Protein AF-0000000070365924 (afdb_homodimer)

Sequence (604 aa):
MTEIQLQIAKSQENPELDVIIKDWAIKFIKDLEIKHNMKVLFAAETGSRGYGTHMKDSDFDIKGFFIYPAKTYMSVMGGPSAIREDHFRVEVNGKEYELDFEFYDIKKFLKKKVIGNLLDHMNFRFYSQKQYINMFDNDIFLEIRDNLKLPIEKFYAVTKGFYTAFTKDIKSKRQIVAKDILNSIVIGFQFLHCAYFYEYPLYNFHQEQQLFLSRIKQTDNDQYEYYSKVIQTAYEYYQMKISDRKFKVQDVNPIVIEFLQKIIKMNPLENDQKIIEIVKRKEITEERANQIFESLIEITKNMTEIQLQIAKSQENPELDVIIKDWAIKFIKDLEIKHNMKVLFAAETGSRGYGTHMKDSDFDIKGFFIYPAKTYMSVMGGPSAIREDHFRVEVNGKEYELDFEFYDIKKFLKKKVIGNLLDHMNFRFYSQKQYINMFDNDIFLEIRDNLKLPIEKFYAVTKGFYTAFTKDIKSKRQIVAKDILNSIVIGFQFLHCAYFYEYPLYNFHQEQQLFLSRIKQTDNDQYEYYSKVIQTAYEYYQMKISDRKFKVQDVNPIVIEFLQKIIKMNPLENDQKIIEIVKRKEITEERANQIFESLIEITKN

pLDDT: mean 88.14, std 9.83, range [53.66, 98.31]

Structure (mmCIF, N/CA/C/O backbone):
data_AF-0000000070365924-model_v1
#
loop_
_entity.id
_entity.type
_entity.pdbx_description
1 polymer Nucleotidyltransferase
#
loop_
_atom_site.group_PDB
_atom_site.id
_atom_site.type_symbol
_atom_site.label_atom_id
_atom_site.label_alt_id
_atom_site.label_comp_id
_atom_site.label_asym_id
_atom_site.label_entity_id
_atom_site.label_seq_id
_atom_site.pdbx_PDB_ins_code
_atom_site.Cartn_x
_atom_site.Cartn_y
_atom_site.Cartn_z
_atom_site.occupancy
_atom_site.B_iso_or_equiv
_atom_site.auth_seq_id
_atom_site.auth_comp_id
_atom_site.auth_asym_id
_atom_site.auth_atom_id
_atom_site.pdbx_PDB_model_num
ATOM 1 N N . MET A 1 1 ? -1.783 44.281 16.375 1 72.62 1 MET A N 1
ATOM 2 C CA . MET A 1 1 ? -3.098 43.656 16.469 1 72.62 1 MET A CA 1
A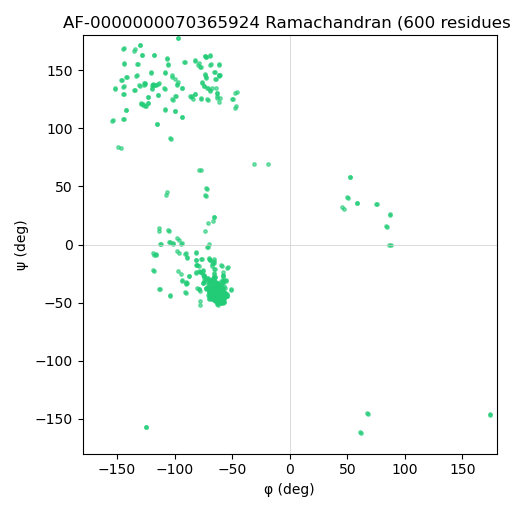TOM 3 C C . MET A 1 1 ? -4.16 44.656 16.875 1 72.62 1 MET A C 1
ATOM 5 O O . MET A 1 1 ? -3.924 45.5 17.75 1 72.62 1 MET A O 1
ATOM 9 N N . THR A 1 2 ? -5.207 44.562 16.125 1 80.81 2 THR A N 1
ATOM 10 C CA . THR A 1 2 ? -6.34 45.406 16.484 1 80.81 2 THR A CA 1
ATOM 11 C C . THR A 1 2 ? -6.961 44.906 17.797 1 80.81 2 THR A C 1
ATOM 13 O O . THR A 1 2 ? -6.652 43.812 18.281 1 80.81 2 THR A O 1
ATOM 16 N N . GLU A 1 3 ? -7.707 45.719 18.391 1 81.5 3 GLU A N 1
ATOM 17 C CA . GLU A 1 3 ? -8.383 45.375 19.641 1 81.5 3 GLU A CA 1
ATOM 18 C C . GLU A 1 3 ? -9.25 44.156 19.484 1 81.5 3 GLU A C 1
ATOM 20 O O . GLU A 1 3 ? -9.281 43.281 20.359 1 81.5 3 GLU A O 1
ATOM 25 N N . ILE A 1 4 ? -9.836 44 18.391 1 79.38 4 ILE A N 1
ATOM 26 C CA . ILE A 1 4 ? -10.719 42.875 18.141 1 79.38 4 ILE A CA 1
ATOM 27 C C . ILE A 1 4 ? -9.891 41.594 18.047 1 79.38 4 ILE A C 1
ATOM 29 O O . ILE A 1 4 ? -10.297 40.562 18.562 1 79.38 4 ILE A O 1
ATOM 33 N N . GLN A 1 5 ? -8.805 41.75 17.406 1 84.38 5 GLN A N 1
ATOM 34 C CA . GLN A 1 5 ? -7.918 40.594 17.281 1 84.38 5 GLN A CA 1
ATOM 35 C C . GLN A 1 5 ? -7.449 40.094 18.641 1 84.38 5 GLN A C 1
ATOM 37 O O . GLN A 1 5 ? -7.461 38.906 18.906 1 84.38 5 GLN A O 1
ATOM 42 N N . LEU A 1 6 ? -7.105 41 19.469 1 84.06 6 LEU A N 1
ATOM 43 C CA . LEU A 1 6 ? -6.629 40.688 20.797 1 84.06 6 LEU A CA 1
ATOM 44 C C . LEU A 1 6 ? -7.742 40.062 21.641 1 84.06 6 LEU A C 1
ATOM 46 O O . LEU A 1 6 ? -7.504 39.125 22.391 1 84.06 6 LEU A O 1
ATOM 50 N N . GLN A 1 7 ? -8.914 40.594 21.469 1 84.75 7 GLN A N 1
ATOM 51 C CA . GLN A 1 7 ? -10.062 40.094 22.219 1 84.75 7 GLN A CA 1
ATOM 52 C C . GLN A 1 7 ? -10.383 38.656 21.812 1 84.75 7 GLN A C 1
ATOM 54 O O . GLN A 1 7 ? -10.68 37.812 22.672 1 84.75 7 GLN A O 1
ATOM 59 N N . ILE A 1 8 ? -10.289 38.438 20.609 1 84.88 8 ILE A N 1
ATOM 60 C CA . ILE A 1 8 ? -10.578 37.094 20.109 1 84.88 8 ILE A CA 1
ATOM 61 C C . ILE A 1 8 ? -9.516 36.125 20.641 1 84.88 8 ILE A C 1
ATOM 63 O O . ILE A 1 8 ? -9.852 35.062 21.172 1 84.88 8 ILE A O 1
ATOM 67 N N . ALA A 1 9 ? -8.297 36.5 20.562 1 84.44 9 ALA A N 1
ATOM 68 C CA . ALA A 1 9 ? -7.207 35.625 21.047 1 84.44 9 ALA A CA 1
ATOM 69 C C . ALA A 1 9 ? -7.348 35.344 22.531 1 84.44 9 ALA A C 1
ATOM 71 O O . ALA A 1 9 ? -7.18 34.188 22.969 1 84.44 9 ALA A O 1
ATOM 72 N N . LYS A 1 10 ? -7.656 36.344 23.234 1 84.75 10 LYS A N 1
ATOM 73 C CA . LYS A 1 10 ? -7.812 36.219 24.672 1 84.75 10 LYS A CA 1
ATOM 74 C C . LYS A 1 10 ? -9.016 35.344 25.016 1 84.75 10 LYS A C 1
ATOM 76 O O . LYS A 1 10 ? -8.977 34.562 25.969 1 84.75 10 LYS A O 1
ATOM 81 N N . SER A 1 11 ? -10.008 35.469 24.266 1 82.81 11 SER A N 1
ATOM 82 C CA . SER A 1 11 ? -11.242 34.719 24.531 1 82.81 11 SER A CA 1
ATOM 83 C C . SER A 1 11 ? -11.031 33.219 24.328 1 82.81 11 SER A C 1
ATOM 85 O O . SER A 1 11 ? -11.812 32.406 24.812 1 82.81 11 SER A O 1
ATOM 87 N N . GLN A 1 12 ? -10.023 32.938 23.688 1 86.31 12 GLN A N 1
ATOM 88 C CA . GLN A 1 12 ? -9.766 31.547 23.359 1 86.31 12 GLN A CA 1
ATOM 89 C C . GLN A 1 12 ? -8.914 30.891 24.453 1 86.31 12 GLN A C 1
ATOM 91 O O . GLN A 1 12 ? -8.742 29.672 24.453 1 86.31 12 GLN A O 1
ATOM 96 N N . GLU A 1 13 ? -8.453 31.656 25.328 1 86.19 13 GLU A N 1
ATOM 97 C CA . GLU A 1 13 ? -7.59 31.141 26.391 1 86.19 13 GLU A CA 1
ATOM 98 C C . GLU A 1 13 ? -8.414 30.578 27.547 1 86.19 13 GLU A C 1
ATOM 100 O O . GLU A 1 13 ? -9.32 31.266 28.062 1 86.19 13 GLU A O 1
ATOM 105 N N . ASN A 1 14 ? -8.18 29.375 27.906 1 89.31 14 ASN A N 1
ATOM 106 C CA . ASN A 1 14 ? -8.758 28.703 29.062 1 89.31 14 ASN A CA 1
ATOM 107 C C . ASN A 1 14 ? -7.777 27.703 29.672 1 89.31 14 ASN A C 1
ATOM 109 O O . ASN A 1 14 ? -7.895 26.5 29.438 1 89.31 14 ASN A O 1
ATOM 113 N N . PRO A 1 15 ? -6.91 28.203 30.484 1 91.06 15 PRO A N 1
ATOM 114 C CA . PRO A 1 15 ? -5.828 27.359 31.016 1 91.06 15 PRO A CA 1
ATOM 115 C C . PRO A 1 15 ? -6.348 26.172 31.828 1 91.06 15 PRO A C 1
ATOM 117 O O . PRO A 1 15 ? -5.77 25.078 31.781 1 91.06 15 PRO A O 1
ATOM 120 N N . GLU A 1 16 ? -7.387 26.375 32.562 1 92.62 16 GLU A N 1
ATOM 121 C CA . GLU A 1 16 ? -7.945 25.281 33.344 1 92.62 16 GLU A CA 1
ATOM 122 C C . GLU A 1 16 ? -8.461 24.156 32.438 1 92.62 16 GLU A C 1
ATOM 124 O O . GLU A 1 16 ? -8.188 22.984 32.688 1 92.62 16 GLU A O 1
ATOM 129 N N . LEU A 1 17 ? -9.195 24.531 31.484 1 93.81 17 LEU A N 1
ATOM 130 C CA . LEU A 1 17 ? -9.703 23.531 30.547 1 93.81 17 LEU A CA 1
ATOM 131 C C . LEU A 1 17 ? -8.555 22.812 29.844 1 93.81 17 LEU A C 1
ATOM 133 O O . LEU A 1 17 ? -8.609 21.594 29.656 1 93.81 17 LEU A O 1
ATOM 137 N N . ASP A 1 18 ? -7.531 23.562 29.547 1 93.19 18 ASP A N 1
ATOM 138 C CA . ASP A 1 18 ? -6.387 23 28.828 1 93.19 18 ASP A CA 1
ATOM 139 C C . ASP A 1 18 ? -5.734 21.875 29.641 1 93.19 18 ASP A C 1
ATOM 141 O O . ASP A 1 18 ? -5.391 20.828 29.094 1 93.19 18 ASP A O 1
ATOM 145 N N . VAL A 1 19 ? -5.578 22.125 30.891 1 95.31 19 VAL A N 1
ATOM 146 C CA . VAL A 1 19 ? -4.938 21.156 31.766 1 95.31 19 VAL A CA 1
ATOM 147 C C . VAL A 1 19 ? -5.805 19.906 31.859 1 95.31 19 VAL A C 1
ATOM 149 O O . VAL A 1 19 ? -5.301 18.781 31.766 1 95.31 19 VAL A O 1
ATOM 152 N N . ILE A 1 20 ? -7.074 20.109 32 1 96.31 20 ILE A N 1
ATOM 153 C CA . ILE A 1 20 ? -8 18.984 32.156 1 96.31 20 ILE A CA 1
ATOM 154 C C . ILE A 1 20 ? -8.031 18.156 30.891 1 96.31 20 ILE A C 1
ATOM 156 O O . ILE A 1 20 ? -7.988 16.922 30.938 1 96.31 20 ILE A O 1
ATOM 160 N N . ILE A 1 21 ? -8.109 18.797 29.797 1 96.25 21 ILE A N 1
ATOM 161 C CA . ILE A 1 21 ? -8.172 18.125 28.5 1 96.25 21 ILE A CA 1
ATOM 162 C C . ILE A 1 21 ? -6.879 17.344 28.266 1 96.25 21 ILE A C 1
ATOM 164 O O . ILE A 1 21 ? -6.914 16.203 27.781 1 96.25 21 ILE A O 1
ATOM 168 N N . LYS A 1 22 ? -5.809 17.953 28.562 1 96.88 22 LYS A N 1
ATOM 169 C CA . LYS A 1 22 ? -4.531 17.266 28.406 1 96.88 22 LYS A CA 1
ATOM 170 C C . LYS A 1 22 ? -4.496 15.977 29.234 1 96.88 22 LYS A C 1
ATOM 172 O O . LYS A 1 22 ? -4.051 14.938 28.734 1 96.88 22 LYS A O 1
ATOM 177 N N . ASP A 1 23 ? -4.914 16.062 30.406 1 97.75 23 ASP A N 1
ATOM 178 C CA . ASP A 1 23 ? -4.93 14.891 31.281 1 97.75 23 ASP A CA 1
ATOM 179 C C . ASP A 1 23 ? -5.797 13.781 30.688 1 97.75 23 ASP A C 1
ATOM 181 O O . ASP A 1 23 ? -5.395 12.617 30.672 1 97.75 23 ASP A O 1
ATOM 185 N N . TRP A 1 24 ? -6.926 14.164 30.219 1 97.25 24 TRP A N 1
ATOM 186 C CA . TRP A 1 24 ? -7.824 13.195 29.594 1 97.25 24 TRP A CA 1
ATOM 187 C C . TRP A 1 24 ? -7.219 12.625 28.312 1 97.25 24 TRP A C 1
ATOM 189 O O . TRP A 1 24 ? -7.305 11.422 28.062 1 97.25 24 TRP A O 1
ATOM 199 N N . ALA A 1 25 ? -6.691 13.508 27.547 1 98 25 ALA A N 1
ATOM 200 C CA . ALA A 1 25 ? -6.07 13.07 26.312 1 98 25 ALA A CA 1
ATOM 201 C C . ALA A 1 25 ? -4.984 12.031 26.562 1 98 25 ALA A C 1
ATOM 203 O O . ALA A 1 25 ? -4.926 11 25.891 1 98 25 ALA A O 1
ATOM 204 N N . ILE A 1 26 ? -4.195 12.281 27.562 1 98.19 26 ILE A N 1
ATOM 205 C CA . ILE A 1 26 ? -3.102 11.383 27.906 1 98.19 26 ILE A CA 1
ATOM 206 C C . ILE A 1 26 ? -3.664 10.031 28.344 1 98.19 26 ILE A C 1
ATOM 208 O O . ILE A 1 26 ? -3.146 8.977 27.969 1 98.19 26 ILE A O 1
ATOM 212 N N . LYS A 1 27 ? -4.703 10.062 29.094 1 97.81 27 LYS A N 1
ATOM 213 C CA . LYS A 1 27 ? -5.355 8.828 29.516 1 97.81 27 LYS A CA 1
ATOM 214 C C . LYS A 1 27 ? -5.879 8.047 28.328 1 97.81 27 LYS A C 1
ATOM 216 O O . LYS A 1 27 ? -5.664 6.836 28.219 1 97.81 27 LYS A O 1
ATOM 221 N N . PHE A 1 28 ? -6.547 8.75 27.469 1 98.06 28 PHE A N 1
ATOM 222 C CA . PHE A 1 28 ? -7.09 8.094 26.281 1 98.06 28 PHE A CA 1
ATOM 223 C C . PHE A 1 28 ? -5.973 7.547 25.406 1 98.06 28 PHE A C 1
ATOM 225 O O . PHE A 1 28 ? -6.105 6.469 24.828 1 98.06 28 PHE A O 1
ATOM 232 N N . ILE A 1 29 ? -4.91 8.234 25.297 1 98.31 29 ILE A N 1
ATOM 233 C CA . ILE A 1 29 ? -3.77 7.801 24.5 1 98.31 29 ILE A CA 1
ATOM 234 C C . ILE A 1 29 ? -3.189 6.516 25.094 1 98.31 29 ILE A C 1
ATOM 236 O O . ILE A 1 29 ? -2.842 5.59 24.344 1 98.31 29 ILE A O 1
ATOM 240 N N . LYS A 1 30 ? -3.066 6.461 26.375 1 97.88 30 LYS A N 1
ATOM 241 C CA . LYS A 1 30 ? -2.58 5.246 27.016 1 97.88 30 LYS A CA 1
ATOM 242 C C . LYS A 1 30 ? -3.477 4.055 26.688 1 97.88 30 LYS A C 1
ATOM 244 O O . LYS A 1 30 ? -2.986 2.949 26.453 1 97.88 30 LYS A O 1
ATOM 249 N N . ASP A 1 31 ? -4.777 4.312 26.688 1 97.75 31 ASP A N 1
ATOM 250 C CA . ASP A 1 31 ? -5.715 3.264 26.297 1 97.75 31 ASP A CA 1
ATOM 251 C C . ASP A 1 31 ? -5.477 2.818 24.859 1 97.75 31 ASP A C 1
ATOM 253 O O . ASP A 1 31 ? -5.527 1.624 24.562 1 97.75 31 ASP A O 1
ATOM 257 N N . LEU A 1 32 ? -5.262 3.777 24.031 1 97.88 32 LEU A N 1
ATOM 258 C CA . LEU A 1 32 ? -5 3.471 22.625 1 97.88 32 LEU A CA 1
ATOM 259 C C . LEU A 1 32 ? -3.709 2.676 22.484 1 97.88 32 LEU A C 1
ATOM 261 O O . LEU A 1 32 ? -3.625 1.771 21.641 1 97.88 32 LEU A O 1
ATOM 265 N N . GLU A 1 33 ? -2.701 3.043 23.234 1 97.69 33 GLU A N 1
ATOM 266 C CA . GLU A 1 33 ? -1.432 2.322 23.203 1 97.69 33 GLU A CA 1
ATOM 267 C C . GLU A 1 33 ? -1.624 0.848 23.547 1 97.69 33 GLU A C 1
ATOM 269 O O . GLU A 1 33 ? -1.046 -0.026 22.891 1 97.69 33 GLU A O 1
ATOM 274 N N . ILE A 1 34 ? -2.436 0.594 24.547 1 97.31 34 ILE A N 1
ATOM 275 C CA . ILE A 1 34 ? -2.715 -0.776 24.969 1 97.31 34 ILE A CA 1
ATOM 276 C C . ILE A 1 34 ? -3.525 -1.488 23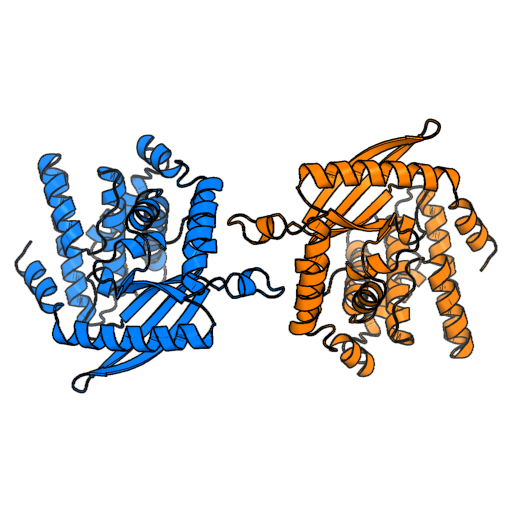.891 1 97.31 34 ILE A C 1
ATOM 278 O O . ILE A 1 34 ? -3.186 -2.602 23.469 1 97.31 34 ILE A O 1
ATOM 282 N N . LYS A 1 35 ? -4.539 -0.824 23.422 1 97.19 35 LYS A N 1
ATOM 283 C CA . LYS A 1 35 ? -5.457 -1.4 22.438 1 97.19 35 LYS A CA 1
ATOM 284 C C . LYS A 1 35 ? -4.715 -1.807 21.172 1 97.19 35 LYS A C 1
ATOM 286 O O . LYS A 1 35 ? -5 -2.854 20.578 1 97.19 35 LYS A O 1
ATOM 291 N N . HIS A 1 36 ? -3.721 -1.058 20.766 1 96.62 36 HIS A N 1
ATOM 292 C CA . HIS A 1 36 ? -3.078 -1.264 19.469 1 96.62 36 HIS A CA 1
ATOM 293 C C . HIS A 1 36 ? -1.647 -1.766 19.641 1 96.62 36 HIS A C 1
ATOM 295 O O . HIS A 1 36 ? -0.927 -1.941 18.656 1 96.62 36 HIS A O 1
ATOM 301 N N . ASN A 1 37 ? -1.212 -1.949 20.828 1 96.06 37 ASN A N 1
ATOM 302 C CA . ASN A 1 37 ? 0.149 -2.377 21.141 1 96.06 37 ASN A CA 1
ATOM 303 C C . ASN A 1 37 ? 1.185 -1.497 20.453 1 96.06 37 ASN A C 1
ATOM 305 O O . ASN A 1 37 ? 2.027 -1.994 19.703 1 96.06 37 ASN A O 1
ATOM 309 N N . MET A 1 38 ? 1.109 -0.257 20.734 1 97.62 38 MET A N 1
ATOM 310 C CA . MET A 1 38 ? 2.008 0.745 20.172 1 97.62 38 MET A CA 1
ATOM 311 C C . MET A 1 38 ? 2.32 1.833 21.188 1 97.62 38 MET A C 1
ATOM 313 O O . MET A 1 38 ? 1.78 1.824 22.297 1 97.62 38 MET A O 1
ATOM 317 N N . LYS A 1 39 ? 3.264 2.635 20.875 1 98.19 39 LYS A N 1
ATOM 318 C CA . LYS A 1 39 ? 3.658 3.744 21.734 1 98.19 39 LYS A CA 1
ATOM 319 C C . LYS A 1 39 ? 3.572 5.074 21 1 98.19 39 LYS A C 1
ATOM 321 O O . LYS A 1 39 ? 4.105 5.215 19.891 1 98.19 39 LYS A O 1
ATOM 326 N N . VAL A 1 40 ? 2.869 5.984 21.594 1 98.06 40 VAL A N 1
ATOM 327 C CA . VAL A 1 40 ? 2.783 7.316 21 1 98.06 40 VAL A CA 1
ATOM 328 C C . VAL A 1 40 ? 4.066 8.094 21.281 1 98.06 40 VAL A C 1
ATOM 330 O O . VAL A 1 40 ? 4.484 8.211 22.438 1 98.06 40 VAL A O 1
ATOM 333 N N . LEU A 1 41 ? 4.715 8.609 20.266 1 97.5 41 LEU A N 1
ATOM 334 C CA . LEU A 1 41 ? 5.973 9.344 20.375 1 97.5 41 LEU A CA 1
ATOM 335 C C . LEU A 1 41 ? 5.723 10.844 20.484 1 97.5 41 LEU A C 1
ATOM 337 O O . LEU A 1 41 ? 6.52 11.562 21.078 1 97.5 41 LEU A O 1
ATOM 341 N N . PHE A 1 42 ? 4.684 11.266 19.875 1 97 42 PHE A N 1
ATOM 342 C CA . PHE A 1 42 ? 4.367 12.688 19.797 1 97 42 PHE A CA 1
ATOM 343 C C . PHE A 1 42 ? 2.861 12.898 19.672 1 97 42 PHE A C 1
ATOM 345 O O . PHE A 1 42 ? 2.188 12.18 18.938 1 97 42 PHE A O 1
ATOM 352 N N . ALA A 1 43 ? 2.334 13.75 20.391 1 97.81 43 ALA A N 1
ATOM 353 C CA . ALA A 1 43 ? 0.927 14.141 20.328 1 97.81 43 ALA A CA 1
ATOM 354 C C . ALA A 1 43 ? 0.756 15.633 20.594 1 97.81 43 ALA A C 1
ATOM 356 O O . ALA A 1 43 ? 1.317 16.156 21.562 1 97.81 43 ALA A O 1
ATOM 357 N N . ALA A 1 44 ? 0.057 16.297 19.766 1 96.19 44 ALA A N 1
ATOM 358 C CA . ALA A 1 44 ? -0.171 17.734 19.922 1 96.19 44 ALA A CA 1
ATOM 359 C C . ALA A 1 44 ? -1.58 18.125 19.484 1 96.19 44 ALA A C 1
ATOM 361 O O . ALA A 1 44 ? -2.217 17.391 18.719 1 96.19 44 ALA A O 1
ATOM 362 N N . GLU A 1 45 ? -2.023 19.219 20.047 1 94.81 45 GLU A N 1
ATOM 363 C CA . GLU A 1 45 ? -3.281 19.797 19.594 1 94.81 45 GLU A CA 1
ATOM 364 C C . GLU A 1 45 ? -3.129 20.422 18.203 1 94.81 45 GLU A C 1
ATOM 366 O O . GLU A 1 45 ? -2.182 21.172 17.953 1 94.81 45 GLU A O 1
ATOM 371 N N . THR A 1 46 ? -3.959 19.984 17.297 1 93.5 46 THR A N 1
ATOM 372 C CA . THR A 1 46 ? -3.949 20.516 15.945 1 93.5 46 THR A CA 1
ATOM 373 C C . T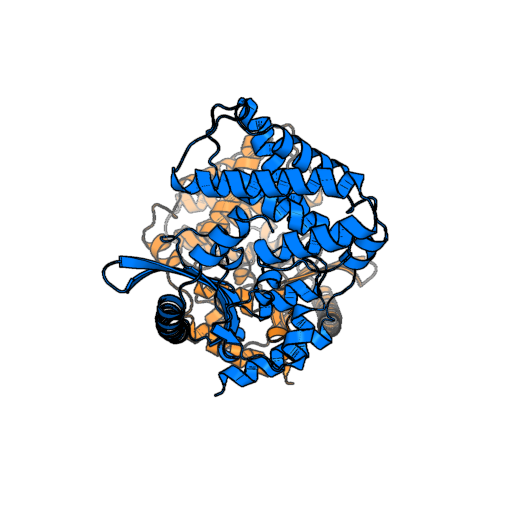HR A 1 46 ? -5.328 21.031 15.555 1 93.5 46 THR A C 1
ATOM 375 O O . THR A 1 46 ? -6.086 21.5 16.406 1 93.5 46 THR A O 1
ATOM 378 N N . GLY A 1 47 ? -5.633 21.125 14.289 1 91.12 47 GLY A N 1
ATOM 379 C CA . GLY A 1 47 ? -6.941 21.594 13.867 1 91.12 47 GLY A CA 1
ATOM 380 C C . GLY A 1 47 ? -7.172 23.062 14.18 1 91.12 47 GLY A C 1
ATOM 381 O O . GLY A 1 47 ? -6.234 23.859 14.188 1 91.12 47 GLY A O 1
ATOM 382 N N . SER A 1 48 ? -8.461 23.312 14.492 1 92.56 48 SER A N 1
ATOM 383 C CA . SER A 1 48 ? -8.844 24.703 14.711 1 92.56 48 SER A CA 1
ATOM 384 C C . SER A 1 48 ? -8.18 25.281 15.961 1 92.56 48 SER A C 1
ATOM 386 O O . SER A 1 48 ? -7.805 26.453 15.984 1 92.56 48 SER A O 1
ATOM 388 N N . ARG A 1 49 ? -8.062 24.5 16.906 1 92.38 49 ARG A N 1
ATOM 389 C CA . ARG A 1 49 ? -7.441 24.969 18.141 1 92.38 49 ARG A CA 1
ATOM 390 C C . ARG A 1 49 ? -5.953 25.219 17.953 1 92.38 49 ARG A C 1
ATOM 392 O O . ARG A 1 49 ? -5.402 26.188 18.5 1 92.38 49 ARG A O 1
ATOM 399 N N . GLY A 1 50 ? -5.332 24.391 17.203 1 91.81 50 GLY A N 1
ATOM 400 C CA . GLY A 1 50 ? -3.945 24.656 16.859 1 91.81 50 GLY A CA 1
ATOM 401 C C . GLY A 1 50 ? -3.764 25.922 16.047 1 91.81 50 GLY A C 1
ATOM 402 O O . GLY A 1 50 ? -2.838 26.703 16.281 1 91.81 50 GLY A O 1
ATOM 403 N N . TYR A 1 51 ? -4.648 26.125 15.164 1 91.69 51 TYR A N 1
ATOM 404 C CA . TYR A 1 51 ? -4.586 27.281 14.289 1 91.69 51 TYR A CA 1
ATOM 405 C C . TYR A 1 51 ? -5.035 28.547 15.016 1 91.69 51 TYR A C 1
ATOM 407 O O . TYR A 1 51 ? -4.77 29.656 14.562 1 91.69 51 TYR A O 1
ATOM 415 N N . GLY A 1 52 ? -5.812 28.359 16.031 1 91.25 52 GLY A N 1
ATOM 416 C CA . GLY A 1 52 ? -6.355 29.5 16.75 1 91.25 52 GLY A CA 1
ATOM 417 C C . GLY A 1 52 ? -7.652 30.016 16.156 1 91.25 52 GLY A C 1
ATOM 418 O O . GLY A 1 52 ? -7.957 31.203 16.25 1 91.25 52 GLY A O 1
ATOM 419 N N . THR A 1 53 ? -8.375 29.172 15.492 1 92.75 53 THR A N 1
ATOM 420 C CA . THR A 1 53 ? -9.633 29.578 14.883 1 92.75 53 THR A CA 1
ATOM 421 C C . THR A 1 53 ? -10.812 28.891 15.547 1 92.75 53 THR A C 1
ATOM 423 O O . THR A 1 53 ? -11.922 28.875 15.008 1 92.75 53 THR A O 1
ATOM 426 N N . HIS A 1 54 ? -10.5 28.281 16.672 1 92.06 54 HIS A N 1
ATOM 427 C CA . HIS A 1 54 ? -11.531 27.5 17.344 1 92.06 54 HIS A CA 1
ATOM 428 C C . HIS A 1 54 ? -12.516 28.391 18.078 1 92.06 54 HIS A C 1
ATOM 430 O O . HIS A 1 54 ? -12.172 29.516 18.469 1 92.06 54 HIS A O 1
ATOM 436 N N . MET A 1 55 ? -13.688 27.828 18.188 1 88.38 55 MET A N 1
ATOM 437 C CA . MET A 1 55 ? -14.695 28.406 19.078 1 88.38 55 MET A CA 1
ATOM 438 C C . MET A 1 55 ? -14.703 27.688 20.422 1 88.38 55 MET A C 1
ATOM 440 O O . MET A 1 55 ? -13.922 26.75 20.641 1 88.38 55 MET A O 1
ATOM 444 N N . LYS A 1 56 ? -15.555 28.172 21.312 1 83.25 56 LYS A N 1
ATOM 445 C CA . LYS A 1 56 ? -15.586 27.641 22.672 1 83.25 56 LYS A CA 1
ATOM 446 C C . LYS A 1 56 ? -15.93 26.156 22.656 1 83.25 56 LYS A C 1
ATOM 448 O O . LYS A 1 56 ? -15.391 25.375 23.453 1 83.25 56 LYS A O 1
ATOM 453 N N . ASP A 1 57 ? -16.766 25.688 21.688 1 84.81 57 ASP A N 1
ATOM 454 C CA . ASP A 1 57 ? -17.266 24.312 21.719 1 84.81 57 ASP A CA 1
ATOM 455 C C . ASP A 1 57 ? -16.562 23.453 20.672 1 84.81 57 ASP A C 1
ATOM 457 O O . ASP A 1 57 ? -16.969 22.328 20.406 1 84.81 57 ASP A O 1
ATOM 461 N N . SER A 1 58 ? -15.523 24.047 20.172 1 91.06 58 SER A N 1
ATOM 462 C CA . SER A 1 58 ? -14.812 23.281 19.141 1 91.06 58 SER A CA 1
ATOM 463 C C . SER A 1 58 ? -14.195 22.016 19.719 1 91.06 58 SER A C 1
ATOM 465 O O . SER A 1 58 ? -13.805 21.984 20.891 1 91.06 58 SER A O 1
ATOM 467 N N . ASP A 1 59 ? -14.125 21.031 18.891 1 94.06 59 ASP A N 1
ATOM 468 C CA . ASP A 1 59 ? -13.516 19.766 19.297 1 94.06 59 ASP A CA 1
ATOM 469 C C . ASP A 1 59 ? -12 19.891 19.391 1 94.06 59 ASP A C 1
ATOM 471 O O . ASP A 1 59 ? -11.43 20.906 19 1 94.06 59 ASP A O 1
ATOM 475 N N . PHE A 1 60 ? -11.406 18.922 20.094 1 96.31 60 PHE A N 1
ATOM 476 C CA . PHE A 1 60 ? -9.953 18.844 20.219 1 96.31 60 PHE A CA 1
ATOM 477 C C . PHE A 1 60 ? -9.383 17.812 19.25 1 96.31 60 PHE A C 1
ATOM 479 O O . PHE A 1 60 ? -9.664 16.609 19.391 1 96.31 60 PHE A O 1
ATOM 486 N N . ASP A 1 61 ? -8.625 18.266 18.328 1 96.31 61 ASP A N 1
ATOM 487 C CA . ASP A 1 61 ? -7.902 17.375 17.406 1 96.31 61 ASP A CA 1
ATOM 488 C C . ASP A 1 61 ? -6.492 17.094 17.922 1 96.31 61 ASP A C 1
ATOM 490 O O . ASP A 1 61 ? -5.633 17.984 17.922 1 96.31 61 ASP A O 1
ATOM 494 N N . ILE A 1 62 ? -6.309 15.945 18.328 1 97.12 62 ILE A N 1
ATOM 495 C CA . ILE A 1 62 ? -4.996 15.547 18.828 1 97.12 62 ILE A CA 1
ATOM 496 C C . ILE A 1 62 ? -4.328 14.609 17.828 1 97.12 62 ILE A C 1
ATOM 498 O O . ILE A 1 62 ? -4.805 13.492 17.594 1 97.12 62 ILE A O 1
ATOM 502 N N . LYS A 1 63 ? -3.217 15.023 17.25 1 96.38 63 LYS A N 1
ATOM 503 C CA . LYS A 1 63 ? -2.562 14.273 16.188 1 96.38 63 LYS A CA 1
ATOM 504 C C . LYS A 1 63 ? -1.066 14.133 16.453 1 96.38 63 LYS A C 1
ATOM 506 O O . LYS A 1 63 ? -0.488 14.914 17.219 1 96.38 63 LYS A O 1
ATOM 511 N N . GLY A 1 64 ? -0.51 13.094 15.867 1 96.44 64 GLY A N 1
ATOM 512 C CA . GLY A 1 64 ? 0.913 12.875 16.078 1 96.44 64 GLY A CA 1
ATOM 513 C C . GLY A 1 64 ? 1.418 11.578 15.477 1 96.44 64 GLY A C 1
ATOM 514 O O . GLY A 1 64 ? 1.009 11.203 14.383 1 96.44 64 GLY A O 1
ATOM 515 N N . PHE A 1 65 ? 2.416 11.023 16.203 1 96.62 65 PHE A N 1
ATOM 516 C CA . PHE A 1 65 ? 3.107 9.867 15.664 1 96.62 65 PHE A CA 1
ATOM 517 C C . PHE A 1 65 ? 3.24 8.773 16.719 1 96.62 65 PHE A C 1
ATOM 519 O O . PHE A 1 65 ? 3.371 9.062 17.906 1 96.62 65 PHE A O 1
ATOM 526 N N . PHE A 1 66 ? 3.174 7.602 16.266 1 98 66 PHE A N 1
ATOM 527 C CA . PHE A 1 66 ? 3.383 6.445 17.125 1 98 66 PHE A CA 1
ATOM 528 C C . PHE A 1 66 ? 4.387 5.484 16.5 1 98 66 PHE A C 1
ATOM 530 O O . PHE A 1 66 ? 4.82 5.68 15.367 1 98 66 PHE A O 1
ATOM 537 N N . ILE A 1 67 ? 4.789 4.473 17.266 1 98.25 67 ILE A N 1
ATOM 538 C CA . ILE A 1 67 ? 5.699 3.426 16.812 1 98.25 67 ILE A CA 1
ATOM 539 C C . ILE A 1 67 ? 5.27 2.082 17.391 1 98.25 67 ILE A C 1
ATOM 541 O O . ILE A 1 67 ? 4.762 2.018 18.516 1 98.25 67 ILE A O 1
ATOM 545 N N . TYR A 1 68 ? 5.445 1.035 16.609 1 97.94 68 TYR A N 1
ATOM 546 C CA . TYR A 1 68 ? 5.215 -0.324 17.094 1 97.94 68 TYR A CA 1
ATOM 547 C C . TYR A 1 68 ? 6.492 -0.927 17.656 1 97.94 68 TYR A C 1
ATOM 549 O O . TYR A 1 68 ? 7.594 -0.463 17.359 1 97.94 68 TYR A O 1
ATOM 557 N N . PRO A 1 69 ? 6.309 -1.928 18.531 1 97 69 PRO A N 1
ATOM 558 C CA . PRO A 1 69 ? 7.488 -2.748 18.812 1 97 69 PRO A CA 1
ATOM 559 C C . PRO A 1 69 ? 8.023 -3.459 17.578 1 97 69 PRO A C 1
ATOM 561 O O . PRO A 1 69 ? 7.273 -3.695 16.625 1 97 69 PRO A O 1
ATOM 564 N N . ALA A 1 70 ? 9.344 -3.777 17.609 1 95.56 70 ALA A N 1
ATOM 565 C CA . ALA A 1 70 ? 10.008 -4.426 16.484 1 95.56 70 ALA A CA 1
ATOM 566 C C . ALA A 1 70 ? 9.242 -5.664 16.031 1 95.56 70 ALA A C 1
ATOM 568 O O . ALA A 1 70 ? 9.117 -5.922 14.828 1 95.56 70 ALA A O 1
ATOM 569 N N . LYS A 1 71 ? 8.703 -6.402 16.969 1 94.75 71 LYS A N 1
ATOM 570 C CA . LYS A 1 71 ? 8 -7.645 16.688 1 94.75 71 LYS A CA 1
ATOM 571 C C . LYS A 1 71 ? 6.809 -7.402 15.758 1 94.75 71 LYS A C 1
ATOM 573 O O . LYS A 1 71 ? 6.512 -8.219 14.891 1 94.75 71 LYS A O 1
ATOM 578 N N . THR A 1 72 ? 6.105 -6.305 15.969 1 95.94 72 THR A N 1
ATOM 579 C CA . THR A 1 72 ? 4.953 -5.988 15.133 1 95.94 72 THR A CA 1
ATOM 580 C C . THR A 1 72 ? 5.387 -5.699 13.695 1 95.94 72 THR A C 1
ATOM 582 O O . THR A 1 72 ? 4.773 -6.188 12.75 1 95.94 72 THR A O 1
ATOM 585 N N . TYR A 1 73 ? 6.5 -4.961 13.547 1 95.38 73 TYR A N 1
ATOM 586 C CA . TYR A 1 73 ? 7.012 -4.66 12.219 1 95.38 73 TYR A CA 1
ATOM 587 C C . TYR A 1 73 ? 7.461 -5.934 11.508 1 95.38 73 TYR A C 1
ATOM 589 O O . TYR A 1 73 ? 7.383 -6.027 10.281 1 95.38 73 TYR A O 1
ATOM 597 N N . MET A 1 74 ? 7.859 -6.883 12.297 1 94.94 74 MET A N 1
ATOM 598 C CA . MET A 1 74 ? 8.398 -8.125 11.75 1 94.94 74 MET A CA 1
ATOM 599 C C . MET A 1 74 ? 7.301 -9.18 11.625 1 94.94 74 MET A C 1
ATOM 601 O O . MET A 1 74 ? 7.566 -10.312 11.227 1 94.94 74 MET A O 1
ATOM 605 N N . SER A 1 75 ? 6.121 -8.852 11.969 1 96.38 75 SER A N 1
ATOM 606 C CA . SER A 1 75 ? 5.02 -9.797 11.82 1 96.38 75 SER A CA 1
ATOM 607 C C . SER A 1 75 ? 4.473 -9.797 10.398 1 96.38 75 SER A C 1
ATOM 609 O O . SER A 1 75 ? 4.605 -8.805 9.68 1 96.38 75 SER A O 1
ATOM 611 N N . VAL A 1 76 ? 3.832 -10.82 10.031 1 96.19 76 VAL A N 1
ATOM 612 C CA . VAL A 1 76 ? 3.324 -11.023 8.672 1 96.19 76 VAL A CA 1
ATOM 613 C C . VAL A 1 76 ? 2.229 -10.008 8.375 1 96.19 76 VAL A C 1
ATOM 615 O O . VAL A 1 76 ? 2.203 -9.414 7.297 1 96.19 76 VAL A O 1
ATOM 618 N N . MET A 1 77 ? 1.404 -9.75 9.32 1 94.56 77 MET A N 1
ATOM 619 C CA . MET A 1 77 ? 0.276 -8.852 9.094 1 94.56 77 MET A CA 1
ATOM 620 C C . MET A 1 77 ? 0.673 -7.402 9.359 1 94.56 77 MET A C 1
ATOM 622 O O . MET A 1 77 ? 0.097 -6.48 8.781 1 94.56 77 MET A O 1
ATOM 626 N N . GLY A 1 78 ? 1.632 -7.219 10.203 1 94.12 78 GLY A N 1
ATOM 627 C CA . GLY A 1 78 ? 1.982 -5.871 10.617 1 94.12 78 GLY A CA 1
ATOM 628 C C . GLY A 1 78 ? 0.848 -5.148 11.312 1 94.12 78 GLY A C 1
ATOM 629 O O . GLY A 1 78 ? 0.032 -5.773 12 1 94.12 78 GLY A O 1
ATOM 630 N N . GLY A 1 79 ? 0.899 -3.865 11.398 1 93.69 79 GLY A N 1
ATOM 631 C CA . GLY A 1 79 ? -0.131 -2.99 11.938 1 93.69 79 GLY A CA 1
ATOM 632 C C . GLY A 1 79 ? -0.496 -1.854 11 1 93.69 79 GLY A C 1
ATOM 633 O O . GLY A 1 79 ? 0.209 -1.6 10.023 1 93.69 79 GLY A O 1
ATOM 634 N N . PRO A 1 80 ? -1.617 -1.296 11.297 1 96 80 PRO A N 1
ATOM 635 C CA . PRO A 1 80 ? -1.979 -0.159 10.445 1 96 80 PRO A CA 1
ATOM 636 C C . PRO A 1 80 ? -0.965 0.981 10.523 1 96 80 PRO A C 1
ATOM 638 O O . PRO A 1 80 ? -0.358 1.2 11.578 1 96 80 PRO A O 1
ATOM 641 N N . SER A 1 81 ? -0.789 1.629 9.445 1 96.69 81 SER A N 1
ATOM 642 C CA . SER A 1 81 ? 0.171 2.727 9.391 1 96.69 81 SER A CA 1
ATOM 643 C C . SER A 1 81 ? -0.428 4.012 9.945 1 96.69 81 SER A C 1
ATOM 645 O O . SER A 1 81 ? 0.266 5.023 10.078 1 96.69 81 SER A O 1
ATOM 647 N N . ALA A 1 82 ? -1.697 4.004 10.25 1 96.75 82 ALA A N 1
ATOM 648 C CA . ALA A 1 82 ? -2.406 5.129 10.852 1 96.75 82 ALA A CA 1
ATOM 649 C C . ALA A 1 82 ? -3.506 4.648 11.789 1 96.75 82 ALA A C 1
ATOM 651 O O . ALA A 1 82 ? -4.141 3.621 11.539 1 96.75 82 ALA A O 1
ATOM 652 N N . ILE A 1 83 ? -3.678 5.266 12.82 1 97.56 83 ILE A N 1
ATOM 653 C CA . ILE A 1 83 ? -4.734 4.984 13.781 1 97.56 83 ILE A CA 1
ATOM 654 C C . ILE A 1 83 ? -5.582 6.238 14 1 97.56 83 ILE A C 1
ATOM 656 O O . ILE A 1 83 ? -5.059 7.297 14.359 1 97.56 83 ILE A O 1
ATOM 660 N N . ARG A 1 84 ? -6.867 6.145 13.75 1 97.12 84 ARG A N 1
ATOM 661 C CA . ARG A 1 84 ? -7.824 7.227 13.938 1 97.12 84 ARG A CA 1
ATOM 662 C C . ARG A 1 84 ? -8.977 6.789 14.828 1 97.12 84 ARG A C 1
ATOM 664 O O . ARG A 1 84 ? -9.648 5.797 14.547 1 97.12 84 ARG A O 1
ATOM 671 N N . GLU A 1 85 ? -9.094 7.387 15.789 1 95.56 85 GLU A N 1
ATOM 672 C CA . GLU A 1 85 ? -10.188 7.152 16.719 1 95.56 85 GLU A CA 1
ATOM 673 C C . GLU A 1 85 ? -10.898 8.461 17.078 1 95.56 85 GLU A C 1
ATOM 675 O O . GLU A 1 85 ? -10.305 9.336 17.719 1 95.56 85 GLU A O 1
ATOM 680 N N . ASP A 1 86 ? -12.203 8.516 16.812 1 94.56 86 ASP A N 1
ATOM 681 C CA . ASP A 1 86 ? -12.938 9.766 16.953 1 94.56 86 ASP A CA 1
ATOM 682 C C . ASP A 1 86 ? -14.031 9.641 18.016 1 94.56 86 ASP A C 1
ATOM 684 O O . ASP A 1 86 ? -14.234 8.562 18.578 1 94.56 86 ASP A O 1
ATOM 688 N N . HIS A 1 87 ? -14.523 10.742 18.469 1 91.88 87 HIS A N 1
ATOM 689 C CA . HIS A 1 87 ? -15.742 10.898 19.25 1 91.88 87 HIS A CA 1
ATOM 690 C C . HIS A 1 87 ? -15.531 10.438 20.703 1 91.88 87 HIS A C 1
ATOM 692 O O . HIS A 1 87 ? -16.406 9.781 21.281 1 91.88 87 HIS A O 1
ATOM 698 N N . PHE A 1 88 ? -14.344 10.68 21.188 1 95.25 88 PHE A N 1
ATOM 699 C CA . PHE A 1 88 ? -14.18 10.578 22.641 1 95.25 88 PHE A CA 1
ATOM 700 C C . PHE A 1 88 ? -14.812 11.773 23.328 1 95.25 88 PHE A C 1
ATOM 702 O O . PHE A 1 88 ? -14.641 12.922 22.891 1 95.25 88 PHE A O 1
ATOM 709 N N . ARG A 1 89 ? -15.539 11.531 24.406 1 95.75 89 ARG A N 1
ATOM 710 C CA . ARG A 1 89 ? -16.266 12.617 25.062 1 95.75 89 ARG A CA 1
ATOM 711 C C . ARG A 1 89 ? -15.805 12.789 26.5 1 95.75 89 ARG A C 1
ATOM 713 O O . ARG A 1 89 ? -15.562 11.812 27.203 1 95.75 89 ARG A O 1
ATOM 720 N N . VAL A 1 90 ? -15.602 14.055 26.828 1 95.5 90 VAL A N 1
ATOM 721 C CA . VAL A 1 90 ? -15.258 14.422 28.188 1 95.5 90 VAL A CA 1
ATOM 722 C C . VAL A 1 90 ? -16.156 15.562 28.672 1 95.5 90 VAL A C 1
ATOM 724 O O . VAL A 1 90 ? -16.453 16.484 27.906 1 95.5 90 VAL A O 1
ATOM 727 N N . GLU A 1 91 ? -16.609 15.445 29.875 1 94.62 91 GLU A N 1
ATOM 728 C CA . GLU A 1 91 ? -17.406 16.516 30.469 1 94.62 91 GLU A CA 1
ATOM 729 C C . GLU A 1 91 ? -16.562 17.344 31.438 1 94.62 91 GLU A C 1
ATOM 731 O O . GLU A 1 91 ? -15.93 16.797 32.344 1 94.62 91 GLU A O 1
ATOM 736 N N . VAL A 1 92 ? -16.516 18.672 31.219 1 92.19 92 VAL A N 1
ATOM 737 C CA . VAL A 1 92 ? -15.82 19.609 32.094 1 92.19 92 VAL A CA 1
ATOM 738 C C . VAL A 1 92 ? -16.766 20.734 32.5 1 92.19 92 VAL A C 1
ATOM 740 O O . VAL A 1 92 ? -17.203 21.516 31.641 1 92.19 92 VAL A O 1
ATOM 743 N N . ASN A 1 93 ? -16.953 20.859 33.75 1 90.75 93 ASN A N 1
ATOM 744 C CA . ASN A 1 93 ? -17.797 21.922 34.281 1 90.75 93 ASN A CA 1
ATOM 745 C C . ASN A 1 93 ? -19.141 21.969 33.594 1 90.75 93 ASN A C 1
ATOM 747 O O . ASN A 1 93 ? -19.609 23.047 33.188 1 90.75 93 ASN A O 1
ATOM 751 N N . GLY A 1 94 ? -19.734 20.859 33.312 1 91.38 94 GLY A N 1
ATOM 752 C CA . GLY A 1 94 ? -21.078 20.75 32.75 1 91.38 94 GLY A CA 1
ATOM 753 C C . GLY A 1 94 ? -21.109 20.844 31.234 1 91.38 94 GLY A C 1
ATOM 754 O O . GLY A 1 94 ? -22.188 20.781 30.641 1 91.38 94 GLY A O 1
ATOM 755 N N . LYS A 1 95 ? -20.047 21 30.641 1 92.38 95 LYS A N 1
ATOM 756 C CA . LYS A 1 95 ? -19.984 21.062 29.188 1 92.38 95 LYS A CA 1
ATOM 757 C C . LYS A 1 95 ? -19.234 19.859 28.625 1 92.38 95 LYS A C 1
ATOM 759 O O . LYS A 1 95 ? -18.203 19.438 29.172 1 92.38 95 LYS A O 1
ATOM 764 N N . GLU A 1 96 ? -19.797 19.375 27.562 1 94.75 96 GLU A N 1
ATOM 765 C CA . GLU A 1 96 ? -19.172 18.219 26.922 1 94.75 96 GLU A CA 1
ATOM 766 C C . GLU A 1 96 ? -18.219 18.656 25.812 1 94.75 96 GLU A C 1
ATOM 768 O O . GLU A 1 96 ? -18.531 19.547 25.031 1 94.75 96 GLU A O 1
ATOM 773 N N . TYR A 1 97 ? -17.062 18.078 25.781 1 95.19 97 TYR A N 1
ATOM 774 C CA . TYR A 1 97 ? -16.062 18.297 24.734 1 95.19 97 TYR A CA 1
ATOM 775 C C . TYR A 1 97 ? -15.727 17 24.016 1 95.19 97 TYR A C 1
ATOM 777 O O . TYR A 1 97 ? -15.789 15.922 24.594 1 95.19 97 TYR A O 1
ATOM 785 N N . GLU A 1 98 ? -15.398 17.125 22.766 1 97.06 98 GLU A N 1
ATOM 786 C CA . GLU A 1 98 ? -15.031 15.961 21.969 1 97.06 98 GLU A CA 1
ATOM 787 C C . GLU A 1 98 ? -13.539 15.961 21.641 1 97.06 98 GLU A C 1
ATOM 789 O O . GLU A 1 98 ? -12.969 17.016 21.328 1 97.06 98 GLU A O 1
ATOM 794 N N . LEU A 1 99 ? -12.945 14.852 21.797 1 97.69 99 LEU A N 1
ATOM 795 C CA . LEU A 1 99 ? -11.547 14.656 21.438 1 97.69 99 LEU A CA 1
ATOM 796 C C . LEU A 1 99 ? -11.414 13.656 20.297 1 97.69 99 LEU A C 1
ATOM 798 O O . LEU A 1 99 ? -12.016 12.578 20.328 1 97.69 99 LEU A O 1
ATOM 802 N N . ASP A 1 100 ? -10.703 13.992 19.266 1 97.75 100 ASP A N 1
ATOM 803 C CA . ASP A 1 100 ? -10.391 13.133 18.141 1 97.75 100 ASP A CA 1
ATOM 804 C C . ASP A 1 100 ? -8.891 12.883 18.031 1 97.75 100 ASP A C 1
ATOM 806 O O . ASP A 1 100 ? -8.094 13.812 18.203 1 97.75 100 ASP A O 1
ATOM 810 N N . PHE A 1 101 ? -8.562 11.664 17.766 1 97.94 101 PHE A N 1
ATOM 811 C CA . PHE A 1 101 ? -7.156 11.281 17.719 1 97.94 101 PHE A CA 1
ATOM 812 C C . PHE A 1 101 ? -6.777 10.773 16.328 1 97.94 101 PHE A C 1
ATOM 814 O O . PHE A 1 101 ? -7.547 10.047 15.695 1 97.94 101 PHE A O 1
ATOM 821 N N . GLU A 1 102 ? -5.641 11.18 15.859 1 96.75 102 GLU A N 1
ATOM 822 C CA . GLU A 1 102 ? -5.055 10.68 14.617 1 96.75 102 GLU A CA 1
ATOM 823 C C . GLU A 1 102 ? -3.539 10.539 14.742 1 96.75 102 GLU A C 1
ATOM 825 O O . GLU A 1 102 ? -2.822 11.531 14.836 1 96.75 102 GLU A O 1
ATOM 830 N N . PHE A 1 103 ? -3.021 9.367 14.664 1 97 103 PHE A N 1
ATOM 831 C CA . PHE A 1 103 ? -1.594 9.109 14.797 1 97 103 PHE A CA 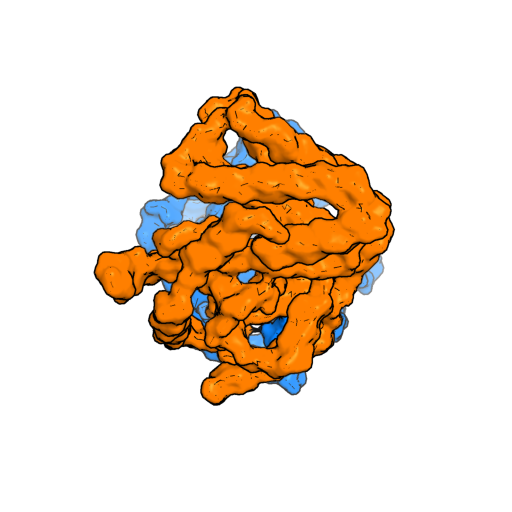1
ATOM 832 C C . PHE A 1 103 ? -1.068 8.328 13.602 1 97 103 PHE A C 1
ATOM 834 O O . PHE A 1 103 ? -1.733 7.414 13.109 1 97 103 PHE A O 1
ATOM 841 N N . TYR A 1 104 ? 0.086 8.695 13.125 1 96.12 104 TYR A N 1
ATOM 842 C CA . TYR A 1 104 ? 0.738 7.977 12.039 1 96.12 104 TYR A CA 1
ATOM 843 C C . TYR A 1 104 ? 1.954 7.211 12.547 1 96.12 104 TYR A C 1
ATOM 845 O O . TYR A 1 104 ? 2.676 7.688 13.422 1 96.12 104 TYR A O 1
ATOM 853 N N . ASP A 1 105 ? 2.172 6.141 11.914 1 97.19 105 ASP A N 1
ATOM 854 C CA . ASP A 1 105 ? 3.387 5.375 12.18 1 97.19 105 ASP A CA 1
ATOM 855 C C . ASP A 1 105 ? 4.633 6.176 11.812 1 97.19 105 ASP A C 1
ATOM 857 O O . ASP A 1 105 ? 4.723 6.719 10.703 1 97.19 105 ASP A O 1
ATOM 861 N N . ILE A 1 106 ? 5.516 6.207 12.695 1 96.19 106 ILE A N 1
ATOM 862 C CA . ILE A 1 106 ? 6.73 6.992 12.5 1 96.19 106 ILE A CA 1
ATOM 863 C C . ILE A 1 106 ? 7.508 6.449 11.305 1 96.19 106 ILE A C 1
ATOM 865 O O . ILE A 1 106 ? 8.18 7.203 10.602 1 96.19 106 ILE A O 1
ATOM 869 N N . LYS A 1 107 ? 7.465 5.191 11.086 1 96.19 107 LYS A N 1
ATOM 870 C CA . LYS A 1 107 ? 8.141 4.605 9.93 1 96.19 107 LYS A CA 1
ATOM 871 C C . LYS A 1 107 ? 7.598 5.18 8.625 1 96.19 107 LYS A C 1
ATOM 873 O O . LYS A 1 107 ? 8.367 5.512 7.723 1 96.19 107 LYS A O 1
ATOM 878 N N . LYS A 1 108 ? 6.297 5.234 8.562 1 93.81 108 LYS A N 1
ATOM 879 C CA . LYS A 1 108 ? 5.672 5.836 7.391 1 93.81 108 LYS A CA 1
ATOM 880 C C . LYS A 1 108 ? 6.105 7.285 7.215 1 93.81 108 LYS A C 1
ATOM 882 O O . LYS A 1 108 ? 6.387 7.727 6.098 1 93.81 108 LYS A O 1
ATOM 887 N N . PHE A 1 109 ? 6.105 7.965 8.297 1 91.75 109 PHE A N 1
ATOM 888 C CA . PHE A 1 109 ? 6.5 9.367 8.273 1 91.75 109 PHE A CA 1
ATOM 889 C C . PHE A 1 109 ? 7.93 9.523 7.766 1 91.75 109 PHE A C 1
ATOM 891 O O . PHE A 1 109 ? 8.195 10.336 6.879 1 91.75 109 PHE A O 1
ATOM 898 N N . LEU A 1 110 ? 8.844 8.758 8.281 1 92.69 110 LEU A N 1
ATOM 899 C CA . LEU A 1 110 ? 10.25 8.82 7.887 1 92.69 110 LEU A CA 1
ATOM 900 C C . LEU A 1 110 ? 10.422 8.422 6.426 1 92.69 110 LEU A C 1
ATOM 902 O O . LEU A 1 110 ? 11.25 9 5.715 1 92.69 110 LEU A O 1
ATOM 906 N N . LYS A 1 111 ? 9.68 7.465 6.012 1 92.25 111 LYS A N 1
ATOM 907 C CA . LYS A 1 111 ? 9.734 7.062 4.609 1 92.25 111 LYS A CA 1
ATOM 908 C C . LYS A 1 111 ? 9.352 8.219 3.691 1 92.25 111 LYS A C 1
ATOM 910 O O . LYS A 1 111 ? 10.008 8.461 2.68 1 92.25 111 LYS A O 1
ATOM 915 N N . LYS A 1 112 ? 8.336 8.875 4.086 1 87.69 112 LYS A N 1
ATOM 916 C CA . LYS A 1 112 ? 7.891 10.023 3.307 1 87.69 112 LYS A CA 1
ATOM 917 C C . LYS A 1 112 ? 8.953 11.125 3.293 1 87.69 112 LYS A C 1
ATOM 919 O O . LYS A 1 112 ? 9.117 11.82 2.291 1 87.69 112 LYS A O 1
ATOM 924 N N . LYS A 1 113 ? 9.625 11.258 4.355 1 86.44 113 LYS A N 1
ATOM 925 C CA . LYS A 1 113 ? 10.688 12.25 4.426 1 86.44 113 LYS A CA 1
ATOM 926 C C . LYS A 1 113 ? 11.844 11.891 3.49 1 86.44 113 LYS A C 1
ATOM 928 O O . LYS A 1 113 ? 12.438 12.773 2.865 1 86.44 113 LYS A O 1
ATOM 933 N N . VAL A 1 114 ? 12.117 10.656 3.434 1 87.69 114 VAL A N 1
ATOM 934 C CA . VAL A 1 114 ? 13.203 10.203 2.574 1 87.69 114 VAL A CA 1
ATOM 935 C C . VAL A 1 114 ? 12.836 10.445 1.111 1 87.69 114 VAL A C 1
ATOM 937 O O . VAL A 1 114 ? 13.664 10.93 0.332 1 87.69 114 VAL A O 1
ATOM 940 N N . ILE A 1 115 ? 11.609 10.117 0.796 1 84 115 ILE A N 1
ATOM 941 C CA . ILE A 1 115 ? 11.164 10.219 -0.59 1 84 115 ILE A CA 1
ATOM 942 C C . ILE A 1 115 ? 10.93 11.68 -0.954 1 84 115 ILE A C 1
ATOM 944 O O . ILE A 1 115 ? 11.047 12.062 -2.119 1 84 115 ILE A O 1
ATOM 948 N N . GLY A 1 116 ? 10.703 12.484 0.023 1 74.94 116 GLY A N 1
ATOM 949 C CA . GLY A 1 116 ? 10.477 13.898 -0.208 1 74.94 116 GLY A CA 1
ATOM 950 C C . GLY A 1 116 ? 9.031 14.219 -0.548 1 74.94 116 GLY A C 1
ATOM 951 O O . GLY A 1 116 ? 8.75 15.219 -1.215 1 74.94 116 GLY A O 1
ATOM 952 N N . ASN A 1 117 ? 8.164 13.281 -0.297 1 65.81 117 ASN A N 1
ATOM 953 C CA . ASN A 1 117 ? 6.77 13.492 -0.656 1 65.81 117 ASN A CA 1
ATOM 954 C C . ASN A 1 117 ? 5.906 13.75 0.577 1 65.81 117 ASN A C 1
ATOM 956 O O . ASN A 1 117 ? 4.887 13.086 0.77 1 65.81 117 ASN A O 1
ATOM 960 N N . LEU A 1 118 ? 6.395 14.555 1.409 1 62.53 118 LEU A N 1
ATOM 961 C CA . LEU A 1 118 ? 5.551 14.844 2.561 1 62.53 118 LEU A CA 1
ATOM 962 C C . LEU A 1 118 ? 4.457 15.844 2.193 1 62.53 118 LEU A C 1
ATOM 964 O O . LEU A 1 118 ? 4.68 17.062 2.244 1 62.53 118 LEU A O 1
ATOM 968 N N . LEU A 1 119 ? 3.641 15.445 1.343 1 55.56 119 LEU A N 1
ATOM 969 C CA . LEU A 1 119 ? 2.566 16.328 0.896 1 55.56 119 LEU A CA 1
ATOM 970 C C . LEU A 1 119 ? 1.518 16.5 1.989 1 55.56 119 LEU A C 1
ATOM 972 O O . LEU A 1 119 ? 0.586 17.297 1.84 1 55.56 119 LEU A O 1
ATOM 976 N N . ASP A 1 120 ? 1.816 15.773 3.033 1 57.75 120 ASP A N 1
ATOM 977 C CA . ASP A 1 120 ? 0.749 15.875 4.023 1 57.75 120 ASP A CA 1
ATOM 978 C C . ASP A 1 120 ? 1.171 16.75 5.199 1 57.75 120 ASP A C 1
ATOM 980 O O . ASP A 1 120 ? 2.314 17.203 5.262 1 57.75 120 ASP A O 1
ATOM 984 N N . HIS A 1 121 ? 0.155 17.328 5.863 1 67.12 121 HIS A N 1
ATOM 985 C CA . HIS A 1 121 ? 0.282 18.25 6.992 1 67.12 121 HIS A CA 1
ATOM 986 C C . HIS A 1 121 ? 0.875 17.547 8.211 1 67.12 121 HIS A C 1
ATOM 988 O O . HIS A 1 121 ? 0.797 18.062 9.328 1 67.12 121 HIS A O 1
ATOM 994 N N . MET A 1 122 ? 1.604 16.453 7.844 1 73.06 122 MET A N 1
ATOM 995 C CA . MET A 1 122 ? 2.049 15.68 9 1 73.06 122 MET A CA 1
ATOM 996 C C . MET A 1 122 ? 3.148 16.406 9.758 1 73.06 122 MET A C 1
ATOM 998 O O . MET A 1 122 ? 3.131 16.469 10.992 1 73.06 122 MET A O 1
ATOM 1002 N N . ASN A 1 123 ? 3.98 17.031 8.984 1 75.19 123 ASN A N 1
ATOM 1003 C CA . ASN A 1 123 ? 5.125 17.688 9.609 1 75.19 123 ASN A CA 1
ATOM 1004 C C . ASN A 1 123 ? 4.699 18.938 10.391 1 75.19 123 ASN A C 1
ATOM 1006 O O . ASN A 1 123 ? 5.324 19.281 11.391 1 75.19 123 ASN A O 1
ATOM 1010 N N . PHE A 1 124 ? 3.672 19.484 9.938 1 79.5 124 PHE A N 1
ATOM 1011 C CA . PHE A 1 124 ? 3.24 20.75 10.547 1 79.5 124 PHE A CA 1
ATOM 1012 C C . PHE A 1 124 ? 2.725 20.5 11.961 1 79.5 124 PHE A C 1
ATOM 1014 O O . PHE A 1 124 ? 2.676 21.438 12.773 1 79.5 124 PHE A O 1
ATOM 1021 N N . ARG A 1 125 ? 2.494 19.234 12.281 1 82.62 125 ARG A N 1
ATOM 1022 C CA . ARG A 1 125 ? 2.027 18.875 13.609 1 82.62 125 ARG A CA 1
ATOM 1023 C C . ARG A 1 125 ? 3.09 19.172 14.664 1 82.62 125 ARG A C 1
ATOM 1025 O O . ARG A 1 125 ? 2.764 19.5 15.805 1 82.62 125 ARG A O 1
ATOM 1032 N N . PHE A 1 126 ? 4.324 19.125 14.219 1 86.56 126 PHE A N 1
ATOM 1033 C CA . PHE A 1 126 ? 5.43 19.359 15.141 1 86.56 126 PHE A CA 1
ATOM 1034 C C . PHE A 1 126 ? 5.477 20.812 15.578 1 86.56 126 PHE A C 1
ATOM 1036 O O . PHE A 1 126 ? 6.129 21.141 16.578 1 86.56 126 PHE A O 1
ATOM 1043 N N . TYR A 1 127 ? 4.73 21.641 14.906 1 83.38 127 TYR A N 1
ATOM 1044 C CA . TYR A 1 127 ? 4.836 23.078 15.156 1 83.38 127 TYR A CA 1
ATOM 1045 C C . TYR A 1 127 ? 3.684 23.562 16.031 1 83.38 127 TYR A C 1
ATOM 1047 O O . TYR A 1 127 ? 3.604 24.75 16.359 1 83.38 127 TYR A O 1
ATOM 1055 N N . SER A 1 128 ? 2.916 22.656 16.375 1 88.31 128 SER A N 1
ATOM 1056 C CA . SER A 1 128 ? 1.867 23.047 17.312 1 88.31 128 SER A CA 1
ATOM 1057 C C . SER A 1 128 ? 2.455 23.469 18.656 1 88.31 128 SER A C 1
ATOM 1059 O O . SER A 1 128 ? 3.41 22.859 19.141 1 88.31 128 SER A O 1
ATOM 1061 N N . GLN A 1 129 ? 1.829 24.469 19.219 1 87.88 129 GLN A N 1
ATOM 1062 C CA . GLN A 1 129 ? 2.346 25.016 20.469 1 87.88 129 GLN A CA 1
ATOM 1063 C C . GLN A 1 129 ? 1.898 24.172 21.656 1 87.88 129 GLN A C 1
ATOM 1065 O O . GLN A 1 129 ? 2.547 24.172 22.703 1 87.88 129 GLN A O 1
ATOM 1070 N N . LYS A 1 130 ? 0.861 23.484 21.516 1 92.5 130 LYS A N 1
ATOM 1071 C CA . LYS A 1 130 ? 0.353 22.656 22.609 1 92.5 130 LYS A CA 1
ATOM 1072 C C . LYS A 1 130 ? 0.671 21.172 22.375 1 92.5 130 LYS A C 1
ATOM 1074 O O . LYS A 1 130 ? -0.134 20.453 21.781 1 92.5 130 LYS A O 1
ATOM 1079 N N . GLN A 1 131 ? 1.782 20.797 22.891 1 94.12 131 GLN A N 1
ATOM 1080 C CA . GLN A 1 131 ? 2.229 19.406 22.797 1 94.12 131 GLN A CA 1
ATOM 1081 C C . GLN A 1 131 ? 1.93 18.641 24.078 1 94.12 131 GLN A C 1
ATOM 1083 O O . GLN A 1 131 ? 2.232 19.109 25.172 1 94.12 131 GLN A O 1
ATOM 1088 N N . TYR A 1 132 ? 1.299 17.562 23.891 1 97 132 TYR A N 1
ATOM 1089 C CA . TYR A 1 132 ? 0.939 16.734 25.047 1 97 132 TYR A CA 1
ATOM 1090 C C . TYR A 1 132 ? 2.025 15.711 25.328 1 97 132 TYR A C 1
ATOM 1092 O O . TYR A 1 132 ? 2.307 15.406 26.5 1 97 132 TYR A O 1
ATOM 1100 N N . ILE A 1 133 ? 2.559 15.141 24.328 1 97 133 ILE A N 1
ATOM 1101 C CA . ILE A 1 133 ? 3.58 14.102 24.422 1 97 133 ILE A CA 1
ATOM 1102 C C . ILE A 1 133 ? 4.695 14.383 23.406 1 97 133 ILE A C 1
ATOM 1104 O O . ILE A 1 133 ? 4.426 14.734 22.266 1 97 133 ILE A O 1
ATOM 1108 N N . ASN A 1 134 ? 5.93 14.312 23.828 1 96.19 134 ASN A N 1
ATOM 1109 C CA . ASN A 1 134 ? 7.121 14.32 22.984 1 96.19 134 ASN A CA 1
ATOM 1110 C C . ASN A 1 134 ? 8.211 13.414 23.547 1 96.19 134 ASN A C 1
ATOM 1112 O O . ASN A 1 134 ? 8.867 13.758 24.531 1 96.19 134 ASN A O 1
ATOM 1116 N N . MET A 1 135 ? 8.406 12.312 22.875 1 95.44 135 MET A N 1
ATOM 1117 C CA . MET A 1 135 ? 9.359 11.32 23.375 1 95.44 135 MET A CA 1
ATOM 1118 C C . MET A 1 135 ? 10.648 11.352 22.562 1 95.44 135 MET A C 1
ATOM 1120 O O . MET A 1 135 ? 11.57 10.578 22.828 1 95.44 135 MET A O 1
ATOM 1124 N N . PHE A 1 136 ? 10.742 12.234 21.609 1 94.38 136 PHE A N 1
ATOM 1125 C CA . PHE A 1 136 ? 11.945 12.336 20.797 1 94.38 136 PHE A CA 1
ATOM 1126 C C . PHE A 1 136 ? 13.086 12.961 21.594 1 94.38 136 P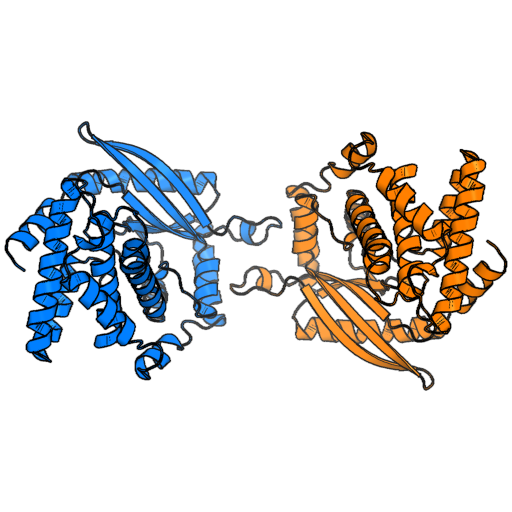HE A C 1
ATOM 1128 O O . PHE A 1 136 ? 12.867 13.867 22.406 1 94.38 136 PHE A O 1
ATOM 1135 N N . ASP A 1 137 ? 14.242 12.414 21.266 1 92.94 137 ASP A N 1
ATOM 1136 C CA . ASP A 1 137 ? 15.422 13.18 21.656 1 92.94 137 ASP A CA 1
ATOM 1137 C C . ASP A 1 137 ? 15.422 14.555 20.969 1 92.94 137 ASP A C 1
ATOM 1139 O O . ASP A 1 137 ? 15.031 14.68 19.812 1 92.94 137 ASP A O 1
ATOM 1143 N N . ASN A 1 138 ? 15.945 15.5 21.703 1 91.88 138 ASN A N 1
ATOM 1144 C CA . ASN A 1 138 ? 15.875 16.875 21.219 1 91.88 138 ASN A CA 1
ATOM 1145 C C . ASN A 1 138 ? 16.516 17.016 19.844 1 91.88 138 ASN A C 1
ATOM 1147 O O . ASN A 1 138 ? 15.992 17.703 18.969 1 91.88 138 ASN A O 1
ATOM 1151 N N . ASP A 1 139 ? 17.641 16.391 19.688 1 91.12 139 ASP A N 1
ATOM 1152 C CA . ASP A 1 139 ? 18.344 16.5 18.406 1 91.12 139 ASP A CA 1
ATOM 1153 C C . ASP A 1 139 ? 17.531 15.859 17.281 1 91.12 139 ASP A C 1
ATOM 1155 O O . ASP A 1 139 ? 17.422 16.438 16.188 1 91.12 139 ASP A O 1
ATOM 1159 N N . ILE A 1 140 ? 16.984 14.742 17.594 1 91.38 140 ILE A N 1
ATOM 1160 C CA . ILE A 1 140 ? 16.172 14.047 16.609 1 91.38 140 ILE A CA 1
ATOM 1161 C C . ILE A 1 140 ? 14.906 14.852 16.328 1 91.38 140 ILE A C 1
ATOM 1163 O O . ILE A 1 140 ? 14.492 14.984 15.164 1 91.38 140 ILE A O 1
ATOM 1167 N N . PHE A 1 141 ? 14.328 15.367 17.375 1 91.12 141 PHE A N 1
ATOM 1168 C CA . PHE A 1 141 ? 13.117 16.172 17.234 1 91.12 141 PHE A CA 1
ATOM 1169 C C . PHE A 1 141 ? 13.359 17.344 16.297 1 91.12 141 PHE A C 1
ATOM 1171 O O . PHE A 1 141 ? 12.602 17.547 15.344 1 91.12 141 PHE A O 1
ATOM 1178 N N . LEU A 1 142 ? 14.383 18.047 16.516 1 87.44 142 LEU A N 1
ATOM 1179 C CA . LEU A 1 142 ? 14.703 19.219 15.719 1 87.44 142 LEU A CA 1
ATOM 1180 C C . LEU A 1 142 ? 15.031 18.828 14.281 1 87.44 142 LEU A C 1
ATOM 1182 O O . LEU A 1 142 ? 14.641 19.516 13.336 1 87.44 142 LEU A O 1
ATOM 1186 N N . GLU A 1 143 ? 15.695 17.766 14.172 1 86.31 143 GLU A N 1
ATOM 1187 C CA . GLU A 1 143 ? 16.094 17.297 12.844 1 86.31 143 GLU A CA 1
ATOM 1188 C C . GLU A 1 143 ? 14.867 16.922 12.008 1 86.31 143 GLU A C 1
ATOM 1190 O O . GLU A 1 143 ? 14.758 17.328 10.844 1 86.31 143 GLU A O 1
ATOM 1195 N N . ILE A 1 144 ? 13.977 16.188 12.617 1 83.88 144 ILE A N 1
ATOM 1196 C CA . ILE A 1 144 ? 12.828 15.727 11.844 1 83.88 144 ILE A CA 1
ATOM 1197 C C . ILE A 1 144 ? 11.859 16.875 11.617 1 83.88 144 ILE A C 1
ATOM 1199 O O . ILE A 1 144 ? 11.188 16.953 10.578 1 83.88 144 ILE A O 1
ATOM 1203 N N . ARG A 1 145 ? 11.82 17.734 12.523 1 80.88 145 ARG A N 1
ATOM 1204 C CA . ARG A 1 145 ? 10.953 18.891 12.398 1 80.88 145 ARG A CA 1
ATOM 1205 C C . ARG A 1 145 ? 11.469 19.844 11.328 1 80.88 145 ARG A C 1
ATOM 1207 O O . ARG A 1 145 ? 10.703 20.328 10.492 1 80.88 145 ARG A O 1
ATOM 1214 N N . ASP A 1 146 ? 12.781 20.172 11.32 1 74.44 146 ASP A N 1
ATOM 1215 C CA . ASP A 1 146 ? 13.359 21.25 10.531 1 74.44 146 ASP A CA 1
ATOM 1216 C C . ASP A 1 146 ? 13.789 20.766 9.156 1 74.44 146 ASP A C 1
ATOM 1218 O O . ASP A 1 146 ? 13.953 21.562 8.227 1 74.44 146 ASP A O 1
ATOM 1222 N N . ASN A 1 147 ? 14.242 19.547 9.008 1 59.25 147 ASN A N 1
ATOM 1223 C CA . ASN A 1 147 ? 14.75 19.031 7.746 1 59.25 147 ASN A CA 1
ATOM 1224 C C . ASN A 1 147 ? 13.625 18.781 6.746 1 59.25 147 ASN A C 1
ATOM 1226 O O . ASN A 1 147 ? 13.594 17.734 6.086 1 59.25 147 ASN A O 1
ATOM 1230 N N . LEU A 1 148 ? 12.82 19.875 6.695 1 61.31 148 LEU A N 1
ATOM 1231 C CA . LEU A 1 148 ? 11.672 19.516 5.871 1 61.31 148 LEU A CA 1
ATOM 1232 C C . LEU A 1 148 ? 11.469 20.531 4.75 1 61.31 148 LEU A C 1
ATOM 1234 O O . LEU A 1 148 ? 11.805 21.719 4.906 1 61.31 148 LEU A O 1
ATOM 1238 N N . LYS A 1 149 ? 11.148 19.953 3.562 1 72 149 LYS A N 1
ATOM 1239 C CA . LYS A 1 149 ? 10.547 20.672 2.443 1 72 149 LYS A CA 1
ATOM 1240 C C . LYS A 1 149 ? 9.375 21.531 2.906 1 72 149 LYS A C 1
ATOM 1242 O O . LYS A 1 149 ? 8.547 21.078 3.707 1 72 149 LYS A O 1
ATOM 1247 N N . LEU A 1 150 ? 9.57 22.812 2.697 1 76.75 150 LEU A N 1
ATOM 1248 C CA . LEU A 1 150 ? 8.414 23.641 2.99 1 76.75 150 LEU A CA 1
ATOM 1249 C C . LEU A 1 150 ? 7.137 23.047 2.404 1 76.75 150 LEU A C 1
ATOM 1251 O O . LEU A 1 150 ? 7.148 22.531 1.284 1 76.75 150 LEU A O 1
ATOM 1255 N N . PRO A 1 151 ? 6.16 22.984 3.211 1 79.19 151 PRO A N 1
ATOM 1256 C CA . PRO A 1 151 ? 4.902 22.453 2.672 1 79.19 151 PRO A CA 1
ATOM 1257 C C . PRO A 1 151 ? 4.195 23.453 1.751 1 79.19 151 PRO A C 1
ATOM 1259 O O . PRO A 1 151 ? 2.975 23.594 1.821 1 79.19 151 PRO A O 1
ATOM 1262 N N . ILE A 1 152 ? 4.891 24.078 0.946 1 81.38 152 ILE A N 1
ATOM 1263 C CA . ILE A 1 152 ? 4.352 25.172 0.131 1 81.38 152 ILE A CA 1
ATOM 1264 C C . ILE A 1 152 ? 3.443 24.594 -0.954 1 81.38 152 ILE A C 1
ATOM 1266 O O . ILE A 1 152 ? 2.418 25.188 -1.294 1 81.38 152 ILE A O 1
ATOM 1270 N N . GLU A 1 153 ? 3.857 23.453 -1.463 1 81.12 153 GLU A N 1
ATOM 1271 C CA . GLU A 1 153 ? 3.027 22.812 -2.48 1 81.12 153 GLU A CA 1
ATOM 1272 C C . GLU A 1 153 ? 1.655 22.453 -1.922 1 81.12 153 GLU A C 1
ATOM 1274 O O . GLU A 1 153 ? 0.639 22.625 -2.598 1 81.12 153 GLU A O 1
ATOM 1279 N N . LYS A 1 154 ? 1.749 21.984 -0.717 1 81.44 154 LYS A N 1
ATOM 1280 C CA . LYS A 1 154 ? 0.49 21.594 -0.085 1 81.44 154 LYS A CA 1
ATOM 1281 C C . LYS A 1 154 ? -0.387 22.828 0.172 1 81.44 154 LYS A C 1
ATOM 1283 O O . LYS A 1 154 ? -1.583 22.812 -0.128 1 81.44 154 LYS A O 1
ATOM 1288 N N . PHE A 1 155 ? 0.171 23.812 0.688 1 87.19 155 PHE A N 1
ATOM 1289 C CA . PHE A 1 155 ? -0.59 25.031 0.956 1 87.19 155 PHE A CA 1
ATOM 1290 C C . PHE A 1 155 ? -1.159 25.609 -0.335 1 87.19 155 PHE A C 1
ATOM 1292 O O . PHE A 1 155 ? -2.303 26.062 -0.364 1 87.19 155 PHE A O 1
ATOM 1299 N N . TYR A 1 156 ? -0.4 25.562 -1.367 1 88.12 156 TYR A N 1
ATOM 1300 C CA . TYR A 1 156 ? -0.854 26.047 -2.66 1 88.12 156 TYR A CA 1
ATOM 1301 C C . TYR A 1 156 ? -2.041 25.25 -3.17 1 88.12 156 TYR A C 1
ATOM 1303 O O . TYR A 1 156 ? -3.047 25.812 -3.602 1 88.12 156 TYR A O 1
ATOM 1311 N N . ALA A 1 157 ? -1.843 23.969 -3.092 1 85.88 157 ALA A N 1
ATOM 1312 C CA . ALA A 1 157 ? -2.898 23.094 -3.582 1 85.88 157 ALA A CA 1
ATOM 1313 C C . ALA A 1 157 ? -4.199 23.312 -2.82 1 85.88 157 ALA A C 1
ATOM 1315 O O . ALA A 1 157 ? -5.277 23.359 -3.42 1 85.88 157 ALA A O 1
ATOM 1316 N N . VAL A 1 158 ? -4.121 23.438 -1.552 1 86.81 158 VAL A N 1
ATOM 1317 C CA . VAL A 1 158 ? -5.309 23.641 -0.729 1 86.81 158 VAL A CA 1
ATOM 1318 C C . VAL A 1 158 ? -5.93 25 -1.049 1 86.81 158 VAL A C 1
ATOM 1320 O O . VAL A 1 158 ? -7.148 25.109 -1.171 1 86.81 158 VAL A O 1
ATOM 1323 N N . THR A 1 159 ? -5.102 25.953 -1.168 1 90.12 159 THR A N 1
ATOM 1324 C CA . THR A 1 159 ? -5.586 27.281 -1.522 1 90.12 159 THR A CA 1
ATOM 1325 C C . THR A 1 159 ? -6.297 27.266 -2.873 1 90.12 159 THR A C 1
ATOM 1327 O O . THR A 1 159 ? -7.363 27.859 -3.029 1 90.12 159 THR A O 1
ATOM 1330 N N . LYS A 1 160 ? -5.68 26.625 -3.758 1 89.88 160 LYS A N 1
ATOM 1331 C CA . LYS A 1 160 ? -6.301 26.469 -5.07 1 89.88 160 LYS A CA 1
ATOM 1332 C C . LYS A 1 160 ? -7.652 25.766 -4.961 1 89.88 160 LYS A C 1
ATOM 1334 O O . LYS A 1 160 ? -8.602 26.125 -5.656 1 89.88 160 LYS A O 1
ATOM 1339 N N . GLY A 1 161 ? -7.676 24.797 -4.098 1 89.25 161 GLY A N 1
ATOM 1340 C CA . GLY A 1 161 ? -8.938 24.109 -3.848 1 89.25 161 GLY A CA 1
ATOM 1341 C C . GLY A 1 161 ? -10.023 25.047 -3.338 1 89.25 161 GLY A C 1
ATOM 1342 O O . GLY A 1 161 ? -11.156 25 -3.811 1 89.25 161 GLY A O 1
ATOM 1343 N N . PHE A 1 162 ? -9.656 25.891 -2.461 1 87.31 162 PHE A N 1
ATOM 1344 C CA . PHE A 1 162 ? -10.609 26.859 -1.935 1 87.31 162 PHE A CA 1
ATOM 1345 C C . PHE A 1 162 ? -11.039 27.844 -3.021 1 87.31 162 PHE A C 1
ATOM 1347 O O . PHE A 1 162 ? -12.227 28.141 -3.15 1 87.31 162 PHE A O 1
ATOM 1354 N N . TYR A 1 163 ? -10.109 28.281 -3.754 1 87.88 163 TYR A N 1
ATOM 1355 C CA . TYR A 1 163 ? -10.414 29.219 -4.832 1 87.88 163 TYR A CA 1
ATOM 1356 C C . TYR A 1 163 ? -11.406 28.609 -5.816 1 87.88 163 TYR A C 1
ATOM 1358 O O . TYR A 1 163 ? -12.391 29.25 -6.188 1 87.88 163 TYR A O 1
ATOM 1366 N N . THR A 1 164 ? -11.117 27.422 -6.191 1 87.12 164 THR A N 1
ATOM 1367 C CA . THR A 1 164 ? -11.992 26.734 -7.125 1 87.12 164 THR A CA 1
ATOM 1368 C C . THR A 1 164 ? -13.383 26.547 -6.527 1 87.12 164 THR A C 1
ATOM 1370 O O . THR A 1 164 ? -14.391 26.766 -7.207 1 87.12 164 THR A O 1
ATOM 1373 N N . ALA A 1 165 ? -13.383 26.219 -5.289 1 82.69 165 ALA A N 1
ATOM 1374 C CA . ALA A 1 165 ? -14.664 26.016 -4.609 1 82.69 165 ALA A CA 1
ATOM 1375 C C . ALA A 1 165 ? -15.445 27.328 -4.523 1 82.69 165 ALA A C 1
ATOM 1377 O O . ALA A 1 165 ? -16.672 27.344 -4.668 1 82.69 165 ALA A O 1
ATOM 1378 N N . PHE A 1 166 ? -14.711 28.406 -4.332 1 83.38 166 PHE A N 1
ATOM 1379 C CA . PHE A 1 166 ? -15.359 29.703 -4.133 1 83.38 166 PHE A CA 1
ATOM 1380 C C . PHE A 1 166 ? -15.766 30.312 -5.465 1 83.38 166 PHE A C 1
ATOM 1382 O O . PHE A 1 166 ? -16.562 31.25 -5.504 1 83.38 166 PHE A O 1
ATOM 1389 N N . THR A 1 167 ? -15.164 29.766 -6.457 1 78.69 167 THR A N 1
ATOM 1390 C CA . THR A 1 167 ? -15.484 30.344 -7.762 1 78.69 167 THR A CA 1
ATOM 1391 C C . THR A 1 167 ? -16.438 29.422 -8.531 1 78.69 167 THR A C 1
ATOM 1393 O O . THR A 1 167 ? -17.25 29.891 -9.328 1 78.69 167 THR A O 1
ATOM 1396 N N . LYS A 1 168 ? -16.109 28.047 -8.484 1 70.62 168 LYS A N 1
ATOM 1397 C CA . LYS A 1 168 ? -17.016 27.125 -9.156 1 70.62 168 LYS A CA 1
ATOM 1398 C C . LYS A 1 168 ? -18.375 27.109 -8.477 1 70.62 168 LYS A C 1
ATOM 1400 O O . LYS A 1 168 ? -19.406 27 -9.148 1 70.62 168 LYS A O 1
ATOM 1405 N N . ASP A 1 169 ? -18.312 27.062 -7.172 1 58.53 169 ASP A N 1
ATOM 1406 C CA . ASP A 1 169 ? -19.578 27.094 -6.453 1 58.53 169 ASP A CA 1
ATOM 1407 C C . ASP A 1 169 ? -20.375 28.344 -6.805 1 58.53 169 ASP A C 1
ATOM 1409 O O . ASP A 1 169 ? -21.578 28.391 -6.586 1 58.53 169 ASP A O 1
ATOM 1413 N N . ILE A 1 170 ? -19.797 29.422 -7.262 1 54.44 170 ILE A N 1
ATOM 1414 C CA . ILE A 1 170 ? -20.531 30.562 -7.793 1 54.44 170 ILE A CA 1
ATOM 1415 C C . ILE A 1 170 ? -21.484 30.109 -8.891 1 54.44 170 ILE A C 1
ATOM 1417 O O . ILE A 1 170 ? -22.562 30.688 -9.07 1 54.44 170 ILE A O 1
ATOM 1421 N N . LYS A 1 171 ? -21.062 28.812 -9.398 1 53.66 171 LYS A N 1
ATOM 1422 C CA . LYS A 1 171 ? -22 28.297 -10.391 1 53.66 171 LYS A CA 1
ATOM 1423 C C . LYS A 1 171 ? -22.984 27.312 -9.766 1 53.66 171 LYS A C 1
ATOM 1425 O O . LYS A 1 171 ? -24.062 27.062 -10.305 1 53.66 171 LYS A O 1
ATOM 1430 N N . SER A 1 172 ? -22.469 26.797 -8.641 1 57.62 172 SER A N 1
ATOM 1431 C CA . SER A 1 172 ? -23.344 25.844 -7.953 1 57.62 172 SER A CA 1
ATOM 1432 C C . SER A 1 172 ? -24.016 26.5 -6.742 1 57.62 172 SER A C 1
ATOM 1434 O O . SER A 1 172 ? -23.531 27.516 -6.242 1 57.62 172 SER A O 1
ATOM 1436 N N . LYS A 1 173 ? -25.094 26.219 -6.41 1 57.03 173 LYS A N 1
ATOM 1437 C CA . LYS A 1 173 ? -25.906 26.719 -5.305 1 57.03 173 LYS A CA 1
ATOM 1438 C C . LYS A 1 173 ? -25.375 26.234 -3.963 1 57.03 173 LYS A C 1
ATOM 1440 O O . LYS A 1 173 ? -26.094 26.234 -2.963 1 57.03 173 LYS A O 1
ATOM 1445 N N . ARG A 1 174 ? -24.109 25.812 -4.023 1 58.72 174 ARG A N 1
ATOM 1446 C CA . ARG A 1 174 ? -23.656 25.266 -2.752 1 58.72 174 ARG A CA 1
ATOM 1447 C C . ARG A 1 174 ? -23.344 26.391 -1.759 1 58.72 174 ARG A C 1
ATOM 1449 O O . ARG A 1 174 ? -22.906 27.469 -2.15 1 58.72 174 ARG A O 1
ATOM 1456 N N . GLN A 1 175 ? -23.703 26.203 -0.59 1 71.25 175 GLN A N 1
ATOM 1457 C CA . GLN A 1 175 ? -23.531 27.156 0.487 1 71.25 175 GLN A CA 1
ATOM 1458 C C . GLN A 1 175 ? -22.141 27.031 1.115 1 71.25 175 GLN A C 1
ATOM 1460 O O . GLN A 1 175 ? -21.641 25.938 1.287 1 71.25 175 GLN A O 1
ATOM 1465 N N . ILE A 1 176 ? -21.484 28.281 1.174 1 82.12 176 ILE A N 1
ATOM 1466 C CA . ILE A 1 176 ? -20.188 28.422 1.837 1 82.12 176 ILE A CA 1
ATOM 1467 C C . ILE A 1 176 ? -20.391 28.938 3.262 1 82.12 176 ILE A C 1
ATOM 1469 O O . ILE A 1 176 ? -21.266 29.766 3.51 1 82.12 176 ILE A O 1
ATOM 1473 N N . VAL A 1 177 ? -19.641 28.406 4.184 1 85.06 177 VAL A N 1
ATOM 1474 C CA . VAL A 1 177 ? -19.75 28.859 5.562 1 85.06 177 VAL A CA 1
ATOM 1475 C C . VAL A 1 177 ? -18.547 29.703 5.938 1 85.06 177 VAL A C 1
ATOM 1477 O O . VAL A 1 177 ? -17.5 29.625 5.285 1 85.06 177 VAL A O 1
ATOM 1480 N N . ALA A 1 178 ? -18.734 30.469 6.977 1 88.88 178 ALA A N 1
ATOM 1481 C CA . ALA A 1 178 ? -17.688 31.391 7.43 1 88.88 178 ALA A CA 1
ATOM 1482 C C . ALA A 1 178 ? -16.406 30.641 7.75 1 88.88 178 ALA A C 1
ATOM 1484 O O . ALA A 1 178 ? -15.305 31.141 7.508 1 88.88 178 ALA A O 1
ATOM 1485 N N . LYS A 1 179 ? -16.594 29.438 8.203 1 88.94 179 LYS A N 1
ATOM 1486 C CA . LYS A 1 179 ? -15.438 28.609 8.562 1 88.94 179 LYS A CA 1
ATOM 1487 C C . LYS A 1 179 ? -14.547 28.359 7.348 1 88.94 179 LYS A C 1
ATOM 1489 O O . LYS A 1 179 ? -13.32 28.453 7.438 1 88.94 179 LYS A O 1
ATOM 1494 N N . ASP A 1 180 ? -15.156 28.078 6.297 1 89 180 ASP A N 1
ATOM 1495 C CA . ASP A 1 180 ? -14.406 27.766 5.082 1 89 180 ASP A CA 1
ATOM 1496 C C . ASP A 1 180 ? -13.648 29 4.586 1 89 180 ASP A C 1
ATOM 1498 O O . ASP A 1 180 ? -12.508 28.891 4.145 1 89 180 ASP A O 1
ATOM 1502 N N . ILE A 1 181 ? -14.297 30.062 4.672 1 90.94 181 ILE A N 1
ATOM 1503 C CA . ILE A 1 181 ? -13.688 31.312 4.215 1 90.94 181 ILE A CA 1
ATOM 1504 C C . ILE A 1 181 ? -12.5 31.656 5.105 1 90.94 181 ILE A C 1
ATOM 1506 O O . ILE A 1 181 ? -11.414 31.969 4.605 1 90.94 181 ILE A O 1
ATOM 1510 N N . LEU A 1 182 ? -12.758 31.562 6.359 1 92.69 182 LEU A N 1
ATOM 1511 C CA . LEU A 1 182 ? -11.688 31.812 7.309 1 92.69 182 LEU A CA 1
ATOM 1512 C C . LEU A 1 182 ? -10.5 30.891 7.051 1 92.69 182 LEU A C 1
ATOM 1514 O O . LEU A 1 182 ? -9.359 31.344 6.973 1 92.69 182 LEU A O 1
ATOM 1518 N N . ASN A 1 183 ? -10.773 29.625 6.871 1 92.56 183 ASN A N 1
ATOM 1519 C CA . ASN A 1 183 ? -9.727 28.641 6.637 1 92.56 183 ASN A CA 1
ATOM 1520 C C . ASN A 1 183 ? -8.938 28.953 5.363 1 92.56 183 ASN A C 1
ATOM 1522 O O . ASN A 1 183 ? -7.723 28.75 5.316 1 92.56 183 ASN A O 1
ATOM 1526 N N . SER A 1 184 ? -9.609 29.391 4.367 1 94.31 184 SER A N 1
ATOM 1527 C CA . SER A 1 184 ? -8.938 29.703 3.115 1 94.31 184 SER A CA 1
ATOM 1528 C C . SER A 1 184 ? -7.93 30.828 3.303 1 94.31 184 SER A C 1
ATOM 1530 O O . SER A 1 184 ? -6.836 30.797 2.734 1 94.31 184 SER A O 1
ATOM 1532 N N . ILE A 1 185 ? -8.297 31.812 4.148 1 95.56 185 ILE A N 1
ATOM 1533 C CA . ILE A 1 185 ? -7.395 32.938 4.418 1 95.56 185 ILE A CA 1
ATOM 1534 C C . ILE A 1 185 ? -6.203 32.438 5.242 1 95.56 185 ILE A C 1
ATOM 1536 O O . ILE A 1 185 ? -5.055 32.781 4.938 1 95.56 185 ILE A O 1
ATOM 1540 N N . VAL A 1 186 ? -6.496 31.656 6.215 1 94.69 186 VAL A N 1
ATOM 1541 C CA . VAL A 1 186 ? -5.461 31.156 7.109 1 94.69 186 VAL A CA 1
ATOM 1542 C C . VAL A 1 186 ? -4.426 30.359 6.305 1 94.69 186 VAL A C 1
ATOM 1544 O O . VAL A 1 186 ? -3.225 30.625 6.402 1 94.69 186 VAL A O 1
ATOM 1547 N N . ILE A 1 187 ? -4.836 29.484 5.508 1 92.62 187 ILE A N 1
ATOM 1548 C CA . ILE A 1 187 ? -3.938 28.656 4.711 1 92.62 187 ILE A CA 1
ATOM 1549 C C . ILE A 1 187 ? -3.215 29.516 3.68 1 92.62 187 ILE A C 1
ATOM 1551 O O . ILE A 1 187 ? -2.037 29.297 3.389 1 92.62 187 ILE A O 1
ATOM 1555 N N . GLY A 1 188 ? -3.945 30.438 3.143 1 93.81 188 GLY A N 1
ATOM 1556 C CA . GLY A 1 188 ? -3.311 31.375 2.23 1 93.81 188 GLY A CA 1
ATOM 1557 C C . GLY A 1 188 ? -2.123 32.094 2.846 1 93.81 188 GLY A C 1
ATOM 1558 O O . GLY A 1 188 ? -1.089 32.25 2.193 1 93.81 188 GLY A O 1
ATOM 1559 N N . PHE A 1 189 ? -2.303 32.531 4.07 1 94.62 189 PHE A N 1
ATOM 1560 C CA . PHE A 1 189 ? -1.22 33.25 4.738 1 94.62 189 PHE A CA 1
ATOM 1561 C C . PHE A 1 189 ? -0.067 32.281 5.055 1 94.62 189 PHE A C 1
ATOM 1563 O O . PHE A 1 189 ? 1.097 32.688 5.051 1 94.62 189 PHE A O 1
ATOM 1570 N N . GLN A 1 190 ? -0.38 31.047 5.332 1 90.81 190 GLN A N 1
ATOM 1571 C CA . GLN A 1 190 ? 0.684 30.062 5.5 1 90.81 190 GLN A CA 1
ATOM 1572 C C . GLN A 1 190 ? 1.491 29.906 4.215 1 90.81 190 GLN A C 1
ATOM 1574 O O . GLN A 1 190 ? 2.723 29.844 4.25 1 90.81 190 GLN A O 1
ATOM 1579 N N . PHE A 1 191 ? 0.798 29.844 3.174 1 90.88 191 PHE A N 1
ATOM 1580 C CA . PHE A 1 191 ? 1.457 29.797 1.874 1 90.88 191 PHE A CA 1
ATOM 1581 C C . PHE A 1 191 ? 2.344 31.016 1.667 1 90.88 191 PHE A C 1
ATOM 1583 O O . PHE A 1 191 ? 3.51 30.891 1.289 1 90.88 191 PHE A O 1
ATOM 1590 N N . LEU A 1 192 ? 1.798 32.188 1.888 1 92.56 192 LEU A N 1
ATOM 1591 C CA . LEU A 1 192 ? 2.518 33.438 1.651 1 92.56 192 LEU A CA 1
ATOM 1592 C C . LEU A 1 192 ? 3.781 33.5 2.504 1 92.56 192 LEU A C 1
ATOM 1594 O O . LEU A 1 192 ? 4.812 34 2.055 1 92.56 192 LEU A O 1
ATOM 1598 N N . HIS A 1 193 ? 3.596 33.031 3.691 1 91.69 193 HIS A N 1
ATOM 1599 C CA . HIS A 1 193 ? 4.766 33.031 4.562 1 91.69 193 HIS A CA 1
ATOM 1600 C C . HIS A 1 193 ? 5.906 32.219 3.945 1 91.69 193 HIS A C 1
ATOM 1602 O O . HIS A 1 193 ? 7.047 32.688 3.902 1 91.69 193 HIS A O 1
ATOM 1608 N N . CYS A 1 194 ? 5.609 31.094 3.5 1 88.06 194 CYS A N 1
ATOM 1609 C CA . CYS A 1 194 ? 6.617 30.266 2.84 1 88.06 194 CYS A CA 1
ATOM 1610 C C . CYS A 1 194 ? 7.164 30.969 1.6 1 88.06 194 CYS A C 1
ATOM 1612 O O . CYS A 1 194 ? 8.375 30.969 1.37 1 88.06 194 CYS A O 1
ATOM 1614 N N . ALA A 1 195 ? 6.309 31.516 0.854 1 87.88 195 ALA A N 1
ATOM 1615 C CA . ALA A 1 195 ? 6.668 32.094 -0.438 1 87.88 195 ALA A CA 1
ATOM 1616 C C . ALA A 1 195 ? 7.543 33.344 -0.261 1 87.88 195 ALA A C 1
ATOM 1618 O O . ALA A 1 195 ? 8.461 33.562 -1.049 1 87.88 195 ALA A O 1
ATOM 1619 N N . TYR A 1 196 ? 7.27 34.094 0.747 1 88.38 196 TYR A N 1
ATOM 1620 C CA . TYR A 1 196 ? 7.973 35.375 0.914 1 88.38 196 TYR A CA 1
ATOM 1621 C C . TYR A 1 196 ? 9.234 35.188 1.743 1 88.38 196 TYR A C 1
ATOM 1623 O O . TYR A 1 196 ? 10.242 35.844 1.503 1 88.38 196 TYR A O 1
ATOM 1631 N N . PHE A 1 197 ? 9.125 34.25 2.66 1 88.44 197 PHE A N 1
ATOM 1632 C CA . PHE A 1 197 ? 10.211 34.25 3.637 1 88.44 197 PHE A CA 1
ATOM 1633 C C . PHE A 1 197 ? 11.023 32.938 3.545 1 88.44 197 PHE A C 1
ATOM 1635 O O . PHE A 1 197 ? 12.039 32.812 4.219 1 88.44 197 PHE A O 1
ATOM 1642 N N . TYR A 1 198 ? 10.586 31.984 2.795 1 86.12 198 TYR A N 1
ATOM 1643 C CA . TYR A 1 198 ? 11.281 30.719 2.58 1 86.12 198 TYR A CA 1
ATOM 1644 C C . TYR A 1 198 ? 11.508 29.984 3.898 1 86.12 198 TYR A C 1
ATOM 1646 O O . TYR A 1 198 ? 12.578 29.422 4.121 1 86.12 198 TYR A O 1
ATOM 1654 N N . GLU A 1 199 ? 10.484 30.141 4.809 1 83.88 199 GLU A N 1
ATOM 1655 C CA . GLU A 1 199 ? 10.5 29.5 6.117 1 83.88 199 GLU A CA 1
ATOM 1656 C C . GLU A 1 199 ? 9.148 28.859 6.438 1 83.88 199 GLU A C 1
ATOM 1658 O O . GLU A 1 199 ? 8.141 29.188 5.805 1 83.88 199 GLU A O 1
ATOM 1663 N N . TYR A 1 200 ? 9.188 28.062 7.484 1 83.81 200 TYR A N 1
ATOM 1664 C CA . TYR A 1 200 ? 7.938 27.5 7.977 1 83.81 200 TYR A CA 1
ATOM 1665 C C . TYR A 1 200 ? 7.098 28.578 8.664 1 83.81 200 TYR A C 1
ATOM 1667 O O . TYR A 1 200 ? 7.625 29.391 9.422 1 83.81 200 TYR A O 1
ATOM 1675 N N . PRO A 1 201 ? 5.887 28.531 8.312 1 88.25 201 PRO A N 1
ATOM 1676 C CA . PRO A 1 201 ? 5.012 29.453 9.039 1 88.25 201 PRO A CA 1
ATOM 1677 C C . PRO A 1 201 ? 4.754 29.016 10.477 1 88.25 201 PRO A C 1
ATOM 1679 O O . PRO A 1 201 ? 5.023 27.875 10.836 1 88.25 201 PRO A O 1
ATOM 1682 N N . LEU A 1 202 ? 4.316 29.984 11.242 1 89.12 202 LEU A N 1
ATOM 1683 C CA . LEU A 1 202 ? 3.834 29.609 12.562 1 89.12 202 LEU A CA 1
ATOM 1684 C C . LEU A 1 202 ? 2.48 28.922 12.477 1 89.12 202 LEU A C 1
ATOM 1686 O O . LEU A 1 202 ? 1.66 29.25 11.617 1 89.12 202 LEU A O 1
ATOM 1690 N N . TYR A 1 203 ? 2.301 28 13.383 1 88.94 203 TYR A N 1
ATOM 1691 C CA . TYR A 1 203 ? 1.074 27.203 13.344 1 88.94 203 TYR A CA 1
ATOM 1692 C C . TYR A 1 203 ? -0.135 28.062 13.711 1 88.94 203 TYR A C 1
ATOM 1694 O O . TYR A 1 203 ? -1.179 27.984 13.055 1 88.94 203 TYR A O 1
ATOM 1702 N N . ASN A 1 204 ? -0.014 28.891 14.656 1 91.94 204 ASN A N 1
ATOM 1703 C CA . ASN A 1 204 ? -1.098 29.734 15.172 1 91.94 204 ASN A CA 1
ATOM 1704 C C . ASN A 1 204 ? -1.295 30.984 14.328 1 91.94 204 ASN A C 1
ATOM 1706 O O . ASN A 1 204 ? -0.365 31.766 14.148 1 91.94 204 ASN A O 1
ATOM 1710 N N . PHE A 1 205 ? -2.465 31.219 13.945 1 93.25 205 PHE A N 1
ATOM 1711 C CA . PHE A 1 205 ? -2.762 32.281 13 1 93.25 205 PHE A CA 1
ATOM 1712 C C . PHE A 1 205 ? -2.572 33.656 13.648 1 93.25 205 PHE A C 1
ATOM 1714 O O . PHE A 1 205 ? -2.133 34.594 12.992 1 93.25 205 PHE A O 1
ATOM 1721 N N . HIS A 1 206 ? -2.904 33.781 14.93 1 92 206 HIS A N 1
ATOM 1722 C CA . HIS A 1 206 ? -2.734 35.062 15.609 1 92 206 HIS A CA 1
ATOM 1723 C C . HIS A 1 206 ? -1.274 35.5 15.594 1 92 206 HIS A C 1
ATOM 1725 O O . HIS A 1 206 ? -0.976 36.656 15.305 1 92 206 HIS A O 1
ATOM 1731 N N . GLN A 1 207 ? -0.482 34.562 15.805 1 92.06 207 GLN A N 1
ATOM 1732 C CA . GLN A 1 207 ? 0.945 34.875 15.828 1 92.06 207 GLN A CA 1
ATOM 1733 C C . GLN A 1 207 ? 1.504 34.969 14.414 1 92.06 207 GLN A C 1
ATOM 1735 O O . GLN A 1 207 ? 2.338 35.844 14.133 1 92.06 207 GLN A O 1
ATOM 1740 N N . GLU A 1 208 ? 1.065 34.156 13.562 1 92.75 208 GLU A N 1
ATOM 1741 C CA . GLU A 1 208 ? 1.557 34.125 12.188 1 92.75 208 GLU A CA 1
ATOM 1742 C C . GLU A 1 208 ? 1.282 35.438 11.461 1 92.75 208 GLU A C 1
ATOM 1744 O O . GLU A 1 208 ? 2.172 35.969 10.805 1 92.75 208 GLU A O 1
ATOM 1749 N N . GLN A 1 209 ? 0.038 35.906 11.516 1 93.69 209 GLN A N 1
ATOM 1750 C CA . GLN A 1 209 ? -0.315 37.125 10.773 1 93.69 209 GLN A CA 1
ATOM 1751 C C . GLN A 1 209 ? 0.427 38.344 11.32 1 93.69 209 GLN A C 1
ATOM 1753 O O . GLN A 1 209 ? 0.78 39.25 10.562 1 93.69 209 GLN A O 1
ATOM 1758 N N . GLN A 1 210 ? 0.687 38.344 12.625 1 92.94 210 GLN A N 1
ATOM 1759 C CA . GLN A 1 210 ? 1.478 39.406 13.203 1 92.94 210 GLN A CA 1
ATOM 1760 C C . GLN A 1 210 ? 2.91 39.375 12.672 1 92.94 210 GLN A C 1
ATOM 1762 O O . GLN A 1 210 ? 3.453 40.438 12.297 1 92.94 210 GLN A O 1
ATOM 1767 N N . LEU A 1 211 ? 3.42 38.25 12.727 1 93.62 211 LEU A N 1
ATOM 1768 C CA . LEU A 1 211 ? 4.777 38.094 12.219 1 93.62 211 LEU A CA 1
ATOM 1769 C C . LEU A 1 211 ? 4.855 38.469 10.742 1 93.62 211 LEU A C 1
ATOM 1771 O O . LEU A 1 211 ? 5.746 39.219 10.344 1 93.62 211 LEU A O 1
ATOM 1775 N N . PHE A 1 212 ? 3.971 38.031 9.977 1 94.69 212 PHE A N 1
ATOM 1776 C CA . PHE A 1 212 ? 3.93 38.281 8.547 1 94.69 212 PHE A CA 1
ATOM 1777 C C . PHE A 1 212 ? 3.838 39.781 8.273 1 94.69 212 PHE A C 1
ATOM 1779 O O . PHE A 1 212 ? 4.625 40.344 7.496 1 94.69 212 PHE A O 1
ATOM 1786 N N . LEU A 1 213 ? 2.92 40.438 8.922 1 94.5 213 LEU A N 1
ATOM 1787 C CA . LEU A 1 213 ? 2.709 41.875 8.703 1 94.5 213 LEU A CA 1
ATOM 1788 C C . LEU A 1 213 ? 3.934 42.688 9.133 1 94.5 213 LEU A C 1
ATOM 1790 O O . LEU A 1 213 ? 4.305 43.656 8.477 1 94.5 213 LEU A O 1
ATOM 1794 N N . SER A 1 214 ? 4.508 42.281 10.227 1 93.44 214 SER A N 1
ATOM 1795 C CA . SER A 1 214 ? 5.695 43 10.695 1 93.44 214 SER A CA 1
ATOM 1796 C C . SER A 1 214 ? 6.824 42.938 9.672 1 93.44 214 SER A C 1
ATOM 1798 O O . SER A 1 214 ? 7.551 43.906 9.477 1 93.44 214 SER A O 1
ATOM 1800 N N . ARG A 1 215 ? 6.957 41.875 9.023 1 92.75 215 ARG A N 1
ATOM 1801 C CA . ARG A 1 215 ? 8.031 41.656 8.055 1 92.75 215 ARG A CA 1
ATOM 1802 C C . ARG A 1 215 ? 7.711 42.375 6.734 1 92.75 215 ARG A C 1
ATOM 1804 O O . ARG A 1 215 ? 8.594 42.938 6.102 1 92.75 215 ARG A O 1
ATOM 1811 N N . ILE A 1 216 ? 6.461 42.312 6.363 1 92.75 216 ILE A N 1
ATOM 1812 C CA . ILE A 1 216 ? 6.051 42.938 5.102 1 92.75 216 ILE A CA 1
ATOM 1813 C C . ILE A 1 216 ? 6.141 44.438 5.211 1 92.75 216 ILE A C 1
ATOM 1815 O O . ILE A 1 216 ? 6.477 45.125 4.242 1 92.75 216 ILE A O 1
ATOM 1819 N N . LYS A 1 217 ? 5.777 44.969 6.379 1 91.25 217 LYS A N 1
ATOM 1820 C CA . LYS A 1 217 ? 5.82 46.406 6.602 1 91.25 217 LYS A CA 1
ATOM 1821 C C . LYS A 1 217 ? 7.211 46.969 6.312 1 91.25 217 LYS A C 1
ATOM 1823 O O . LYS A 1 217 ? 7.344 48.062 5.789 1 91.25 217 LYS A O 1
ATOM 1828 N N . GLN A 1 218 ? 8.203 46.188 6.543 1 88.19 218 GLN A N 1
ATOM 1829 C CA . GLN A 1 218 ? 9.594 46.625 6.359 1 88.19 218 GLN A CA 1
ATOM 1830 C C . GLN A 1 218 ? 9.984 46.594 4.887 1 88.19 218 GLN A C 1
ATOM 1832 O O . GLN A 1 218 ? 10.906 47.281 4.469 1 88.19 218 GLN A O 1
ATOM 1837 N N . THR A 1 219 ? 9.289 45.906 4.078 1 83.5 219 THR A N 1
ATOM 1838 C CA . THR A 1 219 ? 9.758 45.688 2.713 1 83.5 219 THR A CA 1
ATOM 1839 C C . THR A 1 219 ? 8.859 46.406 1.709 1 83.5 219 THR A C 1
ATOM 1841 O O . THR A 1 219 ? 9.336 46.906 0.686 1 83.5 219 THR A O 1
ATOM 1844 N N . ASP A 1 220 ? 7.555 46.406 1.952 1 84.62 220 ASP A N 1
ATOM 1845 C CA . ASP A 1 220 ? 6.605 46.938 0.982 1 84.62 220 ASP A CA 1
ATOM 1846 C C . ASP A 1 220 ? 5.34 47.438 1.674 1 84.62 220 ASP A C 1
ATOM 1848 O O . ASP A 1 220 ? 4.426 46.688 1.954 1 84.62 220 ASP A O 1
ATOM 1852 N N . ASN A 1 221 ? 5.199 48.719 1.739 1 85 221 ASN A N 1
ATOM 1853 C CA . ASN A 1 221 ? 4.098 49.312 2.469 1 85 221 ASN A CA 1
ATOM 1854 C C . ASN A 1 221 ? 2.758 49.062 1.784 1 85 221 ASN A C 1
ATOM 1856 O O . ASN A 1 221 ? 1.73 48.938 2.451 1 85 221 ASN A O 1
ATOM 1860 N N . ASP A 1 222 ? 2.744 49.094 0.472 1 86.5 222 ASP A N 1
ATOM 1861 C CA . ASP A 1 222 ? 1.505 48.844 -0.257 1 86.5 222 ASP A CA 1
ATOM 1862 C C . ASP A 1 222 ? 0.98 47.438 0.023 1 86.5 222 ASP A C 1
ATOM 1864 O O . ASP A 1 222 ? -0.216 47.25 0.253 1 86.5 222 ASP A O 1
ATOM 1868 N N . GLN A 1 223 ? 1.796 46.562 0.08 1 91.12 223 GLN A N 1
ATOM 1869 C CA . GLN A 1 223 ? 1.404 45.188 0.378 1 91.12 223 GLN A CA 1
ATOM 1870 C C . GLN A 1 223 ? 0.951 45.062 1.828 1 91.12 223 GLN A C 1
ATOM 1872 O O . GLN A 1 223 ? 0.02 44.312 2.123 1 91.12 223 GLN A O 1
ATOM 1877 N N . TYR A 1 224 ? 1.608 45.875 2.627 1 93.56 224 TYR A N 1
ATOM 1878 C CA . TYR A 1 224 ? 1.226 45.875 4.035 1 93.56 224 TYR A CA 1
ATOM 1879 C C . TYR A 1 224 ? -0.239 46.25 4.203 1 93.56 224 TYR A C 1
ATOM 1881 O O . TYR A 1 224 ? -0.985 45.562 4.918 1 93.56 224 TYR A O 1
ATOM 1889 N N . GLU A 1 225 ? -0.652 47.312 3.588 1 93.56 225 GLU A N 1
ATOM 1890 C CA . GLU A 1 225 ? -2.029 47.75 3.707 1 93.56 225 GLU A CA 1
ATOM 1891 C C . GLU A 1 225 ? -3.012 46.719 3.16 1 93.56 225 GLU A C 1
ATOM 1893 O O . GLU A 1 225 ? -4.051 46.469 3.77 1 93.56 225 GLU A O 1
ATOM 1898 N N . TYR A 1 226 ? -2.666 46.188 2.092 1 95.06 226 TYR A N 1
ATOM 1899 C CA . TYR A 1 226 ? -3.525 45.219 1.463 1 95.06 226 TYR A CA 1
ATOM 1900 C C . TYR A 1 226 ? -3.699 44 2.363 1 95.06 226 TYR A C 1
ATOM 1902 O O . TYR A 1 226 ? -4.828 43.594 2.65 1 95.06 226 TYR A O 1
ATOM 1910 N N . TYR A 1 227 ? -2.637 43.438 2.83 1 96.12 227 TYR A N 1
ATOM 1911 C CA . TYR A 1 227 ? -2.703 42.219 3.639 1 96.12 227 TYR A CA 1
ATOM 1912 C C . TYR A 1 227 ? -3.34 42.5 4.992 1 96.12 227 TYR A C 1
ATOM 1914 O O . TYR A 1 227 ? -4.004 41.656 5.566 1 96.12 227 TYR A O 1
ATOM 1922 N N . SER A 1 228 ? -3.143 43.719 5.465 1 95.12 228 SER A N 1
ATOM 1923 C CA . SER A 1 228 ? -3.818 44.094 6.695 1 95.12 228 SER A CA 1
ATOM 1924 C C . SER A 1 228 ? -5.336 44.031 6.543 1 95.12 228 SER A C 1
ATOM 1926 O O . SER A 1 228 ? -6.039 43.594 7.453 1 95.12 228 SER A O 1
ATOM 1928 N N . LYS A 1 229 ? -5.762 44.406 5.391 1 95.69 229 LYS A N 1
ATOM 1929 C CA . LYS A 1 229 ? -7.195 44.375 5.117 1 95.69 229 LYS A CA 1
ATOM 1930 C C . LYS A 1 229 ? -7.68 42.906 5.02 1 95.69 229 LYS A C 1
ATOM 1932 O O . LYS A 1 229 ? -8.773 42.594 5.484 1 95.69 229 LYS A O 1
ATOM 1937 N N . VAL A 1 230 ? -6.938 42.094 4.434 1 96.81 230 VAL A N 1
ATOM 1938 C CA . VAL A 1 230 ? -7.285 40.688 4.312 1 96.81 230 VAL A CA 1
ATOM 1939 C C . VAL A 1 230 ? -7.375 40.062 5.699 1 96.81 230 VAL A C 1
ATOM 1941 O O . VAL A 1 230 ? -8.312 39.312 5.992 1 96.81 230 VAL A O 1
ATOM 1944 N N . ILE A 1 231 ? -6.418 40.344 6.52 1 96.12 231 ILE A N 1
ATOM 1945 C CA . ILE A 1 231 ? -6.363 39.812 7.875 1 96.12 231 ILE A CA 1
ATOM 1946 C C . ILE A 1 231 ? -7.559 40.312 8.68 1 96.12 231 ILE A C 1
ATOM 1948 O O . ILE A 1 231 ? -8.172 39.562 9.438 1 96.12 231 ILE A O 1
ATOM 1952 N N . GLN A 1 232 ? -7.852 41.594 8.516 1 94.69 232 GLN A N 1
ATOM 1953 C CA . GLN A 1 232 ? -9.047 42.125 9.164 1 94.69 232 GLN A CA 1
ATOM 1954 C C . GLN A 1 232 ? -10.289 41.344 8.742 1 94.69 232 GLN A C 1
ATOM 1956 O O . GLN A 1 232 ? -11.148 41.031 9.57 1 94.69 232 GLN A O 1
ATOM 1961 N N . THR A 1 233 ? -10.375 41.094 7.504 1 94.88 233 THR A N 1
ATOM 1962 C CA . THR A 1 233 ? -11.492 40.312 6.973 1 94.88 233 THR A CA 1
ATOM 1963 C C . THR A 1 233 ? -11.539 38.938 7.594 1 94.88 233 THR A C 1
ATOM 1965 O O . THR A 1 233 ? -12.617 38.375 7.859 1 94.88 233 THR A O 1
ATOM 1968 N N . ALA A 1 234 ? -10.414 38.281 7.785 1 94.56 234 ALA A N 1
ATOM 1969 C CA . ALA A 1 234 ? -10.344 37 8.438 1 94.56 234 ALA A CA 1
ATOM 1970 C C . ALA A 1 234 ? -11.008 37.031 9.812 1 94.56 234 ALA A C 1
ATOM 1972 O O . ALA A 1 234 ? -11.781 36.156 10.164 1 94.56 234 ALA A O 1
ATOM 1973 N N . TYR A 1 235 ? -10.75 38.031 10.547 1 92.38 235 TYR A N 1
ATOM 1974 C CA . TYR A 1 235 ? -11.281 38.125 11.898 1 92.38 235 TYR A CA 1
ATOM 1975 C C . TYR A 1 235 ? -12.773 38.469 11.867 1 92.38 235 TYR A C 1
ATOM 1977 O O . TYR A 1 235 ? -13.516 38.094 12.781 1 92.38 235 TYR A O 1
ATOM 1985 N N . GLU A 1 236 ? -13.188 39.125 10.852 1 90.56 236 GLU A N 1
ATOM 1986 C CA . GLU A 1 236 ? -14.625 39.312 10.672 1 90.56 236 GLU A CA 1
ATOM 1987 C C . GLU A 1 236 ? -15.328 38 10.438 1 90.56 236 GLU A C 1
ATOM 1989 O O . GLU A 1 236 ? -16.391 37.75 11.023 1 90.56 236 GLU A O 1
ATOM 1994 N N . TYR A 1 237 ? -14.742 37.25 9.633 1 90.94 237 TYR A N 1
ATOM 1995 C CA . TYR A 1 237 ? -15.336 35.938 9.375 1 90.94 237 TYR A CA 1
ATOM 1996 C C . TYR A 1 237 ? -15.266 35.062 10.609 1 90.94 237 TYR A C 1
ATOM 1998 O O . TYR A 1 237 ? -16.141 34.219 10.828 1 90.94 237 TYR A O 1
ATOM 2006 N N . TYR A 1 238 ? -14.258 35.188 11.414 1 91.06 238 TYR A N 1
ATOM 2007 C CA . TYR A 1 238 ? -14.195 34.469 12.688 1 91.06 238 TYR A CA 1
ATOM 2008 C C . TYR A 1 238 ? -15.414 34.781 13.547 1 91.06 238 TYR A C 1
ATOM 2010 O O . TYR A 1 238 ? -16.031 33.906 14.117 1 91.06 238 TYR A O 1
ATOM 2018 N N . GLN A 1 239 ? -15.711 36.031 13.578 1 87.31 239 GLN A N 1
ATOM 2019 C CA . GLN A 1 239 ? -16.875 36.469 14.359 1 87.31 239 GLN A CA 1
ATOM 2020 C C . GLN A 1 239 ? -18.156 35.906 13.781 1 87.31 239 GLN A C 1
ATOM 2022 O O . GLN A 1 239 ? -19.094 35.594 14.531 1 87.31 239 GLN A O 1
ATOM 2027 N N . MET A 1 240 ? -18.172 35.719 12.523 1 87.62 240 MET A N 1
ATOM 2028 C CA . MET A 1 240 ? -19.375 35.219 11.859 1 87.62 240 MET A CA 1
ATOM 2029 C C . MET A 1 240 ? -19.516 33.719 12.047 1 87.62 240 MET A C 1
ATOM 2031 O O . MET A 1 240 ? -20.609 33.188 11.883 1 87.62 240 MET A O 1
ATOM 2035 N N . LYS A 1 241 ? -18.453 33.156 12.289 1 84.75 241 LYS A N 1
ATOM 2036 C CA . LYS A 1 241 ? -18.469 31.703 12.508 1 84.75 241 LYS A CA 1
ATOM 2037 C C . LYS A 1 241 ? -19.391 31.344 13.672 1 84.75 241 LYS A C 1
ATOM 2039 O O . LYS A 1 241 ? -20 30.266 13.672 1 84.75 241 LYS A O 1
ATOM 2044 N N . ILE A 1 242 ? -19.469 32.219 14.594 1 71.75 242 ILE A N 1
ATOM 2045 C CA . ILE A 1 242 ? -20.281 31.984 15.789 1 71.75 242 ILE A CA 1
ATOM 2046 C C . ILE A 1 242 ? -21.75 31.906 15.414 1 71.75 242 ILE A C 1
ATOM 2048 O O . ILE A 1 242 ? -22.516 31.141 16 1 71.75 242 ILE A O 1
ATOM 2052 N N . SER A 1 243 ? -22.031 32.531 14.359 1 69.69 243 SER A N 1
ATOM 2053 C CA . SER A 1 243 ? -23.453 32.625 13.984 1 69.69 243 SER A CA 1
ATOM 2054 C C . SER A 1 243 ? -23.828 31.547 12.984 1 69.69 243 SER A C 1
ATOM 2056 O O . SER A 1 243 ? -25 31.406 12.625 1 69.69 243 SER A O 1
ATOM 2058 N N . ASP A 1 244 ? -22.938 30.641 12.625 1 67.44 244 ASP A N 1
ATOM 2059 C CA . ASP A 1 244 ? -23.141 29.594 11.617 1 67.44 244 ASP A CA 1
ATOM 2060 C C . ASP A 1 244 ? -23.75 30.172 10.352 1 67.44 244 ASP A C 1
ATOM 2062 O O . ASP A 1 244 ? -24.578 29.531 9.711 1 67.44 244 ASP A O 1
ATOM 2066 N N . ARG A 1 245 ? -23.438 31.297 10.141 1 68.75 245 ARG A N 1
ATOM 2067 C CA . ARG A 1 245 ? -23.984 31.953 8.953 1 68.75 245 ARG A CA 1
ATOM 2068 C C . ARG A 1 245 ? -23.5 31.281 7.68 1 68.75 245 ARG A C 1
ATOM 2070 O O . ARG A 1 245 ? -22.328 30.922 7.578 1 68.75 245 ARG A O 1
ATOM 2077 N N . LYS A 1 246 ? -24.406 31.047 6.738 1 74.31 246 LYS A N 1
ATOM 2078 C CA . LYS A 1 246 ? -24.109 30.5 5.41 1 74.31 246 LYS A CA 1
ATOM 2079 C C . LYS A 1 246 ? -24.016 31.609 4.375 1 74.31 246 LYS A C 1
ATOM 2081 O O . LYS A 1 246 ? -24.75 32.594 4.441 1 74.31 246 LYS A O 1
ATOM 2086 N N . PHE A 1 247 ? -23.031 31.469 3.514 1 76.44 247 PHE A N 1
ATOM 2087 C CA . PHE A 1 247 ? -22.781 32.5 2.504 1 76.44 247 PHE A CA 1
ATOM 2088 C C . PHE A 1 247 ? -22.922 31.906 1.102 1 76.44 247 PHE A C 1
ATOM 2090 O O . PHE A 1 247 ? -22.531 30.766 0.857 1 76.44 247 PHE A O 1
ATOM 2097 N N . LYS A 1 248 ? -23.594 32.75 0.287 1 72.75 248 LYS A N 1
ATOM 2098 C CA . LYS A 1 248 ? -23.469 32.5 -1.146 1 72.75 248 LYS A CA 1
ATOM 2099 C C . LYS A 1 248 ? -22.156 33.031 -1.688 1 72.75 248 LYS A C 1
ATOM 2101 O O . LYS A 1 248 ? -21.562 33.969 -1.107 1 72.75 248 LYS A O 1
ATOM 2106 N N . VAL A 1 249 ? -21.688 32.594 -2.654 1 72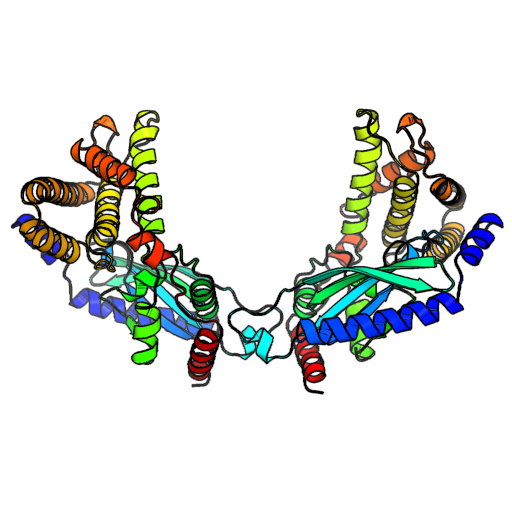.56 249 VAL A N 1
ATOM 2107 C CA . VAL A 1 249 ? -20.422 32.969 -3.258 1 72.56 249 VAL A CA 1
ATOM 2108 C C . VAL A 1 249 ? -20.391 34.5 -3.494 1 72.56 249 VAL A C 1
ATOM 2110 O O . VAL A 1 249 ? -19.391 35.156 -3.23 1 72.56 249 VAL A O 1
ATOM 2113 N N . GLN A 1 250 ? -21.516 34.938 -3.988 1 73.75 250 GLN A N 1
ATOM 2114 C CA . GLN A 1 250 ? -21.594 36.344 -4.316 1 73.75 250 GLN A CA 1
ATOM 2115 C C . GLN A 1 250 ? -21.5 37.219 -3.059 1 73.75 250 GLN A C 1
ATOM 2117 O O . GLN A 1 250 ? -21.203 38.406 -3.137 1 73.75 250 GLN A O 1
ATOM 2122 N N . ASP A 1 251 ? -21.703 36.562 -1.967 1 80.38 251 ASP A N 1
ATOM 2123 C CA . ASP A 1 251 ? -21.734 37.312 -0.717 1 80.38 251 ASP A CA 1
ATOM 2124 C C . ASP A 1 251 ? -20.391 37.281 -0.012 1 80.38 251 ASP A C 1
ATOM 2126 O O . ASP A 1 251 ? -20.188 37.938 1.012 1 80.38 251 ASP A O 1
ATOM 2130 N N . VAL A 1 252 ? -19.594 36.531 -0.531 1 85 252 VAL A N 1
ATOM 2131 C CA . VAL A 1 252 ? -18.25 36.469 0.026 1 85 252 VAL A CA 1
ATOM 2132 C C . VAL A 1 252 ? -17.516 37.781 -0.251 1 85 252 VAL A C 1
ATOM 2134 O O . VAL A 1 252 ? -17.594 38.312 -1.354 1 85 252 VAL A O 1
ATOM 2137 N N . ASN A 1 253 ? -16.875 38.312 0.802 1 89.19 253 ASN A N 1
ATOM 2138 C CA . ASN A 1 253 ? -16.094 39.531 0.622 1 89.19 253 ASN A CA 1
ATOM 2139 C C . ASN A 1 253 ? -15.148 39.406 -0.571 1 89.19 253 ASN A C 1
ATOM 2141 O O . ASN A 1 253 ? -14.336 38.5 -0.636 1 89.19 253 ASN A O 1
ATOM 2145 N N . PRO A 1 254 ? -15.172 40.281 -1.511 1 91.88 254 PRO A N 1
ATOM 2146 C CA . PRO A 1 254 ? -14.359 40.219 -2.729 1 91.88 254 PRO A CA 1
ATOM 2147 C C . PRO A 1 254 ? -12.867 40.156 -2.439 1 91.88 254 PRO A C 1
ATOM 2149 O O . PRO A 1 254 ? -12.102 39.594 -3.211 1 91.88 254 PRO A O 1
ATOM 2152 N N . ILE A 1 255 ? -12.531 40.688 -1.356 1 95.31 255 ILE A N 1
ATOM 2153 C CA . ILE A 1 255 ? -11.102 40.75 -1.0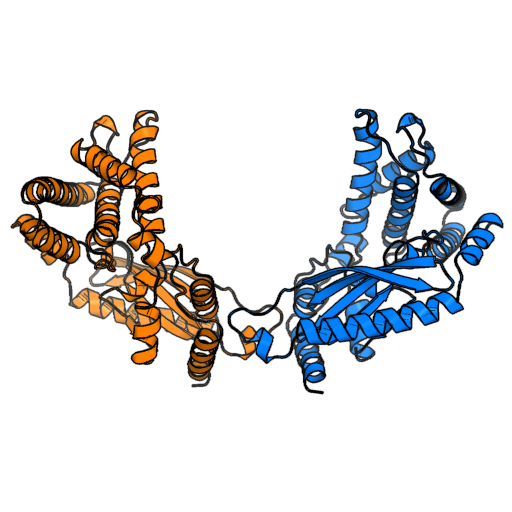45 1 95.31 255 ILE A CA 1
ATOM 2154 C C . ILE A 1 255 ? -10.562 39.344 -0.847 1 95.31 255 ILE A C 1
ATOM 2156 O O . ILE A 1 255 ? -9.375 39.094 -1.086 1 95.31 255 ILE A O 1
ATOM 2160 N N . VAL A 1 256 ? -11.453 38.438 -0.4 1 94.5 256 VAL A N 1
ATOM 2161 C CA . VAL A 1 256 ? -11.039 37.062 -0.179 1 94.5 256 VAL A CA 1
ATOM 2162 C C . VAL A 1 256 ? -10.75 36.406 -1.519 1 94.5 256 VAL A C 1
ATOM 2164 O O . VAL A 1 256 ? -9.711 35.75 -1.682 1 94.5 256 VAL A O 1
ATOM 2167 N N . ILE A 1 257 ? -11.578 36.594 -2.432 1 91.5 257 ILE A N 1
ATOM 2168 C CA . ILE A 1 257 ? -11.414 36 -3.754 1 91.5 257 ILE A CA 1
ATOM 2169 C C . ILE A 1 257 ? -10.164 36.562 -4.426 1 91.5 257 ILE A C 1
ATOM 2171 O O . ILE A 1 257 ? -9.383 35.812 -5.023 1 91.5 257 ILE A O 1
ATOM 2175 N N . GLU A 1 258 ? -10.031 37.844 -4.258 1 94.56 258 GLU A N 1
ATOM 2176 C CA . GLU A 1 258 ? -8.852 38.5 -4.816 1 94.56 258 GLU A CA 1
ATOM 2177 C C . GLU A 1 258 ? -7.57 37.938 -4.191 1 94.56 258 GLU A C 1
ATOM 2179 O O . GLU A 1 258 ? -6.574 37.719 -4.883 1 94.56 258 GLU A O 1
ATOM 2184 N N . PHE A 1 259 ? -7.637 37.812 -2.908 1 95.94 259 PHE A N 1
ATOM 2185 C CA . PHE A 1 259 ? -6.504 37.281 -2.158 1 95.94 259 PHE A CA 1
ATOM 2186 C C . PHE A 1 259 ? -6.117 35.875 -2.656 1 95.94 259 PHE A C 1
ATOM 2188 O O . PHE A 1 259 ? -4.949 35.625 -2.949 1 95.94 259 PHE A O 1
ATOM 2195 N N . LEU A 1 260 ? -7.074 35 -2.807 1 94.69 260 LEU A N 1
ATOM 2196 C CA . LEU A 1 260 ? -6.82 33.656 -3.277 1 94.69 260 LEU A CA 1
ATOM 2197 C C . LEU A 1 260 ? -6.312 33.656 -4.715 1 94.69 260 LEU A C 1
ATOM 2199 O O . LEU A 1 260 ? -5.402 32.906 -5.062 1 94.69 260 LEU A O 1
ATOM 2203 N N . GLN A 1 261 ? -6.867 34.5 -5.492 1 93.31 261 GLN A N 1
ATOM 2204 C CA . GLN A 1 261 ? -6.426 34.625 -6.879 1 93.31 261 GLN A CA 1
ATOM 2205 C C . GLN A 1 261 ? -4.973 35.094 -6.953 1 93.31 261 GLN A C 1
ATOM 2207 O O . GLN A 1 261 ? -4.211 34.625 -7.801 1 93.31 261 GLN A O 1
ATOM 2212 N N . LYS A 1 262 ? -4.672 36.031 -6.129 1 92.56 262 LYS A N 1
ATOM 2213 C CA . LYS A 1 262 ? -3.299 36.531 -6.062 1 92.56 262 LYS A CA 1
ATOM 2214 C C . LYS A 1 262 ? -2.326 35.406 -5.762 1 92.56 262 LYS A C 1
ATOM 2216 O O . LYS A 1 262 ? -1.268 35.281 -6.387 1 92.56 262 LYS A O 1
ATOM 2221 N N . ILE A 1 263 ? -2.664 34.562 -4.859 1 92.12 263 ILE A N 1
ATOM 2222 C CA . ILE A 1 263 ? -1.818 33.438 -4.465 1 92.12 263 ILE A CA 1
ATOM 2223 C C . ILE A 1 263 ? -1.686 32.438 -5.625 1 92.12 263 ILE A C 1
ATOM 2225 O O . ILE A 1 263 ? -0.583 32 -5.938 1 92.12 263 ILE A O 1
ATOM 2229 N N . ILE A 1 264 ? -2.727 32.156 -6.262 1 90.62 264 ILE A N 1
ATOM 2230 C CA . ILE A 1 264 ? -2.732 31.203 -7.359 1 90.62 264 ILE A CA 1
ATOM 2231 C C . ILE A 1 264 ? -1.847 31.703 -8.492 1 90.62 264 ILE A C 1
ATOM 2233 O O . ILE A 1 264 ? -1.153 30.922 -9.148 1 90.62 264 ILE A O 1
ATOM 2237 N N . LYS A 1 265 ? -1.851 32.938 -8.625 1 89 265 LYS A N 1
ATOM 2238 C CA . LYS A 1 265 ? -1.062 33.531 -9.703 1 89 265 LYS A CA 1
ATOM 2239 C C . LYS A 1 265 ? 0.428 33.5 -9.375 1 89 265 LYS A C 1
ATOM 2241 O O . LYS A 1 265 ? 1.269 33.562 -10.273 1 89 265 LYS A O 1
ATOM 2246 N N . MET A 1 266 ? 0.836 33.531 -8.094 1 84.69 266 MET A N 1
ATOM 2247 C CA . MET A 1 266 ? 2.229 33.5 -7.656 1 84.69 266 MET A CA 1
ATOM 2248 C C . MET A 1 266 ? 2.852 32.125 -7.91 1 84.69 266 MET A C 1
ATOM 2250 O O . MET A 1 266 ? 4.074 32 -7.988 1 84.69 266 MET A O 1
ATOM 2254 N N . ASN A 1 267 ? 2.275 31.188 -8.414 1 78.19 267 ASN A N 1
ATOM 2255 C CA . ASN A 1 267 ? 2.725 29.812 -8.516 1 78.19 267 ASN A CA 1
ATOM 2256 C C . ASN A 1 267 ? 4.234 29.703 -8.328 1 78.19 267 ASN A C 1
ATOM 2258 O O . ASN A 1 267 ? 4.973 29.516 -9.305 1 78.19 267 ASN A O 1
ATOM 2262 N N . PRO A 1 268 ? 4.664 29.969 -7.055 1 73 268 PRO A N 1
ATOM 2263 C CA . PRO A 1 268 ? 6.105 29.906 -6.816 1 73 268 PRO A CA 1
ATOM 2264 C C . PRO A 1 268 ? 6.688 28.531 -7.125 1 73 268 PRO A C 1
ATOM 2266 O O . PRO A 1 268 ? 7.898 28.391 -7.34 1 73 268 PRO A O 1
ATOM 2269 N N . LEU A 1 269 ? 5.93 27.562 -7.207 1 72.69 269 LEU A N 1
ATOM 2270 C CA . LEU A 1 269 ? 6.383 26.203 -7.461 1 72.69 269 LEU A CA 1
ATOM 2271 C C . LEU A 1 269 ? 6.98 26.078 -8.859 1 72.69 269 LEU A C 1
ATOM 2273 O O . LEU A 1 269 ? 7.699 25.125 -9.156 1 72.69 269 LEU A O 1
ATOM 2277 N N . GLU A 1 270 ? 6.672 27.109 -9.547 1 72.31 270 GLU A N 1
ATOM 2278 C CA . GLU A 1 270 ? 7.164 27.109 -10.922 1 72.31 270 GLU A CA 1
ATOM 2279 C C . GLU A 1 270 ? 8.117 28.266 -11.172 1 72.31 270 GLU A C 1
ATOM 2281 O O . GLU A 1 270 ? 8.969 28.203 -12.062 1 72.31 270 GLU A O 1
ATOM 2286 N N . ASN A 1 271 ? 7.969 29.266 -10.336 1 71.12 271 ASN A N 1
ATOM 2287 C CA . ASN A 1 271 ? 8.594 30.516 -10.773 1 71.12 271 ASN A CA 1
ATOM 2288 C C . ASN A 1 271 ? 9.688 30.969 -9.797 1 71.12 271 ASN A C 1
ATOM 2290 O O . ASN A 1 271 ? 10.383 31.953 -10.055 1 71.12 271 ASN A O 1
ATOM 2294 N N . ASP A 1 272 ? 9.781 30.344 -8.727 1 78.19 272 ASP A N 1
ATOM 2295 C CA . ASP A 1 272 ? 10.773 30.734 -7.727 1 78.19 272 ASP A CA 1
ATOM 2296 C C . ASP A 1 272 ? 11.82 29.641 -7.531 1 78.19 272 ASP A C 1
ATOM 2298 O O . ASP A 1 272 ? 11.547 28.609 -6.906 1 78.19 272 ASP A O 1
ATOM 2302 N N . GLN A 1 273 ? 12.867 29.906 -8.062 1 80.31 273 GLN A N 1
ATOM 2303 C CA . GLN A 1 273 ? 13.945 28.922 -8.07 1 80.31 273 GLN A CA 1
ATOM 2304 C C . GLN A 1 273 ? 14.328 28.516 -6.656 1 80.31 273 GLN A C 1
ATOM 2306 O O . GLN A 1 273 ? 14.656 27.344 -6.41 1 80.31 273 GLN A O 1
ATOM 2311 N N . LYS A 1 274 ? 14.32 29.469 -5.812 1 82.25 274 LYS A N 1
ATOM 2312 C CA . LYS A 1 274 ? 14.68 29.172 -4.43 1 82.25 274 LYS A CA 1
ATOM 2313 C C . LYS A 1 274 ? 13.672 28.219 -3.799 1 82.25 274 LYS A C 1
ATOM 2315 O O . LYS A 1 274 ? 14.055 27.25 -3.123 1 82.25 274 LYS A O 1
ATOM 2320 N N . ILE A 1 275 ? 12.445 28.562 -4.07 1 79.94 275 ILE A N 1
ATOM 2321 C CA . ILE A 1 275 ? 11.391 27.703 -3.551 1 79.94 275 ILE A CA 1
ATOM 2322 C C . ILE A 1 275 ? 11.531 26.297 -4.164 1 79.94 275 ILE A C 1
ATOM 2324 O O . ILE A 1 275 ? 11.422 25.297 -3.461 1 79.94 275 ILE A O 1
ATOM 2328 N N . ILE A 1 276 ? 11.859 26.281 -5.387 1 75.75 276 ILE A N 1
ATOM 2329 C CA . ILE A 1 276 ? 12.016 25.016 -6.098 1 75.75 276 ILE A CA 1
ATOM 2330 C C . ILE A 1 276 ? 13.172 24.219 -5.488 1 75.75 276 ILE A C 1
ATOM 2332 O O . ILE A 1 276 ? 13.047 23.016 -5.25 1 75.75 276 ILE A O 1
ATOM 2336 N N . GLU A 1 277 ? 14.133 24.906 -5.152 1 77.56 277 GLU A N 1
ATOM 2337 C CA . GLU A 1 277 ? 15.305 24.25 -4.566 1 77.56 277 GLU A CA 1
ATOM 2338 C C . GLU A 1 277 ? 14.992 23.719 -3.166 1 77.56 277 GLU A C 1
ATOM 2340 O O . GLU A 1 277 ? 15.422 22.625 -2.805 1 77.56 277 GLU A O 1
ATOM 2345 N N . ILE A 1 278 ? 14.289 24.516 -2.436 1 76.56 278 ILE A N 1
ATOM 2346 C CA . ILE A 1 278 ? 13.961 24.156 -1.062 1 76.56 278 ILE A CA 1
ATOM 2347 C C . ILE A 1 278 ? 13.039 22.938 -1.061 1 76.56 278 ILE A C 1
ATOM 2349 O O . ILE A 1 278 ? 13.234 22.016 -0.27 1 76.56 278 ILE A O 1
ATOM 2353 N N . VAL A 1 279 ? 12.188 22.984 -2.016 1 72.81 279 VAL A N 1
ATOM 2354 C CA . VAL A 1 279 ? 11.203 21.922 -2.072 1 72.81 279 VAL A CA 1
ATOM 2355 C C . VAL A 1 279 ? 11.852 20.641 -2.588 1 72.81 279 VAL A C 1
ATOM 2357 O O . VAL A 1 279 ? 11.438 19.531 -2.223 1 72.81 279 VAL A O 1
ATOM 2360 N N . LYS A 1 280 ? 12.883 20.75 -3.348 1 70.56 280 LYS A N 1
ATOM 2361 C CA . LYS A 1 280 ? 13.531 19.594 -3.957 1 70.56 280 LYS A CA 1
ATOM 2362 C C . LYS A 1 280 ? 14.609 19.031 -3.041 1 70.56 280 LYS A C 1
ATOM 2364 O O . LYS A 1 280 ? 15.148 17.953 -3.299 1 70.56 280 LYS A O 1
ATOM 2369 N N . ARG A 1 281 ? 14.883 19.766 -2.051 1 69.12 281 ARG A N 1
ATOM 2370 C CA . ARG A 1 281 ? 15.938 19.312 -1.148 1 69.12 281 ARG A CA 1
ATOM 2371 C C . ARG A 1 281 ? 15.555 18 -0.473 1 69.12 281 ARG A C 1
ATOM 2373 O O . ARG A 1 281 ? 14.391 17.797 -0.128 1 69.12 281 ARG A O 1
ATOM 2380 N N . LYS A 1 282 ? 16.547 17.047 -0.674 1 64.31 282 LYS A N 1
ATOM 2381 C CA . LYS A 1 282 ? 16.344 15.828 0.095 1 64.31 282 LYS A CA 1
ATOM 2382 C C . LYS A 1 282 ? 16.391 16.109 1.595 1 64.31 282 LYS A C 1
ATOM 2384 O O . LYS A 1 282 ? 17.266 16.828 2.07 1 64.31 282 LYS A O 1
ATOM 2389 N N . GLU A 1 283 ? 15.328 15.641 2.236 1 76 283 GLU A N 1
ATOM 2390 C CA . GLU A 1 283 ? 15.195 16 3.645 1 76 283 GLU A CA 1
ATOM 2391 C C . GLU A 1 283 ? 16.109 15.148 4.52 1 76 283 GLU A C 1
ATOM 2393 O O . GLU A 1 283 ? 16.906 15.688 5.293 1 76 283 GLU A O 1
ATOM 2398 N N . ILE A 1 284 ? 15.977 13.859 4.324 1 85.25 284 ILE A N 1
ATOM 2399 C CA . ILE A 1 284 ? 16.781 12.961 5.145 1 85.25 284 ILE A CA 1
ATOM 2400 C C . ILE A 1 284 ? 17.219 11.758 4.316 1 85.25 284 ILE A C 1
ATOM 2402 O O . ILE A 1 284 ? 16.484 11.312 3.426 1 85.25 284 ILE A O 1
ATOM 2406 N N . THR A 1 285 ? 18.438 11.391 4.461 1 90.06 285 THR A N 1
ATOM 2407 C CA . THR A 1 285 ? 18.906 10.203 3.746 1 90.06 285 THR A CA 1
ATOM 2408 C C . THR A 1 285 ? 18.266 8.945 4.309 1 90.06 285 THR A C 1
ATOM 2410 O O . THR A 1 285 ? 17.797 8.93 5.449 1 90.06 285 THR A O 1
ATOM 2413 N N . GLU A 1 286 ? 18.203 8 3.492 1 92.5 286 GLU A N 1
ATOM 2414 C CA . GLU A 1 286 ? 17.688 6.715 3.953 1 92.5 286 GLU A CA 1
ATOM 2415 C C . GLU A 1 286 ? 18.484 6.195 5.148 1 92.5 286 GLU A C 1
ATOM 2417 O O . GLU A 1 286 ? 17.906 5.668 6.102 1 92.5 286 GLU A O 1
ATOM 2422 N N . GLU A 1 287 ? 19.766 6.344 5.074 1 95.25 287 GLU A N 1
ATOM 2423 C CA . GLU A 1 287 ? 20.625 5.891 6.152 1 95.25 287 GLU A CA 1
ATOM 2424 C C . GLU A 1 287 ? 20.297 6.594 7.469 1 95.25 287 GLU A C 1
ATOM 2426 O O . GLU A 1 287 ? 20.172 5.945 8.508 1 95.25 287 GLU A O 1
ATOM 2431 N N . ARG A 1 288 ? 20.188 7.879 7.418 1 94.31 288 ARG A N 1
ATOM 2432 C CA . ARG A 1 288 ? 19.859 8.641 8.617 1 94.31 288 ARG A CA 1
ATOM 2433 C C . ARG A 1 288 ? 18.469 8.281 9.141 1 94.31 288 ARG A C 1
ATOM 2435 O O . ARG A 1 288 ? 18.281 8.156 10.352 1 94.31 288 ARG A O 1
ATOM 2442 N N . ALA A 1 289 ? 17.516 8.164 8.242 1 94.62 289 ALA A N 1
ATOM 2443 C CA . ALA A 1 289 ? 16.172 7.762 8.633 1 94.62 289 ALA A CA 1
ATOM 2444 C C . ALA A 1 289 ? 16.188 6.426 9.375 1 94.62 289 ALA A C 1
ATOM 2446 O O . ALA A 1 289 ? 15.492 6.254 10.375 1 94.62 289 ALA A O 1
ATOM 2447 N N . ASN A 1 290 ? 16.969 5.516 8.891 1 97 290 ASN A N 1
ATOM 2448 C CA . ASN A 1 290 ? 17.109 4.215 9.547 1 97 290 ASN A CA 1
ATOM 2449 C C . ASN A 1 290 ? 17.688 4.352 10.945 1 97 290 ASN A C 1
ATOM 2451 O O . ASN A 1 290 ? 17.25 3.674 11.875 1 97 290 ASN A O 1
ATOM 2455 N N . GLN A 1 291 ? 18.656 5.172 11.07 1 96.38 291 GLN A N 1
ATOM 2456 C CA . GLN A 1 291 ? 19.266 5.398 12.383 1 96.38 291 GLN A CA 1
ATOM 2457 C C . GLN A 1 291 ? 18.234 5.941 13.375 1 96.38 291 GLN A C 1
ATOM 2459 O O . GLN A 1 291 ? 18.172 5.492 14.516 1 96.38 291 GLN A O 1
ATOM 2464 N N . ILE A 1 292 ? 17.5 6.891 12.914 1 95.56 292 ILE A N 1
ATOM 2465 C CA . ILE A 1 292 ? 16.484 7.488 13.758 1 95.56 292 ILE A CA 1
ATOM 2466 C C . ILE A 1 292 ? 15.445 6.434 14.148 1 95.56 292 ILE A C 1
ATOM 2468 O O . ILE A 1 292 ? 15.094 6.297 15.32 1 95.56 292 ILE A O 1
ATOM 2472 N N . PHE A 1 293 ? 15.008 5.668 13.188 1 97.19 293 PHE A N 1
ATOM 2473 C CA . PHE A 1 293 ? 14 4.641 13.414 1 97.19 293 PHE A CA 1
ATOM 2474 C C . PHE A 1 293 ? 14.484 3.617 14.43 1 97.19 293 PHE A C 1
ATOM 2476 O O . PHE A 1 293 ? 13.766 3.266 15.367 1 97.19 293 PHE A O 1
ATOM 2483 N N . GLU A 1 294 ? 15.688 3.18 14.234 1 95.69 294 GLU A N 1
ATOM 2484 C CA . GLU A 1 294 ? 16.281 2.201 15.141 1 95.69 294 GLU A CA 1
ATOM 2485 C C . GLU A 1 294 ? 16.359 2.746 16.562 1 95.69 294 GLU A C 1
ATOM 2487 O O . GLU A 1 294 ? 16.094 2.025 17.531 1 95.69 294 GLU A O 1
ATOM 2492 N N . SER A 1 295 ? 16.719 3.953 16.688 1 95.19 295 SER A N 1
ATOM 2493 C CA . SER A 1 295 ? 16.812 4.566 18.016 1 95.19 295 SER A CA 1
ATOM 2494 C C . SER A 1 295 ? 15.438 4.66 18.672 1 95.19 295 SER A C 1
ATOM 2496 O O . SER A 1 295 ? 15.32 4.488 19.891 1 95.19 295 SER A O 1
ATOM 2498 N N . LEU A 1 296 ? 14.438 4.898 17.922 1 95.94 296 LEU A N 1
ATOM 2499 C CA . LEU A 1 296 ? 13.094 5.078 18.453 1 95.94 296 LEU A CA 1
ATOM 2500 C C . LEU A 1 296 ? 12.484 3.736 18.859 1 95.94 296 LEU A C 1
ATOM 2502 O O . LEU A 1 296 ? 11.695 3.666 19.797 1 95.94 296 LEU A O 1
ATOM 2506 N N . ILE A 1 297 ? 12.852 2.676 18.109 1 95.06 297 ILE A N 1
ATOM 2507 C CA . ILE A 1 297 ? 12.344 1.345 18.406 1 95.06 297 ILE A CA 1
ATOM 2508 C C . ILE A 1 297 ? 12.711 0.968 19.844 1 95.06 297 ILE A C 1
ATOM 2510 O O . ILE A 1 297 ? 11.945 0.28 20.531 1 95.06 297 ILE A O 1
ATOM 2514 N N . GLU A 1 298 ? 13.797 1.449 20.312 1 91.94 298 GLU A N 1
ATOM 2515 C CA . GLU A 1 298 ? 14.273 1.143 21.656 1 91.94 298 GLU A CA 1
ATOM 2516 C C . GLU A 1 298 ? 13.32 1.686 22.719 1 91.94 298 GLU A C 1
ATOM 2518 O O . GLU A 1 298 ? 13.266 1.166 23.844 1 91.94 298 GLU A O 1
ATOM 2523 N N . ILE A 1 299 ? 12.562 2.631 22.328 1 89.38 299 ILE A N 1
ATOM 2524 C CA . ILE A 1 299 ? 11.617 3.246 23.25 1 89.38 299 ILE A CA 1
ATOM 2525 C C . ILE A 1 299 ? 10.516 2.25 23.594 1 89.38 299 ILE A C 1
ATOM 2527 O O . ILE A 1 299 ? 9.938 2.311 24.688 1 89.38 299 ILE A O 1
ATOM 2531 N N . THR A 1 300 ? 10.195 1.368 22.688 1 89.56 300 THR A N 1
ATOM 2532 C CA . THR A 1 300 ? 9.094 0.427 22.875 1 89.56 300 THR A CA 1
ATOM 2533 C C . THR A 1 300 ? 9.508 -0.707 23.812 1 89.56 300 THR A C 1
ATOM 2535 O O . THR A 1 300 ? 8.664 -1.473 24.281 1 89.56 300 THR A O 1
ATOM 2538 N N . LYS A 1 301 ? 10.812 -0.85 24.125 1 83.75 301 LYS A N 1
ATOM 2539 C CA . LYS A 1 301 ? 11.305 -1.908 25 1 83.75 301 LYS A CA 1
ATOM 2540 C C . LYS A 1 301 ? 11.109 -1.542 26.469 1 83.75 301 LYS A C 1
ATOM 2542 O O . LYS A 1 301 ? 11.156 -2.41 27.344 1 83.75 301 LYS A O 1
ATOM 2547 N N . ASN A 1 302 ? 10.82 -0.35 26.75 1 67.06 302 ASN A N 1
ATOM 2548 C CA . ASN A 1 302 ? 10.641 0.128 28.109 1 67.06 302 ASN A CA 1
ATOM 2549 C C . ASN A 1 302 ? 9.164 0.354 28.438 1 67.06 302 ASN A C 1
ATOM 2551 O O . ASN A 1 302 ? 8.398 0.803 27.578 1 67.06 302 ASN A O 1
ATOM 2555 N N . MET B 1 1 ? -4.059 -41.656 -23.453 1 72.44 1 MET B N 1
ATOM 2556 C CA . MET B 1 1 ? -3.502 -40.625 -24.344 1 72.44 1 MET B CA 1
ATOM 2557 C C . MET B 1 1 ? -3.428 -41.125 -25.781 1 72.44 1 MET B C 1
ATOM 2559 O O . MET B 1 1 ? -3.059 -42.281 -26.016 1 72.44 1 MET B O 1
ATOM 2563 N N . THR B 1 2 ? -3.887 -40.25 -26.594 1 80.5 2 THR B N 1
ATOM 2564 C CA . THR B 1 2 ? -3.758 -40.594 -28.016 1 80.5 2 THR B CA 1
ATOM 2565 C C . THR B 1 2 ? -2.295 -40.562 -28.453 1 80.5 2 THR B C 1
ATOM 2567 O O . THR B 1 2 ? -1.438 -40.062 -27.719 1 80.5 2 THR B O 1
ATOM 2570 N N . GLU B 1 3 ? -2.021 -41.125 -29.5 1 81.19 3 GLU B N 1
ATOM 2571 C CA . GLU B 1 3 ? -0.666 -41.156 -30.047 1 81.19 3 GLU B CA 1
ATOM 2572 C C . GLU B 1 3 ? -0.128 -39.719 -30.234 1 81.19 3 GLU B C 1
ATOM 2574 O O . GLU B 1 3 ? 1.038 -39.469 -29.938 1 81.19 3 GLU B O 1
ATOM 2579 N N . ILE B 1 4 ? -0.938 -38.875 -30.609 1 79.12 4 ILE B N 1
ATOM 2580 C CA . ILE B 1 4 ? -0.534 -37.5 -30.875 1 79.12 4 ILE B CA 1
ATOM 2581 C C . ILE B 1 4 ? -0.189 -36.812 -29.562 1 79.12 4 ILE B C 1
ATOM 2583 O O . ILE B 1 4 ? 0.789 -36.062 -29.484 1 79.12 4 ILE B O 1
ATOM 2587 N N . GLN B 1 5 ? -0.968 -37.094 -28.609 1 84.06 5 GLN B N 1
ATOM 2588 C CA . GLN B 1 5 ? -0.72 -36.531 -27.297 1 84.06 5 GLN B CA 1
ATOM 2589 C C . GLN B 1 5 ? 0.637 -36.969 -26.75 1 84.06 5 GLN B C 1
ATOM 2591 O O . GLN B 1 5 ? 1.398 -36.156 -26.234 1 84.06 5 GLN B O 1
ATOM 2596 N N . LEU B 1 6 ? 0.914 -38.219 -26.922 1 84.38 6 LEU B N 1
ATOM 2597 C CA . LEU B 1 6 ? 2.174 -38.781 -26.453 1 84.38 6 LEU B CA 1
ATOM 2598 C C . LEU B 1 6 ? 3.354 -38.188 -27.219 1 84.38 6 LEU B C 1
ATOM 2600 O O . LEU B 1 6 ? 4.402 -37.906 -26.641 1 84.38 6 LEU B O 1
ATOM 2604 N N . GLN B 1 7 ? 3.143 -38.031 -28.484 1 84.38 7 GLN B N 1
ATOM 2605 C CA . GLN B 1 7 ? 4.195 -37.469 -29.328 1 84.38 7 GLN B CA 1
ATOM 2606 C C . GLN B 1 7 ? 4.516 -36.031 -28.938 1 84.38 7 GLN B C 1
ATOM 2608 O O . GLN B 1 7 ? 5.684 -35.625 -28.891 1 84.38 7 GLN B O 1
ATOM 2613 N N . ILE B 1 8 ? 3.525 -35.344 -28.672 1 84.69 8 ILE B N 1
ATOM 2614 C CA . ILE B 1 8 ? 3.715 -33.938 -28.281 1 84.69 8 ILE B CA 1
ATOM 2615 C C . ILE B 1 8 ? 4.441 -33.875 -26.938 1 84.69 8 ILE B C 1
ATOM 2617 O O . ILE B 1 8 ? 5.43 -33.156 -26.797 1 84.69 8 ILE B O 1
ATOM 2621 N N . ALA B 1 9 ? 4.051 -34.656 -26 1 84.31 9 ALA B N 1
ATOM 2622 C CA . ALA B 1 9 ? 4.68 -34.688 -24.688 1 84.31 9 ALA B CA 1
ATOM 2623 C C . ALA B 1 9 ? 6.152 -35.094 -24.797 1 84.31 9 ALA B C 1
ATOM 2625 O O . ALA B 1 9 ? 7.012 -34.469 -24.156 1 84.31 9 ALA B O 1
ATOM 2626 N N . LYS B 1 10 ? 6.41 -36.062 -25.578 1 85.62 10 LYS B N 1
ATOM 2627 C CA . LYS B 1 10 ? 7.773 -36.531 -25.766 1 85.62 10 LYS B CA 1
ATOM 2628 C C . LYS B 1 10 ? 8.633 -35.5 -26.469 1 85.62 10 LYS B C 1
ATOM 2630 O O . LYS B 1 10 ? 9.82 -35.344 -26.156 1 85.62 10 LYS B O 1
ATOM 2635 N N . SER B 1 11 ? 8.031 -34.812 -27.344 1 82.94 11 SER B N 1
ATOM 2636 C CA . SER B 1 11 ? 8.766 -33.812 -28.125 1 82.94 11 SER B CA 1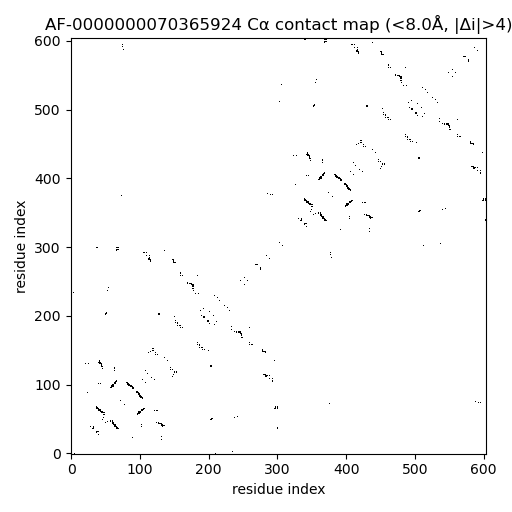
ATOM 2637 C C . SER B 1 11 ? 9.211 -32.656 -27.25 1 82.94 11 SER B C 1
ATOM 2639 O O . SER B 1 11 ? 10.125 -31.906 -27.609 1 82.94 11 SER B O 1
ATOM 2641 N N . GLN B 1 12 ? 8.609 -32.562 -26.172 1 86.25 12 GLN B N 1
ATOM 2642 C CA . GLN B 1 12 ? 8.898 -31.453 -25.297 1 86.25 12 GLN B CA 1
ATOM 2643 C C . GLN B 1 12 ? 10.023 -31.797 -24.312 1 86.25 12 GLN B C 1
ATOM 2645 O O . GLN B 1 12 ? 10.531 -30.922 -23.625 1 86.25 12 GLN B O 1
ATOM 2650 N N . GLU B 1 13 ? 10.414 -33 -24.312 1 86.25 13 GLU B N 1
ATOM 2651 C CA . GLU B 1 13 ? 11.461 -33.438 -23.391 1 86.25 13 GLU B CA 1
ATOM 2652 C C . GLU B 1 13 ? 12.852 -33.188 -23.969 1 86.25 13 GLU B C 1
ATOM 2654 O O . GLU B 1 13 ? 13.133 -33.562 -25.109 1 86.25 13 GLU B O 1
ATOM 2659 N N . ASN B 1 14 ? 13.664 -32.531 -23.219 1 89.19 14 ASN B N 1
ATOM 2660 C CA . ASN B 1 14 ? 15.07 -32.281 -23.516 1 89.19 14 ASN B CA 1
ATOM 2661 C C . ASN B 1 14 ? 15.898 -32.188 -22.234 1 89.19 14 ASN B C 1
ATOM 2663 O O . ASN B 1 14 ? 16.219 -31.094 -21.781 1 89.19 14 ASN B O 1
ATOM 2667 N N . PRO B 1 15 ? 16.281 -33.344 -21.75 1 91 15 PRO B N 1
ATOM 2668 C CA . PRO B 1 15 ? 16.953 -33.375 -20.438 1 91 15 PRO B CA 1
ATOM 2669 C C . PRO B 1 15 ? 18.266 -32.594 -20.422 1 91 15 PRO B C 1
ATOM 2671 O O . PRO B 1 15 ? 18.609 -31.984 -19.422 1 91 15 PRO B O 1
ATOM 2674 N N . GLU B 1 16 ? 18.969 -32.625 -21.5 1 92.44 16 GLU B N 1
ATOM 2675 C CA . GLU B 1 16 ? 20.219 -31.906 -21.562 1 92.44 16 GLU B CA 1
ATOM 2676 C C . GLU B 1 16 ? 19.984 -30.406 -21.453 1 92.44 16 GLU B C 1
ATOM 2678 O O . GLU B 1 16 ? 20.688 -29.719 -20.688 1 92.44 16 GLU B O 1
ATOM 2683 N N . LEU B 1 17 ? 19.078 -29.922 -22.188 1 93.75 17 LEU B N 1
ATOM 2684 C CA . LEU B 1 17 ? 18.734 -28.5 -22.125 1 93.75 17 LEU B CA 1
ATOM 2685 C C . LEU B 1 17 ? 18.266 -28.125 -20.719 1 93.75 17 LEU B C 1
ATOM 2687 O O . LEU B 1 17 ? 18.641 -27.062 -20.203 1 93.75 17 LEU B O 1
ATOM 2691 N N . ASP B 1 18 ? 17.531 -29.016 -20.141 1 93.19 18 ASP B N 1
ATOM 2692 C CA . ASP B 1 18 ? 16.969 -28.75 -18.812 1 93.19 18 ASP B CA 1
ATOM 2693 C C . ASP B 1 18 ? 18.078 -28.531 -17.781 1 93.19 18 ASP B C 1
ATOM 2695 O O . ASP B 1 18 ? 18 -27.609 -16.969 1 93.19 18 ASP B O 1
ATOM 2699 N N . VAL B 1 19 ? 19.062 -29.375 -17.844 1 95.19 19 VAL B N 1
ATOM 2700 C CA . VAL B 1 19 ? 20.172 -29.281 -16.906 1 95.19 19 VAL B CA 1
ATOM 2701 C C . VAL B 1 19 ? 20.922 -27.984 -17.109 1 95.19 19 VAL B C 1
ATOM 2703 O O . VAL B 1 19 ? 21.234 -27.281 -16.141 1 95.19 19 VAL B O 1
ATOM 2706 N N . ILE B 1 20 ? 21.156 -27.656 -18.344 1 96.25 20 ILE B N 1
ATOM 2707 C CA . ILE B 1 20 ? 21.922 -26.453 -18.672 1 96.25 20 ILE B CA 1
ATOM 2708 C C . ILE B 1 20 ? 21.156 -25.203 -18.234 1 96.25 20 ILE B C 1
ATOM 2710 O O . ILE B 1 20 ? 21.719 -24.297 -17.625 1 96.25 20 ILE B O 1
ATOM 2714 N N . ILE B 1 21 ? 19.906 -25.172 -18.5 1 96.25 21 ILE B N 1
ATOM 2715 C CA . ILE B 1 21 ? 19.062 -24.031 -18.156 1 96.25 21 ILE B CA 1
ATOM 2716 C C . ILE B 1 21 ? 19 -23.875 -16.641 1 96.25 21 ILE B C 1
ATOM 2718 O O . ILE B 1 21 ? 19.078 -22.766 -16.125 1 96.25 21 ILE B O 1
ATOM 2722 N N . LYS B 1 22 ? 18.844 -24.969 -15.984 1 96.88 22 LYS B N 1
ATOM 2723 C CA . LYS B 1 22 ? 18.812 -24.906 -14.523 1 96.88 22 LYS B CA 1
ATOM 2724 C C . LYS B 1 22 ? 20.094 -24.297 -13.969 1 96.88 22 LYS B C 1
ATOM 2726 O O . LYS B 1 22 ? 20.047 -23.469 -13.062 1 96.88 22 LYS B O 1
ATOM 2731 N N . ASP B 1 23 ? 21.172 -24.719 -14.469 1 97.69 23 ASP B N 1
ATOM 2732 C CA . ASP B 1 23 ? 22.453 -24.188 -14.016 1 97.69 23 ASP B CA 1
ATOM 2733 C C . ASP B 1 23 ? 22.547 -22.688 -14.242 1 97.69 23 ASP B C 1
ATOM 2735 O O . ASP B 1 23 ? 22.984 -21.938 -13.352 1 97.69 23 ASP B O 1
ATOM 2739 N N . TRP B 1 24 ? 22.125 -22.281 -15.383 1 97.25 24 TRP B N 1
ATOM 2740 C CA . TRP B 1 24 ? 22.125 -20.859 -15.695 1 97.25 24 TRP B CA 1
ATOM 2741 C C . TRP B 1 24 ? 21.156 -20.094 -14.812 1 97.25 24 TRP B C 1
ATOM 2743 O O . TRP B 1 24 ? 21.469 -19 -14.32 1 97.25 24 TRP B O 1
ATOM 2753 N N . ALA B 1 25 ? 20.016 -20.656 -14.688 1 98 25 ALA B N 1
ATOM 2754 C CA . ALA B 1 25 ? 19 -20.016 -13.852 1 98 25 ALA B CA 1
ATOM 2755 C C . ALA B 1 25 ? 19.516 -19.797 -12.438 1 98 25 ALA B C 1
ATOM 2757 O O . ALA B 1 25 ? 19.359 -18.719 -11.867 1 98 25 ALA B O 1
ATOM 2758 N N . ILE B 1 26 ? 20.188 -20.797 -11.93 1 98.12 26 ILE B N 1
ATOM 2759 C CA . ILE B 1 26 ? 20.703 -20.719 -10.57 1 98.12 26 ILE B CA 1
ATOM 2760 C C . ILE B 1 26 ? 21.781 -19.625 -10.484 1 98.12 26 ILE B C 1
ATOM 2762 O O . ILE B 1 26 ? 21.812 -18.859 -9.523 1 98.12 26 ILE B O 1
ATOM 2766 N N . LYS B 1 27 ? 22.578 -19.547 -11.469 1 97.81 27 LYS B N 1
ATOM 2767 C CA . LYS B 1 27 ? 23.594 -18.5 -11.523 1 97.81 27 LYS B CA 1
ATOM 2768 C C . LYS B 1 27 ? 22.938 -17.109 -11.547 1 97.81 27 LYS B C 1
ATOM 2770 O O . LYS B 1 27 ? 23.344 -16.219 -10.797 1 97.81 27 LYS B O 1
ATOM 2775 N N . PHE B 1 28 ? 21.984 -16.984 -12.398 1 98.06 28 PHE B N 1
ATOM 2776 C CA . PHE B 1 28 ? 21.297 -15.703 -12.5 1 98.06 28 PHE B CA 1
ATOM 2777 C C . PHE B 1 28 ? 20.594 -15.359 -11.195 1 98.06 28 PHE B C 1
ATOM 2779 O O . PHE B 1 28 ? 20.562 -14.195 -10.789 1 98.06 28 PHE B O 1
ATOM 2786 N N . ILE B 1 29 ? 20.031 -16.312 -10.562 1 98.31 29 ILE B N 1
ATOM 2787 C CA . ILE B 1 29 ? 19.344 -16.094 -9.289 1 98.31 29 ILE B CA 1
ATOM 2788 C C . ILE B 1 29 ? 20.328 -15.617 -8.234 1 98.31 29 ILE B C 1
ATOM 2790 O O . ILE B 1 29 ? 20.031 -14.711 -7.457 1 98.31 29 ILE B O 1
ATOM 2794 N N . LYS B 1 30 ? 21.484 -16.219 -8.195 1 97.88 30 LYS B N 1
ATOM 2795 C CA . LYS B 1 30 ? 22.516 -15.766 -7.262 1 97.88 30 LYS B CA 1
ATOM 2796 C C . LYS B 1 30 ? 22.875 -14.305 -7.492 1 97.88 30 LYS B C 1
ATOM 2798 O O . LYS B 1 30 ? 23.062 -13.547 -6.539 1 97.88 30 LYS B O 1
ATOM 2803 N N . ASP B 1 31 ? 22.953 -13.938 -8.766 1 97.69 31 ASP B N 1
ATOM 2804 C CA . ASP B 1 31 ? 23.203 -12.539 -9.094 1 97.69 31 ASP B CA 1
ATOM 2805 C C . ASP B 1 31 ? 22.094 -11.641 -8.578 1 97.69 31 ASP B C 1
ATOM 2807 O O . ASP B 1 31 ? 22.344 -10.555 -8.062 1 97.69 31 ASP B O 1
ATOM 2811 N N . LEU B 1 32 ? 20.906 -12.109 -8.758 1 97.88 32 LEU B N 1
ATOM 2812 C CA . LEU B 1 32 ? 19.75 -11.344 -8.281 1 97.88 32 LEU B CA 1
ATOM 2813 C C . LEU B 1 32 ? 19.766 -11.219 -6.766 1 97.88 32 LEU B C 1
ATOM 2815 O O . LEU B 1 32 ? 19.406 -10.172 -6.219 1 97.88 32 LEU B O 1
ATOM 2819 N N . GLU B 1 33 ? 20.125 -12.281 -6.094 1 97.69 33 GLU B N 1
ATOM 2820 C CA . GLU B 1 33 ? 20.219 -12.258 -4.637 1 97.69 33 GLU B CA 1
ATOM 2821 C C . GLU B 1 33 ? 21.203 -11.188 -4.164 1 97.69 33 GLU B C 1
ATOM 2823 O O . GLU B 1 33 ? 20.922 -10.461 -3.207 1 97.69 33 GLU B O 1
ATOM 2828 N N . ILE B 1 34 ? 22.328 -11.094 -4.84 1 97.31 34 ILE B N 1
ATOM 2829 C CA . ILE B 1 34 ? 23.328 -10.094 -4.496 1 97.31 34 ILE B CA 1
ATOM 2830 C C . ILE B 1 34 ? 22.812 -8.695 -4.816 1 97.31 34 ILE B C 1
ATOM 2832 O O . ILE B 1 34 ? 22.875 -7.793 -3.979 1 97.31 34 ILE B O 1
ATOM 2836 N N . LYS B 1 35 ? 22.25 -8.555 -5.984 1 97.19 35 LYS B N 1
ATOM 2837 C CA . LYS B 1 35 ? 21.766 -7.266 -6.465 1 97.19 35 LYS B CA 1
ATOM 2838 C C . LYS B 1 35 ? 20.703 -6.695 -5.531 1 97.19 35 LYS B C 1
ATOM 2840 O O . LYS B 1 35 ? 20.688 -5.488 -5.273 1 97.19 35 LYS B O 1
ATOM 2845 N N . HIS B 1 36 ? 19.875 -7.523 -4.953 1 96.69 36 HIS B N 1
ATOM 2846 C CA . HIS B 1 36 ? 18.719 -7.051 -4.195 1 96.69 36 HIS B CA 1
ATOM 2847 C C . HIS B 1 36 ? 18.875 -7.359 -2.711 1 96.69 36 HIS B C 1
ATOM 2849 O O . HIS B 1 36 ? 17.969 -7.09 -1.921 1 96.69 36 HIS B O 1
ATOM 2855 N N . ASN B 1 37 ? 19.938 -7.949 -2.324 1 96.06 37 ASN B N 1
ATOM 2856 C CA . ASN B 1 37 ? 20.203 -8.344 -0.944 1 96.06 37 ASN B CA 1
ATOM 2857 C C . ASN B 1 37 ? 19.047 -9.164 -0.376 1 96.06 37 ASN B C 1
ATOM 2859 O O . ASN B 1 37 ? 18.469 -8.805 0.653 1 96.06 37 ASN B O 1
ATOM 2863 N N . MET B 1 38 ? 18.766 -10.234 -1.024 1 97.62 38 MET B N 1
ATOM 2864 C CA . MET B 1 38 ? 17.703 -11.148 -0.641 1 97.62 38 MET B CA 1
ATOM 2865 C C . MET B 1 38 ? 18.078 -12.594 -0.932 1 97.62 38 MET B C 1
ATOM 2867 O O . MET B 1 38 ? 19.156 -12.852 -1.492 1 97.62 38 MET B O 1
ATOM 2871 N N . LYS B 1 39 ? 17.312 -13.477 -0.427 1 98.12 39 LYS B N 1
ATOM 2872 C CA . LYS B 1 39 ? 17.547 -14.906 -0.644 1 98.12 39 LYS B CA 1
ATOM 2873 C C . LYS B 1 39 ? 16.312 -15.562 -1.273 1 98.12 39 LYS B C 1
ATOM 2875 O O . LYS B 1 39 ? 15.195 -15.398 -0.784 1 98.12 39 LYS B O 1
ATOM 2880 N N . VAL B 1 40 ? 16.547 -16.234 -2.363 1 98.06 40 VAL B N 1
ATOM 2881 C CA . VAL B 1 40 ? 15.461 -16.969 -3.002 1 98.06 40 VAL B CA 1
ATOM 2882 C C . VAL B 1 40 ? 15.18 -18.25 -2.236 1 98.06 40 VAL B C 1
ATOM 2884 O O . VAL B 1 40 ? 16.094 -19.062 -2.002 1 98.06 40 VAL B O 1
ATOM 2887 N N . LEU B 1 41 ? 13.945 -18.469 -1.819 1 97.44 41 LEU B N 1
ATOM 2888 C CA . LEU B 1 41 ? 13.539 -19.641 -1.04 1 97.44 41 LEU B CA 1
ATOM 2889 C C . LEU B 1 41 ? 13.023 -20.75 -1.949 1 97.44 41 LEU B C 1
ATOM 2891 O O . LEU B 1 41 ? 13.117 -21.922 -1.612 1 97.44 41 LEU B O 1
ATOM 2895 N N . PHE B 1 42 ? 12.461 -20.344 -3.016 1 97 42 PHE B N 1
ATOM 2896 C CA . PHE B 1 42 ? 11.828 -21.281 -3.938 1 97 42 PHE B CA 1
ATOM 2897 C C . PHE B 1 42 ? 11.852 -20.734 -5.359 1 97 42 PHE B C 1
ATOM 2899 O O . PHE B 1 42 ? 11.594 -19.547 -5.582 1 97 42 PHE B O 1
ATOM 2906 N N . ALA B 1 43 ? 12.188 -21.5 -6.277 1 97.81 43 ALA B N 1
ATOM 2907 C CA . ALA B 1 43 ? 12.172 -21.172 -7.699 1 97.81 43 ALA B CA 1
ATOM 2908 C C . ALA B 1 43 ? 11.789 -22.375 -8.547 1 97.81 43 ALA B C 1
ATOM 2910 O O . ALA B 1 43 ? 12.336 -23.469 -8.359 1 97.81 43 ALA B O 1
ATOM 2911 N N . ALA B 1 44 ? 10.867 -22.203 -9.406 1 96.19 44 ALA B N 1
ATOM 2912 C CA . ALA B 1 44 ? 10.422 -23.297 -10.266 1 96.19 44 ALA B CA 1
ATOM 2913 C C . ALA B 1 44 ? 10.07 -22.781 -11.664 1 96.19 44 ALA B C 1
ATOM 2915 O O . ALA B 1 44 ? 9.797 -21.594 -11.844 1 96.19 44 ALA B O 1
ATOM 2916 N N . GLU B 1 45 ? 10.156 -23.703 -12.586 1 94.62 45 GLU B N 1
ATOM 2917 C CA . GLU B 1 45 ? 9.68 -23.406 -13.93 1 94.62 45 GLU B CA 1
ATOM 2918 C C . GLU B 1 45 ? 8.156 -23.328 -13.977 1 94.62 45 GLU B C 1
ATOM 2920 O O . GLU B 1 45 ? 7.469 -24.203 -13.445 1 94.62 45 GLU B O 1
ATOM 2925 N N . THR B 1 46 ? 7.676 -22.203 -14.469 1 93.44 46 THR B N 1
ATOM 2926 C CA . THR B 1 46 ? 6.234 -22 -14.602 1 93.44 46 THR B CA 1
ATOM 2927 C C . THR B 1 46 ? 5.871 -21.641 -16.031 1 93.44 46 THR B C 1
ATOM 2929 O O . THR B 1 46 ? 6.535 -22.062 -16.984 1 93.44 46 THR B O 1
ATOM 2932 N N . GLY B 1 47 ? 4.75 -21 -16.25 1 91.12 47 GLY B N 1
ATOM 2933 C CA . GLY B 1 47 ? 4.363 -20.609 -17.594 1 91.12 47 GLY B CA 1
ATOM 2934 C C . GLY B 1 47 ? 4.039 -21.797 -18.5 1 91.12 47 GLY B C 1
ATOM 2935 O O . GLY B 1 47 ? 3.561 -22.828 -18.016 1 91.12 47 GLY B O 1
ATOM 2936 N N . SER B 1 48 ? 4.406 -21.578 -19.766 1 92.5 48 SER B N 1
ATOM 2937 C CA . SER B 1 48 ? 4.055 -22.594 -20.766 1 92.5 48 SER B CA 1
ATOM 2938 C C . SER B 1 48 ? 4.812 -23.891 -20.516 1 92.5 48 SER B C 1
ATOM 2940 O O . SER B 1 48 ? 4.27 -24.984 -20.719 1 92.5 48 SER B O 1
ATOM 2942 N N . ARG B 1 49 ? 5.977 -23.766 -20.125 1 92.31 49 ARG B N 1
ATOM 2943 C CA . ARG B 1 49 ? 6.773 -24.969 -19.875 1 92.31 49 ARG B CA 1
ATOM 2944 C C . ARG B 1 49 ? 6.262 -25.719 -18.641 1 92.31 49 ARG B C 1
ATOM 2946 O O . ARG B 1 49 ? 6.254 -26.953 -18.625 1 92.31 49 ARG B O 1
ATOM 2953 N N . GLY B 1 50 ? 5.867 -25 -17.672 1 91.75 50 GLY B N 1
ATOM 2954 C CA . GLY B 1 50 ? 5.238 -25.656 -16.531 1 91.75 50 GLY B CA 1
ATOM 2955 C C . GLY B 1 50 ? 3.932 -26.344 -16.875 1 91.75 50 GLY B C 1
ATOM 2956 O O . GLY B 1 50 ? 3.672 -27.453 -16.422 1 91.75 50 GLY B O 1
ATOM 2957 N N . TYR B 1 51 ? 3.203 -25.703 -17.703 1 91.62 51 TYR B N 1
ATOM 2958 C CA . TYR B 1 51 ? 1.907 -26.234 -18.109 1 91.62 51 TYR B CA 1
ATOM 2959 C C . TYR B 1 51 ? 2.072 -27.359 -19.125 1 91.62 51 TYR B C 1
ATOM 2961 O O . TYR B 1 51 ? 1.144 -28.125 -19.375 1 91.62 51 TYR B O 1
ATOM 2969 N N . GLY B 1 52 ? 3.186 -27.359 -19.812 1 91.25 52 GLY B N 1
ATOM 2970 C CA . GLY B 1 52 ? 3.4 -28.344 -20.859 1 91.25 52 GLY B CA 1
ATOM 2971 C C . GLY B 1 52 ? 2.848 -27.906 -22.203 1 91.25 52 GLY B C 1
ATOM 2972 O O . GLY B 1 52 ? 2.469 -28.75 -23.031 1 91.25 52 GLY B O 1
ATOM 2973 N N . THR B 1 53 ? 2.73 -26.625 -22.422 1 92.69 53 THR B N 1
ATOM 2974 C CA . THR B 1 53 ? 2.199 -26.125 -23.688 1 92.69 53 THR B CA 1
ATOM 2975 C C . THR B 1 53 ? 3.275 -25.375 -24.453 1 92.69 53 THR B C 1
ATOM 2977 O O . THR B 1 53 ? 2.971 -24.641 -25.406 1 92.69 53 THR B O 1
ATOM 2980 N N . HIS B 1 54 ? 4.492 -25.562 -24 1 92 54 HIS B N 1
ATOM 2981 C CA . HIS B 1 54 ? 5.586 -24.812 -24.594 1 92 54 HIS B CA 1
ATOM 2982 C C . HIS B 1 54 ? 6.004 -25.422 -25.938 1 92 54 HIS B C 1
ATOM 2984 O O . HIS B 1 54 ? 5.805 -26.625 -26.156 1 92 54 HIS B O 1
ATOM 2990 N N . MET B 1 55 ? 6.52 -24.516 -26.734 1 88.19 55 MET B N 1
ATOM 2991 C CA . MET B 1 55 ? 7.215 -24.938 -27.953 1 88.19 55 MET B CA 1
ATOM 2992 C C . MET B 1 55 ? 8.727 -24.984 -27.719 1 88.19 55 MET B C 1
ATOM 2994 O O . MET B 1 55 ? 9.203 -24.688 -26.625 1 88.19 55 MET B O 1
ATOM 2998 N N . LYS B 1 56 ? 9.422 -25.406 -28.75 1 83.19 56 LYS B N 1
ATOM 2999 C CA . LYS B 1 56 ? 10.867 -25.578 -28.641 1 83.19 56 LYS B CA 1
ATOM 3000 C C . LYS B 1 56 ? 11.555 -24.266 -28.266 1 83.19 56 LYS B C 1
ATOM 3002 O O . LYS B 1 56 ? 12.508 -24.266 -27.484 1 83.19 56 LYS B O 1
ATOM 3007 N N . ASP B 1 57 ? 11.016 -23.109 -28.734 1 84.69 57 ASP B N 1
ATOM 3008 C CA . ASP B 1 57 ? 11.703 -21.828 -28.562 1 84.69 57 ASP B CA 1
ATOM 3009 C C . ASP B 1 57 ? 11.039 -20.984 -27.469 1 84.69 57 ASP B C 1
ATOM 3011 O O . ASP B 1 57 ? 11.367 -19.812 -27.312 1 84.69 57 ASP B O 1
ATOM 3015 N N . SER B 1 58 ? 10.195 -21.656 -26.781 1 91 58 SER B N 1
ATOM 3016 C CA . SER B 1 58 ? 9.5 -20.906 -25.734 1 91 58 SER B CA 1
ATOM 3017 C C . SER B 1 58 ? 10.469 -20.453 -24.656 1 91 58 SER B C 1
ATOM 3019 O O . SER B 1 58 ? 11.469 -21.125 -24.375 1 91 58 SER B O 1
ATOM 3021 N N . ASP B 1 59 ? 10.164 -19.344 -24.078 1 94.06 59 ASP B N 1
ATOM 3022 C CA . ASP B 1 59 ? 10.984 -18.812 -22.984 1 94.06 59 ASP B CA 1
ATOM 3023 C C . ASP B 1 59 ? 10.781 -19.609 -21.703 1 94.06 59 ASP B C 1
ATOM 3025 O O . ASP B 1 59 ? 9.898 -20.469 -21.625 1 94.06 59 ASP B O 1
ATOM 3029 N N . PHE B 1 60 ? 11.734 -19.438 -20.797 1 96.25 60 PHE B N 1
ATOM 3030 C CA . PHE B 1 60 ? 11.656 -20.062 -19.469 1 96.25 60 PHE B CA 1
ATOM 3031 C C . PHE B 1 60 ? 11.172 -19.062 -18.438 1 96.25 60 PHE B C 1
ATOM 3033 O O . PHE B 1 60 ? 11.852 -18.062 -18.156 1 96.25 60 PHE B O 1
ATOM 3040 N N . ASP B 1 61 ? 10.031 -19.328 -17.906 1 96.31 61 ASP B N 1
ATOM 3041 C CA . ASP B 1 61 ? 9.492 -18.531 -16.797 1 96.31 61 ASP B CA 1
ATOM 3042 C C . ASP B 1 61 ? 9.859 -19.156 -15.445 1 96.31 61 ASP B C 1
ATOM 3044 O O . ASP B 1 61 ? 9.344 -20.203 -15.078 1 96.31 61 ASP B O 1
ATOM 3048 N N . ILE B 1 62 ? 10.695 -18.516 -14.789 1 97.12 62 ILE B N 1
ATOM 3049 C CA . ILE B 1 62 ? 11.117 -19 -13.477 1 97.12 62 ILE B CA 1
ATOM 3050 C C . ILE B 1 62 ? 10.531 -18.109 -12.391 1 97.12 62 ILE B C 1
ATOM 3052 O O . ILE B 1 62 ? 10.883 -16.938 -12.289 1 97.12 62 ILE B O 1
ATOM 3056 N N . LYS B 1 63 ? 9.68 -18.672 -11.547 1 96.31 63 LYS B N 1
ATOM 3057 C CA . LYS B 1 63 ? 8.961 -17.875 -10.547 1 96.31 63 LYS B CA 1
ATOM 3058 C C . LYS B 1 63 ? 9.039 -18.531 -9.172 1 96.31 63 LYS B C 1
ATOM 3060 O O . LYS B 1 63 ? 9.273 -19.734 -9.07 1 96.31 63 LYS B O 1
ATOM 3065 N N . GLY B 1 64 ? 8.891 -17.703 -8.18 1 96.38 64 GLY B N 1
ATOM 3066 C CA . GLY B 1 64 ? 8.953 -18.25 -6.832 1 96.38 64 GLY B CA 1
ATOM 3067 C C . GLY B 1 64 ? 8.906 -17.188 -5.754 1 96.38 64 GLY B C 1
ATOM 3068 O O . GLY B 1 64 ? 8.156 -16.203 -5.867 1 96.38 64 GLY B O 1
ATOM 3069 N N . PHE B 1 65 ? 9.656 -17.516 -4.656 1 96.56 65 PHE B N 1
ATOM 3070 C CA . PHE B 1 65 ? 9.57 -16.672 -3.477 1 96.56 65 PHE B CA 1
ATOM 3071 C C . PHE B 1 65 ? 10.961 -16.359 -2.939 1 96.56 65 PHE B C 1
ATOM 3073 O O . PHE B 1 65 ? 11.875 -17.172 -3.039 1 96.56 65 PHE B O 1
ATOM 3080 N N . PHE B 1 66 ? 11.07 -15.195 -2.439 1 98 66 PHE B N 1
ATOM 3081 C CA . PHE B 1 66 ? 12.312 -14.781 -1.79 1 98 66 PHE B CA 1
ATOM 3082 C C . PHE B 1 66 ? 12.023 -14.188 -0.416 1 98 66 PHE B C 1
ATOM 3084 O O . PHE B 1 66 ? 10.867 -14.008 -0.039 1 98 66 PHE B O 1
ATOM 3091 N N . ILE B 1 67 ? 13.078 -13.922 0.346 1 98.25 67 ILE B N 1
ATOM 3092 C CA . ILE B 1 67 ? 12.992 -13.305 1.662 1 98.25 67 ILE B CA 1
ATOM 3093 C C . ILE B 1 67 ? 14.164 -12.336 1.851 1 98.25 67 ILE B C 1
ATOM 3095 O O . ILE B 1 67 ? 15.258 -12.57 1.346 1 98.25 67 ILE B O 1
ATOM 3099 N N . TYR B 1 68 ? 13.906 -11.242 2.541 1 97.94 68 TYR B N 1
ATOM 3100 C CA . TYR B 1 68 ? 14.953 -10.305 2.918 1 97.94 68 TYR B CA 1
ATOM 3101 C C . TYR B 1 68 ? 15.531 -10.648 4.289 1 97.94 68 TYR B C 1
ATOM 3103 O O . TYR B 1 68 ? 14.891 -11.344 5.078 1 97.94 68 TYR B O 1
ATOM 3111 N N . PRO B 1 69 ? 16.766 -10.188 4.52 1 97 69 PRO B N 1
ATOM 3112 C CA . PRO B 1 69 ? 17.188 -10.188 5.922 1 97 69 PRO B CA 1
ATOM 3113 C C . PRO B 1 69 ? 16.312 -9.297 6.805 1 97 69 PRO B C 1
ATOM 3115 O O . PRO B 1 69 ? 15.688 -8.359 6.312 1 97 69 PRO B O 1
ATOM 3118 N N . ALA B 1 70 ? 16.297 -9.641 8.117 1 95.5 70 ALA B N 1
ATOM 3119 C CA . ALA B 1 70 ? 15.477 -8.914 9.086 1 95.5 70 ALA B CA 1
ATOM 3120 C C . ALA B 1 70 ? 15.727 -7.41 8.992 1 95.5 70 ALA B C 1
ATOM 3122 O O . ALA B 1 70 ? 14.789 -6.609 9.086 1 95.5 70 ALA B O 1
ATOM 3123 N N . LYS B 1 71 ? 16.953 -7.031 8.789 1 94.75 71 LYS B N 1
ATOM 3124 C CA . LYS B 1 71 ? 17.344 -5.625 8.742 1 94.75 71 LYS B CA 1
ATOM 3125 C C . LYS B 1 71 ? 16.594 -4.879 7.641 1 94.75 71 LYS B C 1
ATOM 3127 O O . LYS B 1 71 ? 16.219 -3.719 7.812 1 94.75 71 LYS B O 1
ATOM 3132 N N . THR B 1 72 ? 16.422 -5.52 6.5 1 95.94 72 THR B N 1
ATOM 3133 C CA . THR B 1 72 ? 15.711 -4.891 5.391 1 95.94 72 THR B CA 1
ATOM 3134 C C . THR B 1 72 ? 14.25 -4.652 5.746 1 95.94 72 THR B C 1
ATOM 3136 O O . THR B 1 72 ? 13.711 -3.574 5.488 1 95.94 72 THR B O 1
ATOM 3139 N N . TYR B 1 73 ? 13.625 -5.645 6.418 1 95.38 73 TYR B N 1
ATOM 3140 C CA . TYR B 1 73 ? 12.234 -5.492 6.832 1 95.38 73 TYR B CA 1
ATOM 3141 C C . TYR B 1 73 ? 12.094 -4.375 7.855 1 95.38 73 TYR B C 1
ATOM 3143 O O . TYR B 1 73 ? 11.055 -3.709 7.914 1 95.38 73 TYR B O 1
ATOM 3151 N N . MET B 1 74 ? 13.141 -4.16 8.578 1 94.94 74 MET B N 1
ATOM 3152 C CA . MET B 1 74 ? 13.117 -3.176 9.664 1 94.94 74 MET B CA 1
ATOM 3153 C C . MET B 1 74 ? 13.625 -1.821 9.172 1 94.94 74 MET B C 1
ATOM 3155 O O . MET B 1 74 ? 13.711 -0.873 9.953 1 94.94 74 MET B O 1
ATOM 3159 N N . SER B 1 75 ? 13.969 -1.727 7.945 1 96.44 75 SER B N 1
ATOM 3160 C CA . SER B 1 75 ? 14.414 -0.446 7.406 1 96.44 75 SER B CA 1
ATOM 3161 C C . SER B 1 75 ? 13.227 0.436 7.023 1 96.44 75 SER B C 1
ATOM 3163 O O . SER B 1 75 ? 12.141 -0.067 6.738 1 96.44 75 SER B O 1
ATOM 3165 N N . VAL B 1 76 ? 13.438 1.688 6.957 1 96.31 76 VAL B N 1
ATOM 3166 C CA . VAL B 1 76 ? 12.398 2.68 6.695 1 96.31 76 VAL B CA 1
ATOM 3167 C C . VAL B 1 76 ? 11.852 2.496 5.281 1 96.31 76 VAL B C 1
ATOM 3169 O O . VAL B 1 76 ? 10.633 2.535 5.066 1 96.31 76 VAL B O 1
ATOM 3172 N N . MET B 1 77 ? 12.703 2.232 4.363 1 94.62 77 MET B N 1
ATOM 3173 C CA . MET B 1 77 ? 12.273 2.123 2.973 1 94.62 77 MET B CA 1
ATOM 3174 C C . MET B 1 77 ? 11.82 0.703 2.652 1 94.62 77 MET B C 1
ATOM 3176 O O . MET B 1 77 ? 10.984 0.498 1.769 1 94.62 77 MET B O 1
ATOM 3180 N N . GLY B 1 78 ? 12.352 -0.236 3.354 1 94.12 78 GLY B N 1
ATOM 3181 C CA . GLY B 1 78 ? 12.078 -1.625 3.023 1 94.12 78 GLY B CA 1
ATOM 3182 C C . GLY B 1 78 ? 12.555 -2.014 1.637 1 94.12 78 GLY B C 1
ATOM 3183 O O . GLY B 1 78 ? 13.547 -1.472 1.143 1 94.12 78 GLY B O 1
ATOM 3184 N N . GLY B 1 79 ? 12.07 -3.08 1.098 1 93.69 79 GLY B N 1
ATOM 3185 C CA . GLY B 1 79 ? 12.32 -3.559 -0.252 1 93.69 79 GLY B CA 1
ATOM 3186 C C . GLY B 1 79 ? 11.055 -3.857 -1.026 1 93.69 79 GLY B C 1
ATOM 3187 O O . GLY B 1 79 ? 9.969 -3.92 -0.448 1 93.69 79 GLY B O 1
ATOM 3188 N N . PRO B 1 80 ? 11.25 -3.947 -2.309 1 96.06 80 PRO B N 1
ATOM 3189 C CA . PRO B 1 80 ? 10.055 -4.289 -3.086 1 96.06 80 PRO B CA 1
ATOM 3190 C C . PRO B 1 80 ? 9.484 -5.656 -2.711 1 96.06 80 PRO B C 1
ATOM 3192 O O . PRO B 1 80 ? 10.234 -6.566 -2.35 1 96.06 80 PRO B O 1
ATOM 3195 N N . SER B 1 81 ? 8.219 -5.738 -2.766 1 96.62 81 SER B N 1
ATOM 3196 C CA . SER B 1 81 ? 7.547 -6.984 -2.408 1 96.62 81 SER B CA 1
ATOM 3197 C C . SER B 1 81 ? 7.574 -7.977 -3.566 1 96.62 81 SER B C 1
ATOM 3199 O O . SER B 1 81 ? 7.148 -9.125 -3.42 1 96.62 81 SER B O 1
ATOM 3201 N N . ALA B 1 82 ? 8.031 -7.551 -4.711 1 96.69 82 ALA B N 1
ATOM 3202 C CA . ALA B 1 82 ? 8.18 -8.391 -5.895 1 96.69 82 ALA B CA 1
ATOM 3203 C C . ALA B 1 82 ? 9.391 -7.973 -6.719 1 96.69 82 ALA B C 1
ATOM 3205 O O . ALA B 1 82 ? 9.711 -6.781 -6.801 1 96.69 82 ALA B O 1
ATOM 3206 N N . ILE B 1 83 ? 10.062 -8.852 -7.23 1 97.56 83 ILE B N 1
ATOM 3207 C CA . ILE B 1 83 ? 11.203 -8.617 -8.109 1 97.56 83 ILE B CA 1
ATOM 3208 C C . ILE B 1 83 ? 10.977 -9.32 -9.445 1 97.56 83 ILE B C 1
ATOM 3210 O O . ILE B 1 83 ? 10.758 -10.531 -9.484 1 97.56 83 ILE B O 1
ATOM 3214 N N . ARG B 1 84 ? 10.984 -8.57 -10.523 1 97.12 84 ARG B N 1
ATOM 3215 C CA . ARG B 1 84 ? 10.82 -9.078 -11.875 1 97.12 84 ARG B CA 1
ATOM 3216 C C . ARG B 1 84 ? 11.977 -8.648 -12.773 1 97.12 84 ARG B C 1
ATOM 3218 O O . ARG B 1 84 ? 12.266 -7.453 -12.891 1 97.12 84 ARG B O 1
ATOM 3225 N N . GLU B 1 85 ? 12.594 -9.508 -13.219 1 95.56 85 GLU B N 1
ATOM 3226 C CA . GLU B 1 85 ? 13.688 -9.281 -14.156 1 95.56 85 GLU B CA 1
ATOM 3227 C C . GLU B 1 85 ? 13.539 -10.148 -15.398 1 95.56 85 GLU B C 1
ATOM 3229 O O . GLU B 1 85 ? 13.633 -11.375 -15.312 1 95.56 85 GLU B O 1
ATOM 3234 N N . ASP B 1 86 ? 13.461 -9.508 -16.562 1 94.56 86 ASP B N 1
ATOM 3235 C CA . ASP B 1 86 ? 13.156 -10.234 -17.797 1 94.56 86 ASP B CA 1
ATOM 3236 C C . ASP B 1 86 ? 14.312 -10.141 -18.797 1 94.56 86 ASP B C 1
ATOM 3238 O O . ASP B 1 86 ? 15.312 -9.477 -18.531 1 94.56 86 ASP B O 1
ATOM 3242 N N . HIS B 1 87 ? 14.32 -11 -19.766 1 91.88 87 HIS B N 1
ATOM 3243 C CA . HIS B 1 87 ? 15.133 -10.945 -20.969 1 91.88 87 HIS B CA 1
ATOM 3244 C C . HIS B 1 87 ? 16.578 -11.336 -20.672 1 91.88 87 HIS B C 1
ATOM 3246 O O . HIS B 1 87 ? 17.5 -10.719 -21.203 1 91.88 87 HIS B O 1
ATOM 3252 N N . PHE B 1 88 ? 16.734 -12.25 -19.766 1 95.25 88 PHE B N 1
ATOM 3253 C CA . PHE B 1 88 ? 18.047 -12.898 -19.672 1 95.25 88 PHE B CA 1
ATOM 3254 C C . PHE B 1 88 ? 18.234 -13.875 -20.828 1 95.25 88 PHE B C 1
ATOM 3256 O O . PHE B 1 88 ? 17.328 -14.641 -21.156 1 95.25 88 PHE B O 1
ATOM 3263 N N . ARG B 1 89 ? 19.406 -13.867 -21.438 1 95.69 89 ARG B N 1
ATOM 3264 C CA . ARG B 1 89 ? 19.625 -14.688 -22.625 1 95.69 89 ARG B CA 1
ATOM 3265 C C . ARG B 1 89 ? 20.75 -15.688 -22.406 1 95.69 89 ARG B C 1
ATOM 3267 O O . ARG B 1 89 ? 21.766 -15.352 -21.781 1 95.69 89 ARG B O 1
ATOM 3274 N N . VAL B 1 90 ? 20.453 -16.891 -22.812 1 95.44 90 VAL B N 1
ATOM 3275 C CA . VAL B 1 90 ? 21.453 -17.953 -22.766 1 95.44 90 VAL B CA 1
ATOM 3276 C C . VAL B 1 90 ? 21.516 -18.672 -24.109 1 95.44 90 VAL B C 1
ATOM 3278 O O . VAL B 1 90 ? 20.469 -18.906 -24.75 1 95.44 90 VAL B O 1
ATOM 3281 N N . GLU B 1 91 ? 22.703 -18.922 -24.547 1 94.5 91 GLU B N 1
ATOM 3282 C CA . GLU B 1 91 ? 22.891 -19.688 -25.781 1 94.5 91 GLU B CA 1
ATOM 3283 C C . GLU B 1 91 ? 23.266 -21.141 -25.484 1 94.5 91 GLU B C 1
ATOM 3285 O O . GLU B 1 91 ? 24.203 -21.406 -24.734 1 94.5 91 GLU B O 1
ATOM 3290 N N . VAL B 1 92 ? 22.484 -22.094 -26.031 1 92.12 92 VAL B N 1
ATOM 3291 C CA . VAL B 1 92 ? 22.75 -23.516 -25.906 1 92.12 92 VAL B CA 1
ATOM 3292 C C . VAL B 1 92 ? 22.75 -24.172 -27.281 1 92.12 92 VAL B C 1
ATOM 3294 O O . VAL B 1 92 ? 21.734 -24.188 -27.969 1 92.12 92 VAL B O 1
ATOM 3297 N N . ASN B 1 93 ? 23.859 -24.75 -27.594 1 90.56 93 ASN B N 1
ATOM 3298 C CA . ASN B 1 93 ? 24 -25.453 -28.875 1 90.56 93 ASN B CA 1
ATOM 3299 C C . ASN B 1 93 ? 23.547 -24.594 -30.047 1 90.56 93 ASN B C 1
ATOM 3301 O O . ASN B 1 93 ? 22.797 -25.062 -30.906 1 90.56 93 ASN B O 1
ATOM 3305 N N . GLY B 1 94 ? 23.859 -23.344 -30.047 1 91.12 94 GLY B N 1
ATOM 3306 C CA . GLY B 1 94 ? 23.625 -22.438 -31.156 1 91.12 94 GLY B CA 1
ATOM 3307 C C . GLY B 1 94 ? 22.25 -21.797 -31.109 1 91.12 94 GLY B C 1
ATOM 3308 O O . GLY B 1 94 ? 21.891 -21.016 -32 1 91.12 94 GLY B O 1
ATOM 3309 N N . LYS B 1 95 ? 21.484 -22.094 -30.172 1 92.31 95 LYS B N 1
ATOM 3310 C CA . LYS B 1 95 ? 20.141 -21.516 -30.031 1 92.31 95 LYS B CA 1
ATOM 3311 C C . LYS B 1 95 ? 20.062 -20.641 -28.781 1 92.31 95 LYS B C 1
ATOM 3313 O O . LYS B 1 95 ? 20.578 -21 -27.734 1 92.31 95 LYS B O 1
ATOM 3318 N N . GLU B 1 96 ? 19.406 -19.547 -28.984 1 94.62 96 GLU B N 1
ATOM 3319 C CA . GLU B 1 96 ? 19.25 -18.625 -27.875 1 94.62 96 GLU B CA 1
ATOM 3320 C C . GLU B 1 96 ? 17.938 -18.875 -27.141 1 94.62 96 GLU B C 1
ATOM 3322 O O . GLU B 1 96 ? 16.891 -19.078 -27.766 1 94.62 96 GLU B O 1
ATOM 3327 N N . TYR B 1 97 ? 18 -18.906 -25.844 1 95.12 97 TYR B N 1
ATOM 3328 C CA . TYR B 1 97 ? 16.828 -19.047 -24.984 1 95.12 97 TYR B CA 1
ATOM 3329 C C . TYR B 1 97 ? 16.688 -17.859 -24.047 1 95.12 97 TYR B C 1
ATOM 3331 O O . TYR B 1 97 ? 17.688 -17.25 -23.656 1 95.12 97 TYR B O 1
ATOM 3339 N N . GLU B 1 98 ? 15.484 -17.516 -23.734 1 97 98 GLU B N 1
ATOM 3340 C CA . GLU B 1 98 ? 15.211 -16.406 -22.812 1 97 98 GLU B CA 1
ATOM 3341 C C . GLU B 1 98 ? 14.703 -16.922 -21.469 1 97 98 GLU B C 1
ATOM 3343 O O . GLU B 1 98 ? 13.891 -17.844 -21.422 1 97 98 GLU B O 1
ATOM 3348 N N . LEU B 1 99 ? 15.25 -16.391 -20.453 1 97.69 99 LEU B N 1
ATOM 3349 C CA . LEU B 1 99 ? 14.805 -16.672 -19.094 1 97.69 99 LEU B CA 1
ATOM 3350 C C . LEU B 1 99 ? 14.211 -15.43 -18.438 1 97.69 99 LEU B C 1
ATOM 3352 O O . LEU B 1 99 ? 14.805 -14.352 -18.484 1 97.69 99 LEU B O 1
ATOM 3356 N N . ASP B 1 100 ? 13.047 -15.539 -17.891 1 97.81 100 ASP B N 1
ATOM 3357 C CA . ASP B 1 100 ? 12.367 -14.492 -17.141 1 97.81 100 ASP B CA 1
ATOM 3358 C C . ASP B 1 100 ? 12.156 -14.898 -15.68 1 97.81 100 ASP B C 1
ATOM 3360 O O . ASP B 1 100 ? 11.797 -16.047 -15.406 1 97.81 100 ASP B O 1
ATOM 3364 N N . PHE B 1 101 ? 12.398 -13.969 -14.828 1 97.94 101 PHE B N 1
ATOM 3365 C CA . PHE B 1 101 ? 12.32 -14.258 -13.398 1 97.94 101 PHE B CA 1
ATOM 3366 C C . PHE B 1 101 ? 11.25 -13.398 -12.734 1 97.94 101 PHE B C 1
ATOM 3368 O O . PHE B 1 101 ? 11.117 -12.211 -13.047 1 97.94 101 PHE B O 1
ATOM 3375 N N . GLU B 1 102 ? 10.477 -13.984 -11.867 1 96.69 102 GLU B N 1
ATOM 3376 C CA . GLU B 1 102 ? 9.508 -13.281 -11.031 1 96.69 102 GLU B CA 1
ATOM 3377 C C . GLU B 1 102 ? 9.453 -13.883 -9.625 1 96.69 102 GLU B C 1
ATOM 3379 O O . GLU B 1 102 ? 8.992 -15.016 -9.453 1 96.69 102 GLU B O 1
ATOM 3384 N N . PHE B 1 103 ? 9.82 -13.156 -8.633 1 96.94 103 PHE B N 1
ATOM 3385 C CA . PHE B 1 103 ? 9.836 -13.641 -7.254 1 96.94 103 PHE B CA 1
ATOM 3386 C C . PHE B 1 103 ? 9.031 -12.719 -6.348 1 96.94 103 PHE B C 1
ATOM 3388 O O . PHE B 1 103 ? 9.094 -11.492 -6.488 1 96.94 103 PHE B O 1
ATOM 3395 N N . TYR B 1 104 ? 8.281 -13.289 -5.461 1 96.12 104 TYR B N 1
ATOM 3396 C CA . TYR B 1 104 ? 7.527 -12.523 -4.477 1 96.12 104 TYR B CA 1
ATOM 3397 C C . TYR B 1 104 ? 8.133 -12.68 -3.086 1 96.12 104 TYR B C 1
ATOM 3399 O O . TYR B 1 104 ? 8.602 -13.758 -2.727 1 96.12 104 TYR B O 1
ATOM 3407 N N . ASP B 1 105 ? 8.008 -11.656 -2.354 1 97.19 105 ASP B N 1
ATOM 3408 C CA . ASP B 1 105 ? 8.391 -11.703 -0.946 1 97.19 105 ASP B CA 1
ATOM 3409 C C . ASP B 1 105 ? 7.527 -12.703 -0.175 1 97.19 105 ASP B C 1
ATOM 3411 O O . ASP B 1 105 ? 6.297 -12.656 -0.26 1 97.19 105 ASP B O 1
ATOM 3415 N N . ILE B 1 106 ? 8.164 -13.516 0.528 1 96.12 106 ILE B N 1
ATOM 3416 C CA . ILE B 1 106 ? 7.465 -14.562 1.265 1 96.12 106 ILE B CA 1
ATOM 3417 C C . ILE B 1 106 ? 6.527 -13.93 2.291 1 96.12 106 ILE B C 1
ATOM 3419 O O . ILE B 1 106 ? 5.469 -14.492 2.596 1 96.12 106 ILE B O 1
ATOM 3423 N N . LYS B 1 107 ? 6.883 -12.828 2.834 1 96.12 107 LYS B N 1
ATOM 3424 C CA . LYS B 1 107 ? 6.012 -12.148 3.785 1 96.12 107 LYS B CA 1
ATOM 3425 C C . LYS B 1 107 ? 4.684 -11.766 3.137 1 96.12 107 LYS B C 1
ATOM 3427 O O . LYS B 1 107 ? 3.621 -11.953 3.732 1 96.12 107 LYS B O 1
ATOM 3432 N N . LYS B 1 108 ? 4.805 -11.211 1.954 1 93.69 108 LYS B N 1
ATOM 3433 C CA . LYS B 1 108 ? 3.594 -10.875 1.21 1 93.69 108 LYS B CA 1
ATOM 3434 C C . LYS B 1 108 ? 2.742 -12.109 0.948 1 93.69 108 LYS B C 1
ATOM 3436 O O . LYS B 1 108 ? 1.518 -12.07 1.075 1 93.69 108 LYS B O 1
ATOM 3441 N N . PHE B 1 109 ? 3.416 -13.125 0.567 1 91.56 109 PHE B N 1
ATOM 3442 C CA . PHE B 1 109 ? 2.725 -14.375 0.278 1 91.56 109 PHE B CA 1
ATOM 3443 C C . PHE B 1 109 ? 1.995 -14.891 1.513 1 91.56 109 PHE B C 1
ATOM 3445 O O . PHE B 1 109 ? 0.812 -15.227 1.443 1 91.56 109 PHE B O 1
ATOM 3452 N N . LEU B 1 110 ? 2.631 -14.938 2.645 1 92.44 110 LEU B N 1
ATOM 3453 C CA . LEU B 1 110 ? 2.045 -15.414 3.893 1 92.44 110 LEU B CA 1
ATOM 3454 C C . LEU B 1 110 ? 0.896 -14.516 4.332 1 92.44 110 LEU B C 1
ATOM 3456 O O . LEU B 1 110 ? -0.112 -15 4.852 1 92.44 110 LEU B O 1
ATOM 3460 N N . LYS B 1 111 ? 1.056 -13.266 4.141 1 92 111 LYS B N 1
ATOM 3461 C CA . LYS B 1 111 ? -0.023 -12.336 4.465 1 92 111 LYS B CA 1
ATOM 3462 C C . LYS B 1 111 ? -1.283 -12.656 3.666 1 92 111 LYS B C 1
ATOM 3464 O O . LYS B 1 111 ? -2.387 -12.672 4.219 1 92 111 LYS B O 1
ATOM 3469 N N . LYS B 1 112 ? -1.067 -12.898 2.443 1 87.44 112 LYS B N 1
ATOM 3470 C CA . LYS B 1 112 ? -2.195 -13.242 1.582 1 87.44 112 LYS B CA 1
ATOM 3471 C C . LYS B 1 112 ? -2.842 -14.547 2.023 1 87.44 112 LYS B C 1
ATOM 3473 O O . LYS B 1 112 ? -4.062 -14.711 1.93 1 87.44 112 LYS B O 1
ATOM 3478 N N . LYS B 1 113 ? -2.055 -15.43 2.484 1 86.06 113 LYS B N 1
ATOM 3479 C CA . LYS B 1 113 ? -2.582 -16.703 2.975 1 86.06 113 LYS B CA 1
ATOM 3480 C C . LYS B 1 113 ? -3.43 -16.5 4.227 1 86.06 113 LYS B C 1
ATOM 3482 O O . LYS B 1 113 ? -4.453 -17.156 4.402 1 86.06 113 LYS B O 1
ATOM 3487 N N . VAL B 1 114 ? -2.99 -15.633 5.031 1 87.38 114 VAL B N 1
ATOM 3488 C CA . VAL B 1 114 ? -3.717 -15.359 6.266 1 87.38 114 VAL B CA 1
ATOM 3489 C C . VAL B 1 114 ? -5.07 -14.727 5.941 1 87.38 114 VAL B C 1
ATOM 3491 O O . VAL B 1 114 ? -6.094 -15.109 6.512 1 87.38 114 VAL B O 1
ATOM 3494 N N . ILE B 1 115 ? -5.023 -13.797 5.016 1 83.62 115 ILE B N 1
ATOM 3495 C CA . ILE B 1 115 ? -6.23 -13.055 4.676 1 83.62 115 ILE B CA 1
ATOM 3496 C C . ILE B 1 115 ? -7.156 -13.93 3.83 1 83.62 115 ILE B C 1
ATOM 3498 O O . ILE B 1 115 ? -8.375 -13.758 3.848 1 83.62 115 ILE B O 1
ATOM 3502 N N . GLY B 1 116 ? -6.602 -14.898 3.209 1 74.69 116 GLY B N 1
ATOM 3503 C CA . GLY B 1 116 ? -7.383 -15.797 2.377 1 74.69 116 GLY B CA 1
ATOM 3504 C C . GLY B 1 116 ? -7.613 -15.266 0.974 1 74.69 116 GLY B C 1
ATOM 3505 O O . GLY B 1 116 ? -8.609 -15.609 0.33 1 74.69 116 GLY B O 1
ATOM 3506 N N . ASN B 1 117 ? -6.844 -14.281 0.604 1 65.25 117 ASN B N 1
ATOM 3507 C CA . ASN B 1 117 ? -7.047 -13.68 -0.709 1 65.25 117 ASN B CA 1
ATOM 3508 C C . ASN B 1 117 ? -5.934 -14.055 -1.68 1 65.25 117 ASN B C 1
ATOM 3510 O O . ASN B 1 117 ? -5.348 -13.188 -2.33 1 65.25 117 ASN B O 1
ATOM 3514 N N . LEU B 1 118 ? -5.59 -15.258 -1.641 1 62.28 118 LEU B N 1
ATOM 3515 C CA . LEU B 1 118 ? -4.57 -15.633 -2.613 1 62.28 118 LEU B CA 1
ATOM 3516 C C . LEU B 1 118 ? -5.176 -15.789 -4.004 1 62.28 118 LEU B C 1
ATOM 3518 O O . LEU B 1 118 ? -5.68 -16.859 -4.355 1 62.28 118 LEU B O 1
ATOM 3522 N N . LEU B 1 119 ? -5.645 -14.719 -4.488 1 55.5 119 LEU B N 1
ATOM 3523 C CA . LEU B 1 119 ? -6.27 -14.734 -5.809 1 55.5 119 LEU B CA 1
ATOM 3524 C C . LEU B 1 119 ? -5.223 -14.922 -6.902 1 55.5 119 LEU B C 1
ATOM 3526 O O . LEU B 1 119 ? -5.566 -15.07 -8.078 1 55.5 119 LEU B O 1
ATOM 3530 N N . ASP B 1 120 ? -4.027 -14.969 -6.383 1 57.72 120 ASP B N 1
ATOM 3531 C CA . ASP B 1 120 ? -3.031 -15.031 -7.449 1 57.72 120 ASP B CA 1
ATOM 3532 C C . ASP B 1 120 ? -2.43 -16.438 -7.559 1 57.72 120 ASP B C 1
ATOM 3534 O O . ASP B 1 120 ? -2.758 -17.312 -6.766 1 57.72 120 ASP B O 1
ATOM 3538 N N . HIS B 1 121 ? -1.929 -16.734 -8.781 1 67.06 121 HIS B N 1
ATOM 3539 C CA . HIS B 1 121 ? -1.337 -18 -9.172 1 67.06 121 HIS B CA 1
ATOM 3540 C C . HIS B 1 121 ? -0.042 -18.266 -8.414 1 67.06 121 HIS B C 1
ATOM 3542 O O . HIS B 1 121 ? 0.731 -19.156 -8.781 1 67.06 121 HIS B O 1
ATOM 3548 N N . MET B 1 122 ? -0.002 -17.578 -7.238 1 73.19 122 MET B N 1
ATOM 3549 C CA . MET B 1 122 ? 1.292 -17.688 -6.574 1 73.19 122 MET B CA 1
ATOM 3550 C C . MET B 1 122 ? 1.479 -19.094 -5.98 1 73.19 122 MET B C 1
ATOM 3552 O O . MET B 1 122 ? 2.551 -19.688 -6.113 1 73.19 122 MET B O 1
ATOM 3556 N N . ASN B 1 123 ? 0.397 -19.578 -5.465 1 74.75 123 ASN B N 1
ATOM 3557 C CA . ASN B 1 123 ? 0.499 -20.875 -4.797 1 74.75 123 ASN B CA 1
ATOM 3558 C C . ASN B 1 123 ? 0.711 -22 -5.793 1 74.75 123 ASN B C 1
ATOM 3560 O O . ASN B 1 123 ? 1.353 -23.016 -5.473 1 74.75 123 ASN B O 1
ATOM 3564 N N . PHE B 1 124 ? 0.226 -21.781 -6.918 1 79.31 124 PHE B N 1
ATOM 3565 C CA . PHE B 1 124 ? 0.285 -22.844 -7.914 1 79.31 124 PHE B CA 1
ATOM 3566 C C . PHE B 1 124 ? 1.721 -23.078 -8.367 1 79.31 124 PHE B C 1
ATOM 3568 O O . PHE B 1 124 ? 2.045 -24.156 -8.891 1 79.31 124 PHE B O 1
ATOM 3575 N N . ARG B 1 125 ? 2.58 -22.156 -8.023 1 82.38 125 ARG B N 1
ATOM 3576 C CA . ARG B 1 125 ? 3.994 -22.266 -8.367 1 82.38 125 ARG B CA 1
ATOM 3577 C C . ARG B 1 125 ? 4.641 -23.438 -7.637 1 82.38 125 ARG B C 1
ATOM 3579 O O . ARG B 1 125 ? 5.559 -24.078 -8.156 1 82.38 125 ARG B O 1
ATOM 3586 N N . PHE B 1 126 ? 4.074 -23.734 -6.5 1 86.69 126 PHE B N 1
ATOM 3587 C CA . PHE B 1 126 ? 4.629 -24.812 -5.688 1 86.69 126 PHE B CA 1
ATOM 3588 C C . PHE B 1 126 ? 4.375 -26.172 -6.34 1 86.69 126 PHE B C 1
ATOM 3590 O O . PHE B 1 126 ? 5.012 -27.172 -5.984 1 86.69 126 PHE B O 1
ATOM 3597 N N . TYR B 1 127 ? 3.535 -26.172 -7.324 1 83.31 127 TYR B N 1
ATOM 3598 C CA . TYR B 1 127 ? 3.119 -27.453 -7.898 1 83.31 127 TYR B CA 1
ATOM 3599 C C . TYR B 1 127 ? 3.861 -27.734 -9.203 1 83.31 127 TYR B C 1
ATOM 3601 O O . TYR B 1 127 ? 3.65 -28.766 -9.828 1 83.31 127 TYR B O 1
ATOM 3609 N N . SER B 1 128 ? 4.656 -26.859 -9.508 1 88.38 128 SER B N 1
ATOM 3610 C CA . SER B 1 128 ? 5.484 -27.125 -10.68 1 88.38 128 SER B CA 1
ATOM 3611 C C . SER B 1 128 ? 6.398 -28.328 -10.445 1 88.38 128 SER B C 1
ATOM 3613 O O . SER B 1 128 ? 6.953 -28.484 -9.352 1 88.38 128 SER B O 1
ATOM 3615 N N . GLN B 1 129 ? 6.57 -29.094 -11.492 1 87.75 129 GLN B N 1
ATOM 3616 C CA . GLN B 1 129 ? 7.367 -30.312 -11.375 1 87.75 129 GLN B CA 1
ATOM 3617 C C . GLN B 1 129 ? 8.859 -30 -11.477 1 87.75 129 GLN B C 1
ATOM 3619 O O . GLN B 1 129 ? 9.695 -30.766 -10.992 1 87.75 129 GLN B O 1
ATOM 3624 N N . LYS B 1 130 ? 9.188 -28.953 -12.078 1 92.38 130 LYS B N 1
ATOM 3625 C CA . LYS B 1 130 ? 10.594 -28.578 -12.234 1 92.38 130 LYS B CA 1
ATOM 3626 C C . LYS B 1 130 ? 10.977 -27.469 -11.266 1 92.38 130 LYS B C 1
ATOM 3628 O O . LYS B 1 130 ? 10.891 -26.281 -11.609 1 92.38 130 LYS B O 1
ATOM 3633 N N . GLN B 1 131 ? 11.438 -27.891 -10.133 1 93.94 131 GLN B N 1
ATOM 3634 C CA . GLN B 1 131 ? 11.883 -26.953 -9.102 1 93.94 131 GLN B CA 1
ATOM 3635 C C . GLN B 1 131 ? 13.398 -26.812 -9.109 1 93.94 131 GLN B C 1
ATOM 3637 O O . GLN B 1 131 ? 14.125 -27.797 -9.141 1 93.94 131 GLN B O 1
ATOM 3642 N N . TYR B 1 132 ? 13.805 -25.609 -9.172 1 96.94 132 TYR B N 1
ATOM 3643 C CA . TYR B 1 132 ? 15.234 -25.328 -9.203 1 96.94 132 TYR B CA 1
ATOM 3644 C C . TYR B 1 132 ? 15.781 -25.141 -7.789 1 96.94 132 TYR B C 1
ATOM 3646 O O . TYR B 1 132 ? 16.906 -25.547 -7.484 1 96.94 132 TYR B O 1
ATOM 3654 N N . ILE B 1 133 ? 15.047 -24.453 -6.977 1 96.94 133 ILE B N 1
ATOM 3655 C CA . ILE B 1 133 ? 15.43 -24.141 -5.605 1 96.94 133 ILE B CA 1
ATOM 3656 C C . ILE B 1 133 ? 14.25 -24.391 -4.672 1 96.94 133 ILE B C 1
ATOM 3658 O O . ILE B 1 133 ? 13.109 -24.016 -4.988 1 96.94 133 ILE B O 1
ATOM 3662 N N . ASN B 1 134 ? 14.461 -25.062 -3.57 1 96.12 134 ASN B N 1
ATOM 3663 C CA . ASN B 1 134 ? 13.531 -25.203 -2.457 1 96.12 134 ASN B CA 1
ATOM 3664 C C . ASN B 1 134 ? 14.258 -25.234 -1.115 1 96.12 134 ASN B C 1
ATOM 3666 O O . ASN B 1 134 ? 14.875 -26.234 -0.76 1 96.12 134 ASN B O 1
ATOM 3670 N N . MET B 1 135 ? 14.109 -24.141 -0.4 1 95.38 135 MET B N 1
ATOM 3671 C CA . MET B 1 135 ? 14.836 -24.016 0.858 1 95.38 135 MET B CA 1
ATOM 3672 C C . MET B 1 135 ? 13.914 -24.234 2.049 1 95.38 135 MET B C 1
ATOM 3674 O O . MET B 1 135 ? 14.344 -24.141 3.201 1 95.38 135 MET B O 1
ATOM 3678 N N . PHE B 1 136 ? 12.672 -24.531 1.79 1 94.31 136 PHE B N 1
ATOM 3679 C CA . PHE B 1 136 ? 11.719 -24.766 2.869 1 94.31 136 PHE B CA 1
ATOM 3680 C C . PHE B 1 136 ? 11.984 -26.109 3.541 1 94.31 136 PHE B C 1
ATOM 3682 O O . PHE B 1 136 ? 12.336 -27.078 2.873 1 94.31 136 PHE B O 1
ATOM 3689 N N . ASP B 1 137 ? 11.758 -26.031 4.848 1 92.88 137 ASP B N 1
ATOM 3690 C CA . ASP B 1 137 ? 11.578 -27.328 5.516 1 92.88 137 ASP B CA 1
ATOM 3691 C C . ASP B 1 137 ? 10.383 -28.078 4.941 1 92.88 137 ASP B C 1
ATOM 3693 O O . ASP B 1 137 ? 9.359 -27.484 4.629 1 92.88 137 ASP B O 1
ATOM 3697 N N . ASN B 1 138 ? 10.531 -29.391 4.918 1 91.81 138 ASN B N 1
ATOM 3698 C CA . ASN B 1 138 ? 9.516 -30.203 4.266 1 91.81 138 ASN B CA 1
ATOM 3699 C C . ASN B 1 138 ? 8.133 -29.969 4.875 1 91.81 138 ASN B C 1
ATOM 3701 O O . ASN B 1 138 ? 7.137 -29.875 4.152 1 91.81 138 ASN B O 1
ATOM 3705 N N . ASP B 1 139 ? 8.094 -29.875 6.168 1 90.81 139 ASP B N 1
ATOM 3706 C CA . ASP B 1 139 ? 6.805 -29.688 6.836 1 90.81 139 ASP B CA 1
ATOM 3707 C C . ASP B 1 139 ? 6.203 -28.328 6.488 1 90.81 139 ASP B C 1
ATOM 3709 O O . ASP B 1 139 ? 5.008 -28.234 6.203 1 90.81 139 ASP B O 1
ATOM 3713 N N . ILE B 1 140 ? 7.066 -27.359 6.48 1 91.12 140 ILE B N 1
ATOM 3714 C CA . ILE B 1 140 ? 6.613 -26.016 6.148 1 91.12 140 ILE B CA 1
ATOM 3715 C C . ILE B 1 140 ? 6.199 -25.969 4.68 1 91.12 140 ILE B C 1
ATOM 3717 O O . ILE B 1 140 ? 5.18 -25.359 4.336 1 91.12 140 ILE B O 1
ATOM 3721 N N . PHE B 1 141 ? 6.992 -26.594 3.865 1 90.88 141 PHE B N 1
ATOM 3722 C CA . PHE B 1 141 ? 6.699 -26.625 2.436 1 90.88 141 PHE B CA 1
ATOM 3723 C C . PHE B 1 141 ? 5.316 -27.219 2.18 1 90.88 141 PHE B C 1
ATOM 3725 O O . PHE B 1 141 ? 4.496 -26.625 1.487 1 90.88 141 PHE B O 1
ATOM 3732 N N . LEU B 1 142 ? 5.062 -28.312 2.758 1 87.06 142 LEU B N 1
ATOM 3733 C CA . LEU B 1 142 ? 3.791 -29 2.561 1 87.06 142 LEU B CA 1
ATOM 3734 C C . LEU B 1 142 ? 2.639 -28.188 3.139 1 87.06 142 LEU B C 1
ATOM 3736 O O . LEU B 1 142 ? 1.561 -28.109 2.547 1 87.06 142 LEU B O 1
ATOM 3740 N N . GLU B 1 143 ? 2.904 -27.594 4.211 1 85.88 143 GLU B N 1
ATOM 3741 C CA . GLU B 1 143 ? 1.876 -26.797 4.871 1 85.88 143 GLU B CA 1
ATOM 3742 C C . GLU B 1 143 ? 1.475 -25.594 4.016 1 85.88 143 GLU B C 1
ATOM 3744 O O . GLU B 1 143 ? 0.286 -25.328 3.828 1 85.88 143 GLU B O 1
ATOM 3749 N N . ILE B 1 144 ? 2.475 -24.922 3.51 1 83.44 144 ILE B N 1
ATOM 3750 C CA . ILE B 1 144 ? 2.166 -23.719 2.756 1 83.44 144 ILE B CA 1
ATOM 3751 C C . ILE B 1 144 ? 1.599 -24.094 1.388 1 83.44 144 ILE B C 1
ATOM 3753 O O . ILE B 1 144 ? 0.745 -23.391 0.847 1 83.44 144 ILE B O 1
ATOM 3757 N N . ARG B 1 145 ? 2.045 -25.156 0.899 1 80.56 145 ARG B N 1
ATOM 3758 C CA . ARG B 1 145 ? 1.553 -25.625 -0.391 1 80.56 145 ARG B CA 1
ATOM 3759 C C . ARG B 1 145 ? 0.11 -26.109 -0.283 1 80.56 145 ARG B C 1
ATOM 3761 O O . ARG B 1 145 ? -0.726 -25.766 -1.126 1 80.56 145 ARG B O 1
ATOM 3768 N N . ASP B 1 146 ? -0.227 -26.922 0.746 1 73.5 146 ASP B N 1
ATOM 3769 C CA . ASP B 1 146 ? -1.486 -27.656 0.823 1 73.5 146 ASP B CA 1
ATOM 3770 C C . ASP B 1 146 ? -2.562 -26.828 1.523 1 73.5 146 ASP B C 1
ATOM 3772 O O . ASP B 1 146 ? -3.756 -27.094 1.372 1 73.5 146 ASP B O 1
ATOM 3776 N N . ASN B 1 147 ? -2.24 -26.016 2.496 1 58.97 147 ASN B N 1
ATOM 3777 C CA . ASN B 1 147 ? -3.211 -25.25 3.271 1 58.97 147 ASN B CA 1
ATOM 3778 C C . ASN B 1 147 ? -3.811 -24.125 2.451 1 58.97 147 ASN B C 1
ATOM 3780 O O . ASN B 1 147 ? -3.953 -23 2.945 1 58.97 147 ASN B O 1
ATOM 3784 N N . LEU B 1 148 ? -4.207 -24.578 1.248 1 61.06 148 LEU B N 1
ATOM 3785 C CA . LEU B 1 148 ? -4.582 -23.422 0.445 1 61.06 148 LEU B CA 1
ATOM 3786 C C . LEU B 1 148 ? -5.992 -23.594 -0.112 1 61.06 148 LEU B C 1
ATOM 3788 O O . LEU B 1 148 ? -6.449 -24.719 -0.346 1 61.06 148 LEU B O 1
ATOM 3792 N N . LYS B 1 149 ? -6.758 -22.438 -0.041 1 71.69 149 LYS B N 1
ATOM 3793 C CA . LYS B 1 149 ? -7.973 -22.219 -0.82 1 71.69 149 LYS B CA 1
ATOM 3794 C C . LYS B 1 149 ? -7.762 -22.594 -2.285 1 71.69 149 LYS B C 1
ATOM 3796 O O . LYS B 1 149 ? -6.73 -22.25 -2.873 1 71.69 149 LYS B O 1
ATOM 3801 N N . LEU B 1 150 ? -8.562 -23.562 -2.684 1 76.62 150 LEU B N 1
ATOM 3802 C CA . LEU B 1 150 ? -8.492 -23.859 -4.109 1 76.62 150 LEU B CA 1
ATOM 3803 C C . LEU B 1 150 ? -8.555 -22.578 -4.934 1 76.62 150 LEU B C 1
ATOM 3805 O O . LEU B 1 150 ? -9.328 -21.672 -4.613 1 76.62 150 LEU B O 1
ATOM 3809 N N . PRO B 1 151 ? -7.664 -22.453 -5.832 1 79.06 151 PRO B N 1
ATOM 3810 C CA . PRO B 1 151 ? -7.723 -21.266 -6.676 1 79.06 151 PRO B CA 1
ATOM 3811 C C . PRO B 1 151 ? -8.867 -21.312 -7.688 1 79.06 151 PRO B C 1
ATOM 3813 O O . PRO B 1 151 ? -8.68 -20.938 -8.852 1 79.06 151 PRO B O 1
ATOM 3816 N N . ILE B 1 152 ? -9.961 -21.734 -7.309 1 81.19 152 ILE B N 1
ATOM 3817 C CA . ILE B 1 152 ? -11.07 -21.984 -8.219 1 81.19 152 ILE B CA 1
ATOM 3818 C C . ILE B 1 152 ? -11.648 -20.656 -8.695 1 81.19 152 ILE B C 1
ATOM 3820 O O . ILE B 1 152 ? -12.055 -20.516 -9.859 1 81.19 152 ILE B O 1
ATOM 3824 N N . GLU B 1 153 ? -11.672 -19.703 -7.781 1 80.88 153 GLU B N 1
ATOM 3825 C CA . GLU B 1 153 ? -12.172 -18.391 -8.164 1 80.88 153 GLU B CA 1
ATOM 3826 C C . GLU B 1 153 ? -11.305 -17.766 -9.258 1 80.88 153 GLU B C 1
ATOM 3828 O O . GLU B 1 153 ? -11.828 -17.141 -10.195 1 80.88 153 GLU B O 1
ATOM 3833 N N . LYS B 1 154 ? -10.047 -17.984 -9.039 1 81.31 154 LYS B N 1
ATOM 3834 C CA . LYS B 1 154 ? -9.133 -17.438 -10.031 1 81.31 154 LYS B CA 1
ATOM 3835 C C . LYS B 1 154 ? -9.305 -18.141 -11.383 1 81.31 154 LYS B C 1
ATOM 3837 O O . LYS B 1 154 ? -9.383 -17.469 -12.414 1 81.31 154 LYS B O 1
ATOM 3842 N N . PHE B 1 155 ? -9.359 -19.391 -11.367 1 87.06 155 PHE B N 1
ATOM 3843 C CA . PHE B 1 155 ? -9.539 -20.125 -12.609 1 87.06 155 PHE B CA 1
ATOM 3844 C C . PHE B 1 155 ? -10.852 -19.75 -13.289 1 87.06 155 PHE B C 1
ATOM 3846 O O . PHE B 1 155 ? -10.898 -19.594 -14.516 1 87.06 155 PHE B O 1
ATOM 3853 N N . TYR B 1 156 ? -11.852 -19.562 -12.516 1 87.94 156 TYR B N 1
ATOM 3854 C CA . TYR B 1 156 ? -13.148 -19.156 -13.055 1 87.94 156 TYR B CA 1
ATOM 3855 C C . TYR B 1 156 ? -13.07 -17.781 -13.711 1 87.94 156 TYR B C 1
ATOM 3857 O O . TYR B 1 156 ? -13.547 -17.594 -14.836 1 87.94 156 TYR B O 1
ATOM 3865 N N . ALA B 1 157 ? -12.484 -16.922 -12.969 1 85.88 157 ALA B N 1
ATOM 3866 C CA . ALA B 1 157 ? -12.375 -15.555 -13.477 1 85.88 157 ALA B CA 1
ATOM 3867 C C . ALA B 1 157 ? -11.602 -15.516 -14.789 1 85.88 157 ALA B C 1
ATOM 3869 O O . ALA B 1 157 ? -11.992 -14.812 -15.727 1 85.88 157 ALA B O 1
ATOM 3870 N N . VAL B 1 158 ? -10.531 -16.203 -14.859 1 86.94 158 VAL B N 1
ATOM 3871 C CA . VAL B 1 158 ? -9.711 -16.234 -16.062 1 86.94 158 VAL B CA 1
ATOM 3872 C C . VAL B 1 158 ? -10.492 -16.875 -17.203 1 86.94 158 VAL B C 1
ATOM 3874 O O . VAL B 1 158 ? -10.469 -16.391 -18.344 1 86.94 158 VAL B O 1
ATOM 3877 N N . THR B 1 159 ? -11.148 -17.922 -16.891 1 90.31 159 THR B N 1
ATOM 3878 C CA . THR B 1 159 ? -11.969 -18.594 -17.906 1 90.31 159 THR B CA 1
ATOM 3879 C C . THR B 1 159 ? -13.047 -17.656 -18.422 1 90.31 159 THR B C 1
ATOM 3881 O O . THR B 1 159 ? -13.281 -17.578 -19.641 1 90.31 159 THR B O 1
ATOM 3884 N N . LYS B 1 160 ? -13.641 -17.016 -17.516 1 90 160 LYS B N 1
ATOM 3885 C CA . LYS B 1 160 ? -14.641 -16.031 -17.906 1 90 160 LYS B CA 1
ATOM 3886 C C . LYS B 1 160 ? -14.031 -14.945 -18.812 1 90 160 LYS B C 1
ATOM 3888 O O . LYS B 1 160 ? -14.664 -14.5 -19.766 1 90 160 LYS B O 1
ATOM 3893 N N . GLY B 1 161 ? -12.844 -14.578 -18.453 1 89.5 161 GLY B N 1
ATOM 3894 C CA . GLY B 1 161 ? -12.133 -13.625 -19.281 1 89.5 161 GLY B CA 1
ATOM 3895 C C . GLY B 1 161 ? -11.922 -14.117 -20.703 1 89.5 161 GLY B C 1
ATOM 3896 O O . GLY B 1 161 ? -12.148 -13.367 -21.672 1 89.5 161 GLY B O 1
ATOM 3897 N N . PHE B 1 162 ? -11.578 -15.32 -20.828 1 87.62 162 PHE B N 1
ATOM 3898 C CA . PHE B 1 162 ? -11.391 -15.914 -22.156 1 87.62 162 PHE B CA 1
ATOM 3899 C C . PHE B 1 162 ? -12.719 -15.984 -22.906 1 87.62 162 PHE B C 1
ATOM 3901 O O . PHE B 1 162 ? -12.781 -15.656 -24.094 1 87.62 162 PHE B O 1
ATOM 3908 N N . TYR B 1 163 ? -13.703 -16.391 -22.219 1 88.12 163 TYR B N 1
ATOM 3909 C CA . TYR B 1 163 ? -15.016 -16.5 -22.828 1 88.12 163 TYR B CA 1
ATOM 3910 C C . TYR B 1 163 ? -15.477 -15.148 -23.375 1 88.12 163 TYR B C 1
ATOM 3912 O O . TYR B 1 163 ? -15.93 -15.055 -24.516 1 88.12 163 TYR B O 1
ATOM 3920 N N . THR B 1 164 ? -15.328 -14.18 -22.547 1 87.38 164 THR B N 1
ATOM 3921 C CA . THR B 1 164 ? -15.727 -12.828 -22.953 1 87.38 164 THR B CA 1
ATOM 3922 C C . THR B 1 164 ? -14.906 -12.367 -24.156 1 87.38 164 THR B C 1
ATOM 3924 O O . THR B 1 164 ? -15.453 -11.789 -25.094 1 87.38 164 THR B O 1
ATOM 3927 N N . ALA B 1 165 ? -13.672 -12.656 -24.094 1 83.06 165 ALA B N 1
ATOM 3928 C CA . ALA B 1 165 ? -12.789 -12.266 -25.188 1 83.06 165 ALA B CA 1
ATOM 3929 C C . ALA B 1 165 ? -13.172 -12.992 -26.484 1 83.06 165 ALA B C 1
ATOM 3931 O O . ALA B 1 165 ? -13.117 -12.406 -27.562 1 83.06 165 ALA B O 1
ATOM 3932 N N . PHE B 1 166 ? -13.57 -14.242 -26.328 1 83.81 166 PHE B N 1
ATOM 3933 C CA . PHE B 1 166 ? -13.859 -15.055 -27.5 1 83.81 166 PHE B CA 1
ATOM 3934 C C . PHE B 1 166 ? -15.242 -14.75 -28.047 1 83.81 166 PHE B C 1
ATOM 3936 O O . PHE B 1 166 ? -15.555 -15.094 -29.188 1 83.81 166 PHE B O 1
ATOM 3943 N N . THR B 1 167 ? -15.984 -14.141 -27.203 1 79.56 167 THR B N 1
ATOM 3944 C CA . THR B 1 167 ? -17.344 -13.852 -27.656 1 79.56 167 THR B CA 1
ATOM 3945 C C . THR B 1 167 ? -17.484 -12.375 -28.031 1 79.56 167 THR B C 1
ATOM 3947 O O . THR B 1 167 ? -18.281 -12.031 -28.906 1 79.56 167 THR B O 1
ATOM 3950 N N . LYS B 1 168 ? -16.875 -11.469 -27.109 1 71.25 168 LYS B N 1
ATOM 3951 C CA . LYS B 1 168 ? -16.922 -10.047 -27.469 1 71.25 168 LYS B CA 1
ATOM 3952 C C . LYS B 1 168 ? -16.125 -9.781 -28.734 1 71.25 168 LYS B C 1
ATOM 3954 O O . LYS B 1 168 ? -16.516 -8.961 -29.562 1 71.25 168 LYS B O 1
ATOM 3959 N N . ASP B 1 169 ? -14.938 -10.352 -28.766 1 58.56 169 ASP B N 1
ATOM 3960 C CA . ASP B 1 169 ? -14.133 -10.18 -29.969 1 58.56 169 ASP B CA 1
ATOM 3961 C C . ASP B 1 169 ? -14.867 -10.695 -31.203 1 58.56 169 ASP B C 1
ATOM 3963 O O . ASP B 1 169 ? -14.578 -10.273 -32.344 1 58.56 169 ASP B O 1
ATOM 3967 N N . ILE B 1 170 ? -15.781 -11.633 -31.125 1 54.62 170 ILE B N 1
ATOM 3968 C CA . ILE B 1 170 ? -16.625 -12.031 -32.25 1 54.62 170 ILE B CA 1
ATOM 3969 C C . ILE B 1 170 ? -17.344 -10.805 -32.812 1 54.62 170 ILE B C 1
ATOM 3971 O O . ILE B 1 170 ? -17.594 -10.742 -34.031 1 54.62 170 ILE B O 1
ATOM 3975 N N . LYS B 1 171 ? -17.359 -9.766 -31.828 1 54.34 171 LYS B N 1
ATOM 3976 C CA . LYS B 1 171 ? -17.938 -8.539 -32.344 1 54.34 171 LYS B CA 1
ATOM 3977 C C . LYS B 1 171 ? -16.859 -7.59 -32.875 1 54.34 171 LYS B C 1
ATOM 3979 O O . LYS B 1 171 ? -17.141 -6.719 -33.688 1 54.34 171 LYS B O 1
ATOM 3984 N N . SER B 1 172 ? -15.68 -7.848 -32.25 1 57.75 172 SER B N 1
ATOM 3985 C CA . SER B 1 172 ? -14.562 -7.02 -32.719 1 57.75 172 SER B CA 1
ATOM 3986 C C . SER B 1 172 ? -13.664 -7.785 -33.656 1 57.75 172 SER B C 1
ATOM 3988 O O . SER B 1 172 ? -13.688 -9.016 -33.719 1 57.75 172 SER B O 1
ATOM 3990 N N . LYS B 1 173 ? -13.125 -7.266 -34.594 1 56.78 173 LYS B N 1
ATOM 3991 C CA . LYS B 1 173 ? -12.227 -7.809 -35.625 1 56.78 173 LYS B CA 1
ATOM 3992 C C . LYS B 1 173 ? -10.891 -8.227 -35 1 56.78 173 LYS B C 1
ATOM 3994 O O . LYS B 1 173 ? -9.891 -8.336 -35.719 1 56.78 173 LYS B O 1
ATOM 3999 N N . ARG B 1 174 ? -10.938 -8.438 -33.656 1 59.12 174 ARG B N 1
ATOM 4000 C CA . ARG B 1 174 ? -9.641 -8.75 -33.062 1 59.12 174 ARG B CA 1
ATOM 4001 C C . ARG B 1 174 ? -9.242 -10.195 -33.375 1 59.12 174 ARG B C 1
ATOM 4003 O O . ARG B 1 174 ? -10.102 -11.078 -33.438 1 59.12 174 ARG B O 1
ATOM 4010 N N . GLN B 1 175 ? -8.047 -10.398 -33.656 1 71.62 175 GLN B N 1
ATOM 4011 C CA . GLN B 1 175 ? -7.484 -11.703 -34 1 71.62 175 GLN B CA 1
ATOM 4012 C C . GLN B 1 175 ? -7.066 -12.461 -32.75 1 71.62 175 GLN B C 1
ATOM 4014 O O . GLN B 1 175 ? -6.535 -11.867 -31.797 1 71.62 175 GLN B O 1
ATOM 4019 N N . ILE B 1 176 ? -7.617 -13.773 -32.719 1 81.88 176 ILE B N 1
ATOM 4020 C CA . ILE B 1 176 ? -7.262 -14.711 -31.641 1 81.88 176 ILE B CA 1
ATOM 4021 C C . ILE B 1 176 ? -6.188 -15.672 -32.156 1 81.88 176 ILE B C 1
ATOM 4023 O O . ILE B 1 176 ? -6.18 -16.062 -33.312 1 81.88 176 ILE B O 1
ATOM 4027 N N . VAL B 1 177 ? -5.258 -16 -31.297 1 84.88 177 VAL B N 1
ATOM 4028 C CA . VAL B 1 177 ? -4.203 -16.922 -31.688 1 84.88 177 VAL B CA 1
ATOM 4029 C C . VAL B 1 177 ? -4.43 -18.281 -31.031 1 84.88 177 VAL B C 1
ATOM 4031 O O . VAL B 1 177 ? -5.141 -18.391 -30.016 1 84.88 177 VAL B O 1
ATOM 4034 N N . ALA B 1 178 ? -3.816 -19.281 -31.609 1 88.69 178 ALA B N 1
ATOM 4035 C CA . ALA B 1 178 ? -3.973 -20.641 -31.125 1 88.69 178 ALA B CA 1
ATOM 4036 C C . ALA B 1 178 ? -3.559 -20.766 -29.672 1 88.69 178 ALA B C 1
ATOM 4038 O O . ALA B 1 178 ? -4.16 -21.516 -28.906 1 88.69 178 ALA B O 1
ATOM 4039 N N . LYS B 1 179 ? -2.598 -19.969 -29.328 1 88.94 179 LYS B N 1
ATOM 4040 C CA . LYS B 1 179 ? -2.098 -19.969 -27.953 1 88.94 179 LYS B CA 1
ATOM 4041 C C . LYS B 1 179 ? -3.199 -19.609 -26.953 1 88.94 179 LYS B C 1
ATOM 4043 O O . LYS B 1 179 ? -3.346 -20.266 -25.922 1 88.94 179 LYS B O 1
ATOM 4048 N N . ASP B 1 180 ? -3.912 -18.641 -27.297 1 89.06 180 ASP B N 1
ATOM 4049 C CA . ASP B 1 180 ? -4.973 -18.188 -26.406 1 89.06 180 ASP B CA 1
ATOM 4050 C C . ASP B 1 180 ? -6.066 -19.25 -26.266 1 89.06 180 ASP B C 1
ATOM 4052 O O . ASP B 1 180 ? -6.586 -19.453 -25.156 1 89.06 180 ASP B O 1
ATOM 4056 N N . ILE B 1 181 ? -6.355 -19.828 -27.312 1 91.06 181 ILE B N 1
ATOM 4057 C CA . ILE B 1 181 ? -7.395 -20.859 -27.312 1 91.06 181 ILE B CA 1
ATOM 4058 C C . ILE B 1 181 ? -6.941 -22.047 -26.469 1 91.06 181 ILE B C 1
ATOM 4060 O O . ILE B 1 181 ? -7.684 -22.531 -25.609 1 91.06 181 ILE B O 1
ATOM 4064 N N . LEU B 1 182 ? -5.742 -22.422 -26.75 1 92.62 182 LEU B N 1
ATOM 4065 C CA . LEU B 1 182 ? -5.176 -23.531 -25.969 1 92.62 182 LEU B CA 1
ATOM 4066 C C . LEU B 1 182 ? -5.176 -23.188 -24.484 1 92.62 182 LEU B C 1
ATOM 4068 O O . LEU B 1 182 ? -5.617 -24 -23.656 1 92.62 182 LEU B O 1
ATOM 4072 N N . ASN B 1 183 ? -4.742 -22.016 -24.141 1 92.62 183 ASN B N 1
ATOM 4073 C CA . ASN B 1 183 ? -4.68 -21.594 -22.75 1 92.62 183 ASN B CA 1
ATOM 4074 C C . ASN B 1 183 ? -6.062 -21.594 -22.094 1 92.62 183 ASN B C 1
ATOM 4076 O O . ASN B 1 183 ? -6.203 -21.938 -20.922 1 92.62 183 ASN B O 1
ATOM 4080 N N . SER B 1 184 ? -7.039 -21.188 -22.828 1 94.38 184 SER B N 1
ATOM 4081 C CA . SER B 1 184 ? -8.391 -21.156 -22.281 1 94.38 184 SER B CA 1
ATOM 4082 C C . SER B 1 184 ? -8.867 -22.547 -21.906 1 94.38 184 SER B C 1
ATOM 4084 O O . SER B 1 184 ? -9.523 -22.734 -20.875 1 94.38 184 SER B O 1
ATOM 4086 N N . ILE B 1 185 ? -8.484 -23.547 -22.734 1 95.62 185 ILE B N 1
ATOM 4087 C CA . ILE B 1 185 ? -8.875 -24.922 -22.453 1 95.62 185 ILE B CA 1
ATOM 4088 C C . ILE B 1 185 ? -8.109 -25.438 -21.234 1 95.62 185 ILE B C 1
ATOM 4090 O O . ILE B 1 185 ? -8.703 -26.047 -20.344 1 95.62 185 ILE B O 1
ATOM 4094 N N . VAL B 1 186 ? -6.859 -25.141 -21.219 1 94.75 186 VAL B N 1
ATOM 4095 C CA . VAL B 1 186 ? -6.004 -25.609 -20.125 1 94.75 186 VAL B CA 1
ATOM 4096 C C . VAL B 1 186 ? -6.531 -25.078 -18.797 1 94.75 186 VAL B C 1
ATOM 4098 O O . VAL B 1 186 ? -6.738 -25.844 -17.859 1 94.75 186 VAL B O 1
ATOM 4101 N N . ILE B 1 187 ? -6.789 -23.844 -18.703 1 92.75 187 ILE B N 1
ATOM 4102 C CA . ILE B 1 187 ? -7.27 -23.219 -17.484 1 92.75 187 ILE B CA 1
ATOM 4103 C C . ILE B 1 187 ? -8.672 -23.734 -17.156 1 92.75 187 ILE B C 1
ATOM 4105 O O . ILE B 1 187 ? -9.016 -23.938 -15.992 1 92.75 187 ILE B O 1
ATOM 4109 N N . GLY B 1 188 ? -9.445 -23.891 -18.188 1 93.81 188 GLY B N 1
ATOM 4110 C CA . GLY B 1 188 ? -10.758 -24.484 -17.984 1 93.81 188 GLY B CA 1
ATOM 4111 C C . GLY B 1 188 ? -10.703 -25.828 -17.281 1 93.81 188 GLY B C 1
ATOM 4112 O O . GLY B 1 188 ? -11.508 -26.109 -16.391 1 93.81 188 GLY B O 1
ATOM 4113 N N . PHE B 1 189 ? -9.773 -26.641 -17.734 1 94.62 189 PHE B N 1
ATOM 4114 C CA . PHE B 1 189 ? -9.664 -27.969 -17.125 1 94.62 189 PHE B CA 1
ATOM 4115 C C . PHE B 1 189 ? -9.141 -27.875 -15.703 1 94.62 189 PHE B C 1
ATOM 4117 O O . PHE B 1 189 ? -9.5 -28.688 -14.844 1 94.62 189 PHE B O 1
ATOM 4124 N N . GLN B 1 190 ? -8.305 -26.891 -15.438 1 90.75 190 GLN B N 1
ATOM 4125 C CA . GLN B 1 190 ? -7.891 -26.672 -14.055 1 90.75 190 GLN B CA 1
ATOM 4126 C C . GLN B 1 190 ? -9.086 -26.297 -13.172 1 90.75 190 GLN B C 1
ATOM 4128 O O . GLN B 1 190 ? -9.211 -26.812 -12.062 1 90.75 190 GLN B O 1
ATOM 4133 N N . PHE B 1 191 ? -9.883 -25.484 -13.695 1 90.69 191 PHE B N 1
ATOM 4134 C CA . PHE B 1 191 ? -11.109 -25.141 -12.992 1 90.69 191 PHE B CA 1
ATOM 4135 C C . PHE B 1 191 ? -11.961 -26.375 -12.742 1 90.69 191 PHE B C 1
ATOM 4137 O O . PHE B 1 191 ? -12.422 -26.609 -11.625 1 90.69 191 PHE B O 1
ATOM 4144 N N . LEU B 1 192 ? -12.188 -27.141 -13.773 1 92.31 192 LEU B N 1
ATOM 4145 C CA . LEU B 1 192 ? -13.047 -28.312 -13.68 1 92.31 192 LEU B CA 1
ATOM 4146 C C . LEU B 1 192 ? -12.516 -29.312 -12.648 1 92.31 192 LEU B C 1
ATOM 4148 O O . LEU B 1 192 ? -13.289 -29.938 -11.93 1 92.31 192 LEU B O 1
ATOM 4152 N N . HIS B 1 193 ? -11.234 -29.422 -12.68 1 91.44 193 HIS B N 1
ATOM 4153 C CA . HIS B 1 193 ? -10.641 -30.312 -11.695 1 91.44 193 HIS B CA 1
ATOM 4154 C C . HIS B 1 193 ? -11.008 -29.891 -10.281 1 91.44 193 HIS B C 1
ATOM 4156 O O . HIS B 1 193 ? -11.43 -30.734 -9.469 1 91.44 193 HIS B O 1
ATOM 4162 N N . CYS B 1 194 ? -10.859 -28.672 -10 1 87.75 194 CYS B N 1
ATOM 4163 C CA . CYS B 1 194 ? -11.234 -28.172 -8.688 1 87.75 194 CYS B CA 1
ATOM 4164 C C . CYS B 1 194 ? -12.727 -28.375 -8.43 1 87.75 194 CYS B C 1
ATOM 4166 O O . CYS B 1 194 ? -13.117 -28.797 -7.34 1 87.75 194 CYS B O 1
ATOM 4168 N N . ALA B 1 195 ? -13.5 -28.094 -9.391 1 87.38 195 ALA B N 1
ATOM 4169 C CA . ALA B 1 195 ? -14.953 -28.109 -9.242 1 87.38 195 ALA B CA 1
ATOM 4170 C C . ALA B 1 195 ? -15.469 -29.531 -9.039 1 87.38 195 ALA B C 1
ATOM 4172 O O . ALA B 1 195 ? -16.422 -29.75 -8.273 1 87.38 195 ALA B O 1
ATOM 4173 N N . TYR B 1 196 ? -14.875 -30.469 -9.695 1 87.94 196 TYR B N 1
ATOM 4174 C CA . TYR B 1 196 ? -15.383 -31.828 -9.656 1 87.94 196 TYR B CA 1
ATOM 4175 C C . TYR B 1 196 ? -14.766 -32.625 -8.508 1 87.94 196 TYR B C 1
ATOM 4177 O O . TYR B 1 196 ? -15.422 -33.469 -7.895 1 87.94 196 TYR B O 1
ATOM 4185 N N . PHE B 1 197 ? -13.516 -32.25 -8.25 1 88 197 PHE B N 1
ATOM 4186 C CA . PHE B 1 197 ? -12.812 -33.188 -7.355 1 88 197 PHE B CA 1
ATOM 4187 C C . PHE B 1 197 ? -12.461 -32.469 -6.047 1 88 197 PHE B C 1
ATOM 4189 O O . PHE B 1 197 ? -11.953 -33.125 -5.117 1 88 197 PHE B O 1
ATOM 4196 N N . TYR B 1 198 ? -12.633 -31.188 -5.93 1 85.5 198 TYR B N 1
ATOM 4197 C CA . TYR B 1 198 ? -12.375 -30.406 -4.727 1 85.5 198 TYR B CA 1
ATOM 4198 C C . TYR B 1 198 ? -10.922 -30.547 -4.285 1 85.5 198 TYR B C 1
ATOM 4200 O O . TYR B 1 198 ? -10.641 -30.656 -3.088 1 85.5 198 TYR B O 1
ATOM 4208 N N . GLU B 1 199 ? -10.023 -30.641 -5.336 1 83.5 199 GLU B N 1
ATOM 4209 C CA . GLU B 1 199 ? -8.586 -30.75 -5.125 1 83.5 199 GLU B CA 1
ATOM 4210 C C . GLU B 1 199 ? -7.82 -29.828 -6.062 1 83.5 199 GLU B C 1
ATOM 4212 O O . GLU B 1 199 ? -8.367 -29.344 -7.059 1 83.5 199 GLU B O 1
ATOM 4217 N N . TYR B 1 200 ? -6.559 -29.688 -5.727 1 83.56 200 TYR B N 1
ATOM 4218 C CA . TYR B 1 200 ? -5.684 -28.938 -6.625 1 83.56 200 TYR B CA 1
ATOM 4219 C C . TYR B 1 200 ? -5.414 -29.734 -7.902 1 83.56 200 TYR B C 1
ATOM 4221 O O . TYR B 1 200 ? -5.176 -30.938 -7.855 1 83.56 200 TYR B O 1
ATOM 4229 N N . PRO B 1 201 ? -5.52 -29.016 -8.938 1 88.19 201 PRO B N 1
ATOM 4230 C CA . PRO B 1 201 ? -5.145 -29.688 -10.18 1 88.19 201 PRO B CA 1
ATOM 4231 C C . PRO B 1 201 ? -3.639 -29.891 -10.312 1 88.19 201 PRO B C 1
ATOM 4233 O O . PRO B 1 201 ? -2.861 -29.266 -9.586 1 88.19 201 PRO B O 1
ATOM 4236 N N . LEU B 1 202 ? -3.32 -30.797 -11.195 1 89.06 202 LEU B N 1
ATOM 4237 C CA . LEU B 1 202 ? -1.909 -30.906 -11.555 1 89.06 202 LEU B CA 1
ATOM 4238 C C . LEU B 1 202 ? -1.482 -29.734 -12.438 1 89.06 202 LEU B C 1
ATOM 4240 O O . LEU B 1 202 ? -2.27 -29.25 -13.25 1 89.06 202 LEU B O 1
ATOM 4244 N N . TYR B 1 203 ? -0.255 -29.359 -12.242 1 88.88 203 TYR B N 1
ATOM 4245 C CA . TYR B 1 203 ? 0.239 -28.203 -12.969 1 88.88 203 TYR B CA 1
ATOM 4246 C C . TYR B 1 203 ? 0.376 -28.516 -14.453 1 88.88 203 TYR B C 1
ATOM 4248 O O . TYR B 1 203 ? -0.016 -27.703 -15.305 1 88.88 203 TYR B O 1
ATOM 4256 N N . ASN B 1 204 ? 0.84 -29.641 -14.797 1 91.94 204 ASN B N 1
ATOM 4257 C CA . ASN B 1 204 ? 1.097 -30.062 -16.172 1 91.94 204 ASN B CA 1
ATOM 4258 C C . ASN B 1 204 ? -0.174 -30.562 -16.859 1 91.94 204 ASN B C 1
ATOM 4260 O O . ASN B 1 204 ? -0.816 -31.484 -16.375 1 91.94 204 ASN B O 1
ATOM 4264 N N . PHE B 1 205 ? -0.435 -30.062 -17.984 1 93.25 205 PHE B N 1
ATOM 4265 C CA . PHE B 1 205 ? -1.695 -30.328 -18.656 1 93.25 205 PHE B CA 1
ATOM 4266 C C . PHE B 1 205 ? -1.746 -31.766 -19.156 1 93.25 205 PHE B C 1
ATOM 4268 O O . PHE B 1 205 ? -2.807 -32.406 -19.141 1 93.25 205 PHE B O 1
ATOM 4275 N N . HIS B 1 206 ? -0.603 -32.312 -19.578 1 92 206 HIS B N 1
ATOM 4276 C CA . HIS B 1 206 ? -0.586 -33.688 -20.062 1 92 206 HIS B CA 1
ATOM 4277 C C . HIS B 1 206 ? -1.015 -34.656 -18.953 1 92 206 HIS B C 1
ATOM 4279 O O . HIS B 1 206 ? -1.823 -35.562 -19.203 1 92 206 HIS B O 1
ATOM 4285 N N . GLN B 1 207 ? -0.532 -34.375 -17.844 1 92 207 GLN B N 1
ATOM 4286 C CA . GLN B 1 207 ? -0.863 -35.219 -16.719 1 92 207 GLN B CA 1
ATOM 4287 C C . GLN B 1 207 ? -2.254 -34.906 -16.172 1 92 207 GLN B C 1
ATOM 4289 O O . GLN B 1 207 ? -3.002 -35.812 -15.805 1 92 207 GLN B O 1
ATOM 4294 N N . GLU B 1 208 ? -2.588 -33.719 -16.141 1 92.75 208 GLU B N 1
ATOM 4295 C CA . GLU B 1 208 ? -3.859 -33.25 -15.586 1 92.75 208 GLU B CA 1
ATOM 4296 C C . GLU B 1 208 ? -5.039 -33.812 -16.375 1 92.75 208 GLU B C 1
ATOM 4298 O O . GLU B 1 208 ? -5.992 -34.344 -15.789 1 92.75 208 GLU B O 1
ATOM 4303 N N . GLN B 1 209 ? -5.012 -33.688 -17.703 1 93.62 209 GLN B N 1
ATOM 4304 C CA . GLN B 1 209 ? -6.141 -34.125 -18.516 1 93.62 209 GLN B CA 1
ATOM 4305 C C . GLN B 1 209 ? -6.301 -35.656 -18.438 1 93.62 209 GLN B C 1
ATOM 4307 O O . GLN B 1 209 ? -7.422 -36.156 -18.484 1 93.62 209 GLN B O 1
ATOM 4312 N N . GLN B 1 210 ? -5.168 -36.344 -18.297 1 92.88 210 GLN B N 1
ATOM 4313 C CA . GLN B 1 210 ? -5.246 -37.812 -18.109 1 92.88 210 GLN B CA 1
ATOM 4314 C C . GLN B 1 210 ? -5.922 -38.156 -16.797 1 92.88 210 GLN B C 1
ATOM 4316 O O . GLN B 1 210 ? -6.797 -39.031 -16.75 1 92.88 210 GLN B O 1
ATOM 4321 N N . LEU B 1 211 ? -5.461 -37.5 -15.836 1 93.62 211 LEU B N 1
ATOM 4322 C CA . LEU B 1 211 ? -6.047 -37.75 -14.523 1 93.62 211 LEU B CA 1
ATOM 4323 C C . LEU B 1 211 ? -7.535 -37.406 -14.523 1 93.62 211 LEU B C 1
ATOM 4325 O O . LEU B 1 211 ? -8.352 -38.188 -14.039 1 93.62 211 LEU B O 1
ATOM 4329 N N . PHE B 1 212 ? -7.883 -36.312 -15.047 1 94.62 212 PHE B N 1
ATOM 4330 C CA . PHE B 1 212 ? -9.266 -35.844 -15.102 1 94.62 212 PHE B CA 1
ATOM 4331 C C . PHE B 1 212 ? -10.141 -36.844 -15.844 1 94.62 212 PHE B C 1
ATOM 4333 O O . PHE B 1 212 ? -11.188 -37.25 -15.336 1 94.62 212 PHE B O 1
ATOM 4340 N N . LEU B 1 213 ? -9.711 -37.281 -17 1 94.44 213 LEU B N 1
ATOM 4341 C CA . LEU B 1 213 ? -10.5 -38.188 -17.828 1 94.44 213 LEU B CA 1
ATOM 4342 C C . LEU B 1 213 ? -10.656 -39.531 -17.125 1 94.44 213 LEU B C 1
ATOM 4344 O O . LEU B 1 213 ? -11.719 -40.156 -17.188 1 94.44 213 LEU B O 1
ATOM 4348 N N . SER B 1 214 ? -9.602 -40 -16.516 1 93.44 214 SER B N 1
ATOM 4349 C CA . SER B 1 214 ? -9.672 -41.25 -15.812 1 93.44 214 SER B CA 1
ATOM 4350 C C . SER B 1 214 ? -10.727 -41.219 -14.711 1 93.44 214 SER B C 1
ATOM 4352 O O . SER B 1 214 ? -11.438 -42.219 -14.492 1 93.44 214 SER B O 1
ATOM 4354 N N . ARG B 1 215 ? -10.867 -40.156 -14.07 1 92.75 215 ARG B N 1
ATOM 4355 C CA . ARG B 1 215 ? -11.805 -40.031 -12.961 1 92.75 215 ARG B CA 1
ATOM 4356 C C . ARG B 1 215 ? -13.227 -39.844 -13.469 1 92.75 215 ARG B C 1
ATOM 4358 O O . ARG B 1 215 ? -14.18 -40.375 -12.906 1 92.75 215 ARG B O 1
ATOM 4365 N N . ILE B 1 216 ? -13.352 -39.094 -14.523 1 92.62 216 ILE B N 1
ATOM 4366 C CA . ILE B 1 216 ? -14.672 -38.812 -15.086 1 92.62 216 ILE B CA 1
ATOM 4367 C C . ILE B 1 216 ? -15.25 -40.062 -15.695 1 92.62 216 ILE B C 1
ATOM 4369 O O . ILE B 1 216 ? -16.453 -40.312 -15.633 1 92.62 216 ILE B O 1
ATOM 4373 N N . LYS B 1 217 ? -14.367 -40.844 -16.328 1 91.12 217 LYS B N 1
ATOM 4374 C CA . LYS B 1 217 ? -14.805 -42.094 -16.953 1 91.12 217 LYS B CA 1
ATOM 4375 C C . LYS B 1 217 ? -15.523 -43 -15.945 1 91.12 217 LYS B C 1
ATOM 4377 O O . LYS B 1 217 ? -16.484 -43.656 -16.297 1 91.12 217 LYS B O 1
ATOM 4382 N N . GLN B 1 218 ? -15.141 -42.906 -14.734 1 87.94 218 GLN B N 1
ATOM 4383 C CA . GLN B 1 218 ? -15.695 -43.75 -13.68 1 87.94 218 GLN B CA 1
ATOM 4384 C C . GLN B 1 218 ? -17.047 -43.219 -13.203 1 87.94 218 GLN B C 1
ATOM 4386 O O . GLN B 1 218 ? -17.859 -43.969 -12.68 1 87.94 218 GLN B O 1
ATOM 4391 N N . THR B 1 219 ? -17.359 -42.031 -13.469 1 83.25 219 THR B N 1
ATOM 4392 C CA . THR B 1 219 ? -18.547 -41.438 -12.859 1 83.25 219 THR B CA 1
ATOM 4393 C C . THR B 1 219 ? -19.609 -41.156 -13.914 1 83.25 219 THR B C 1
ATOM 4395 O O . THR B 1 219 ? -20.797 -41.281 -13.648 1 83.25 219 THR B O 1
ATOM 4398 N N . ASP B 1 220 ? -19.203 -40.719 -15.102 1 84.44 220 ASP B N 1
ATOM 4399 C CA . ASP B 1 220 ? -20.156 -40.281 -16.125 1 84.44 220 ASP B CA 1
ATOM 4400 C C . ASP B 1 220 ? -19.562 -40.438 -17.531 1 84.44 220 ASP B C 1
ATOM 4402 O O . ASP B 1 220 ? -18.828 -39.594 -18 1 84.44 220 ASP B O 1
ATOM 4406 N N . ASN B 1 221 ? -20.031 -41.406 -18.219 1 84.75 221 ASN B N 1
ATOM 4407 C CA . ASN B 1 221 ? -19.484 -41.75 -19.531 1 84.75 221 ASN B CA 1
ATOM 4408 C C . ASN B 1 221 ? -19.781 -40.656 -20.562 1 84.75 221 ASN B C 1
ATOM 4410 O O . ASN B 1 221 ? -18.969 -40.406 -21.453 1 84.75 221 ASN B O 1
ATOM 4414 N N . ASP B 1 222 ? -20.953 -40.062 -20.5 1 86.12 222 ASP B N 1
ATOM 4415 C CA . ASP B 1 222 ? -21.312 -39 -21.438 1 86.12 222 ASP B CA 1
ATOM 4416 C C . ASP B 1 222 ? -20.359 -37.812 -21.281 1 86.12 222 ASP B C 1
ATOM 4418 O O . ASP B 1 222 ? -19.906 -37.25 -22.281 1 86.12 222 ASP B O 1
ATOM 4422 N N . GLN B 1 223 ? -20.062 -37.531 -20.172 1 91.06 223 GLN B N 1
ATOM 4423 C CA . GLN B 1 223 ? -19.141 -36.406 -19.922 1 91.06 223 GLN B CA 1
ATOM 4424 C C . GLN B 1 223 ? -17.734 -36.781 -20.359 1 91.06 223 GLN B C 1
ATOM 4426 O O . GLN B 1 223 ? -17 -35.906 -20.875 1 91.06 223 GLN B O 1
ATOM 4431 N N . TYR B 1 224 ? -17.469 -38.062 -20.203 1 93.5 224 TYR B N 1
ATOM 4432 C CA . TYR B 1 224 ? -16.156 -38.531 -20.625 1 93.5 224 TYR B CA 1
ATOM 4433 C C . TYR B 1 224 ? -15.953 -38.25 -22.125 1 93.5 224 TYR B C 1
ATOM 4435 O O . TYR B 1 224 ? -14.906 -37.75 -22.531 1 93.5 224 TYR B O 1
ATOM 4443 N N . GLU B 1 225 ? -16.891 -38.625 -22.906 1 93.5 225 GLU B N 1
ATOM 4444 C CA . GLU B 1 225 ? -16.781 -38.438 -24.359 1 93.5 225 GLU B CA 1
ATOM 4445 C C . GLU B 1 225 ? -16.672 -36.969 -24.734 1 93.5 225 GLU B C 1
ATOM 4447 O O . GLU B 1 225 ? -15.852 -36.594 -25.562 1 93.5 225 GLU B O 1
ATOM 4452 N N . TYR B 1 226 ? -17.438 -36.219 -24.109 1 95 226 TYR B N 1
ATOM 4453 C CA . TYR B 1 226 ? -17.438 -34.781 -24.375 1 95 226 TYR B CA 1
ATOM 4454 C C . TYR B 1 226 ? -16.078 -34.188 -24.047 1 95 226 TYR B C 1
ATOM 4456 O O . TYR B 1 226 ? -15.469 -33.5 -24.891 1 95 226 TYR B O 1
ATOM 4464 N N . TYR B 1 227 ? -15.594 -34.438 -22.891 1 96.12 227 TYR B N 1
ATOM 4465 C CA . TYR B 1 227 ? -14.336 -33.812 -22.453 1 96.12 227 TYR B CA 1
ATOM 4466 C C . TYR B 1 227 ? -13.156 -34.375 -23.234 1 96.12 227 TYR B C 1
ATOM 4468 O O . TYR B 1 227 ? -12.172 -33.688 -23.469 1 96.12 227 TYR B O 1
ATOM 4476 N N . SER B 1 228 ? -13.281 -35.625 -23.625 1 95.06 228 SER B N 1
ATOM 4477 C CA . SER B 1 228 ? -12.258 -36.188 -24.484 1 95.06 228 SER B CA 1
ATOM 4478 C C . SER B 1 228 ? -12.133 -35.406 -25.797 1 95.06 228 SER B C 1
ATOM 4480 O O . SER B 1 228 ? -11.023 -35.188 -26.281 1 95.06 228 SER B O 1
ATOM 4482 N N . LYS B 1 229 ? -13.258 -35 -26.281 1 95.62 229 LYS B N 1
ATOM 4483 C CA . LYS B 1 229 ? -13.258 -34.219 -27.5 1 95.62 229 LYS B CA 1
ATOM 4484 C C . LYS B 1 229 ? -12.641 -32.844 -27.281 1 95.62 229 LYS B C 1
ATOM 4486 O O . LYS B 1 229 ? -11.914 -32.344 -28.141 1 95.62 229 LYS B O 1
ATOM 4491 N N . VAL B 1 230 ? -12.93 -32.25 -26.203 1 96.75 230 VAL B N 1
ATOM 4492 C CA . VAL B 1 230 ? -12.367 -30.953 -25.875 1 96.75 230 VAL B CA 1
ATOM 4493 C C . VAL B 1 230 ? -10.852 -31.047 -25.75 1 96.75 230 VAL B C 1
ATOM 4495 O O . VAL B 1 230 ? -10.125 -30.203 -26.281 1 96.75 230 VAL B O 1
ATOM 4498 N N . ILE B 1 231 ? -10.398 -32.062 -25.094 1 96.12 231 ILE B N 1
ATOM 4499 C CA . ILE B 1 231 ? -8.969 -32.281 -24.906 1 96.12 231 ILE B CA 1
ATOM 4500 C C . ILE B 1 231 ? -8.289 -32.531 -26.25 1 96.12 231 ILE B C 1
ATOM 4502 O O . ILE B 1 231 ? -7.195 -32.031 -26.5 1 96.12 231 ILE B O 1
ATOM 4506 N N . GLN B 1 232 ? -8.953 -33.312 -27.062 1 94.69 232 GLN B N 1
ATOM 4507 C CA . GLN B 1 232 ? -8.422 -33.5 -28.406 1 94.69 232 GLN B CA 1
ATOM 4508 C C . GLN B 1 232 ? -8.273 -32.188 -29.141 1 94.69 232 GLN B C 1
ATOM 4510 O O . GLN B 1 232 ? -7.273 -31.953 -29.812 1 94.69 232 GLN B O 1
ATOM 4515 N N . THR B 1 233 ? -9.25 -31.391 -29.016 1 94.81 233 THR B N 1
ATOM 4516 C CA . THR B 1 233 ? -9.219 -30.062 -29.625 1 94.81 233 THR B CA 1
ATOM 4517 C C . THR B 1 233 ? -8.055 -29.25 -29.078 1 94.81 233 THR B C 1
ATOM 4519 O O . THR B 1 233 ? -7.414 -28.484 -29.812 1 94.81 233 THR B O 1
ATOM 4522 N N . ALA B 1 234 ? -7.777 -29.328 -27.812 1 94.56 234 ALA B N 1
ATOM 4523 C CA . ALA B 1 234 ? -6.641 -28.641 -27.203 1 94.56 234 ALA B CA 1
ATOM 4524 C C . ALA B 1 234 ? -5.336 -29.016 -27.906 1 94.56 234 ALA B C 1
ATOM 4526 O O . ALA B 1 234 ? -4.52 -28.141 -28.219 1 94.56 234 ALA B O 1
ATOM 4527 N N . TYR B 1 235 ? -5.152 -30.234 -28.172 1 92.38 235 TYR B N 1
ATOM 4528 C CA . TYR B 1 235 ? -3.918 -30.703 -28.797 1 92.38 235 TYR B CA 1
ATOM 4529 C C . TYR B 1 235 ? -3.861 -30.297 -30.266 1 92.38 235 TYR B C 1
ATOM 4531 O O . TYR B 1 235 ? -2.777 -30.109 -30.828 1 92.38 235 TYR B O 1
ATOM 4539 N N . GLU B 1 236 ? -4.996 -30.188 -30.875 1 90.44 236 GLU B N 1
ATOM 4540 C CA . GLU B 1 236 ? -5.02 -29.625 -32.219 1 90.44 236 GLU B CA 1
ATOM 4541 C C . GLU B 1 236 ? -4.535 -28.188 -32.25 1 90.44 236 GLU B C 1
ATOM 4543 O O . GLU B 1 236 ? -3.746 -27.797 -33.094 1 90.44 236 GLU B O 1
ATOM 4548 N N . TYR B 1 237 ? -5.012 -27.484 -31.328 1 90.81 237 TYR B N 1
ATOM 4549 C CA . TYR B 1 237 ? -4.586 -26.094 -31.25 1 90.81 237 TYR B CA 1
ATOM 4550 C C . TYR B 1 237 ? -3.115 -25.984 -30.859 1 90.81 237 TYR B C 1
ATOM 4552 O O . TYR B 1 237 ? -2.422 -25.062 -31.281 1 90.81 237 TYR B O 1
ATOM 4560 N N . TYR B 1 238 ? -2.611 -26.891 -30.094 1 90.88 238 TYR B N 1
ATOM 4561 C CA . TYR B 1 238 ? -1.182 -26.953 -29.812 1 90.88 238 TYR B CA 1
ATOM 4562 C C . TYR B 1 238 ? -0.375 -27.062 -31.094 1 90.88 238 TYR B C 1
ATOM 4564 O O . TYR B 1 238 ? 0.62 -26.359 -31.281 1 90.88 238 TYR B O 1
ATOM 4572 N N . GLN B 1 239 ? -0.846 -27.906 -31.922 1 86.94 239 GLN B N 1
ATOM 4573 C CA . GLN B 1 239 ? -0.161 -28.109 -33.188 1 86.94 239 GLN B CA 1
ATOM 4574 C C . GLN B 1 239 ? -0.233 -26.844 -34.062 1 86.94 239 GLN B C 1
ATOM 4576 O O . GLN B 1 239 ? 0.706 -26.531 -34.781 1 86.94 239 GLN B O 1
ATOM 4581 N N . MET B 1 240 ? -1.275 -26.125 -33.906 1 87.31 240 MET B N 1
ATOM 4582 C CA . MET B 1 240 ? -1.465 -24.922 -34.688 1 87.31 240 MET B CA 1
ATOM 4583 C C . MET B 1 240 ? -0.621 -23.766 -34.156 1 87.31 240 MET B C 1
ATOM 4585 O O . MET B 1 240 ? -0.358 -22.797 -34.844 1 87.31 240 MET B O 1
ATOM 4589 N N . LYS B 1 241 ? -0.318 -23.891 -32.969 1 84.31 241 LYS B N 1
ATOM 4590 C CA . LYS B 1 241 ? 0.509 -22.859 -32.344 1 84.31 241 LYS B CA 1
ATOM 4591 C C . LYS B 1 241 ? 1.845 -22.719 -33.062 1 84.31 241 LYS B C 1
ATOM 4593 O O . LYS B 1 241 ? 2.406 -21.625 -33.125 1 84.31 241 LYS B O 1
ATOM 4598 N N . ILE B 1 242 ? 2.312 -23.75 -33.594 1 71.19 242 ILE B N 1
ATOM 4599 C CA . ILE B 1 242 ? 3.592 -23.781 -34.281 1 71.19 242 ILE B CA 1
ATOM 4600 C C . ILE B 1 242 ? 3.518 -22.906 -35.531 1 71.19 242 ILE B C 1
ATOM 4602 O O . ILE B 1 242 ? 4.496 -22.25 -35.875 1 71.19 242 ILE B O 1
ATOM 4606 N N . SER B 1 243 ? 2.354 -22.766 -35.969 1 68.81 243 SER B N 1
ATOM 4607 C CA . SER B 1 243 ? 2.199 -22.062 -37.25 1 68.81 243 SER B CA 1
ATOM 4608 C C . SER B 1 243 ? 1.839 -20.609 -37.031 1 68.81 243 SER B C 1
ATOM 4610 O O . SER B 1 243 ? 1.731 -19.844 -38 1 68.81 243 SER B O 1
ATOM 4612 N N . ASP B 1 244 ? 1.812 -20.109 -35.812 1 66.75 244 ASP B N 1
ATOM 4613 C CA . ASP B 1 244 ? 1.397 -18.75 -35.469 1 66.75 244 ASP B CA 1
ATOM 4614 C C . ASP B 1 244 ? 0.108 -18.359 -36.188 1 66.75 244 ASP B C 1
ATOM 4616 O O . ASP B 1 244 ? -0.057 -17.203 -36.594 1 66.75 244 ASP B O 1
ATOM 4620 N N . ARG B 1 245 ? -0.632 -19.25 -36.375 1 68.19 245 ARG B N 1
ATOM 4621 C CA . ARG B 1 245 ? -1.891 -19 -37.094 1 68.19 245 ARG B CA 1
ATOM 4622 C C . ARG B 1 245 ? -2.811 -18.109 -36.25 1 68.19 245 ARG B C 1
ATOM 4624 O O . ARG B 1 245 ? -2.912 -18.281 -35.031 1 68.19 245 ARG B O 1
ATOM 4631 N N . LYS B 1 246 ? -3.396 -17.109 -36.906 1 73.69 246 LYS B N 1
ATOM 4632 C CA . LYS B 1 246 ? -4.387 -16.219 -36.312 1 73.69 246 LYS B CA 1
ATOM 4633 C C . LYS B 1 246 ? -5.805 -16.656 -36.656 1 73.69 246 LYS B C 1
ATOM 4635 O O . LYS B 1 246 ? -6.055 -17.156 -37.75 1 73.69 246 LYS B O 1
ATOM 4640 N N . PHE B 1 247 ? -6.648 -16.594 -35.656 1 75.44 247 PHE B N 1
ATOM 4641 C CA . PHE B 1 247 ? -8.023 -17.031 -35.844 1 75.44 247 PHE B CA 1
ATOM 4642 C C . PHE B 1 247 ? -8.992 -15.883 -35.594 1 75.44 247 PHE B C 1
ATOM 4644 O O . PHE B 1 247 ? -8.766 -15.039 -34.75 1 75.44 247 PHE B O 1
ATOM 4651 N N . LYS B 1 248 ? -9.984 -15.898 -36.531 1 72.19 248 LYS B N 1
ATOM 4652 C CA . LYS B 1 248 ? -11.164 -15.102 -36.219 1 72.19 248 LYS B CA 1
ATOM 4653 C C . LYS B 1 248 ? -12.07 -15.844 -35.25 1 72.19 248 LYS B C 1
ATOM 4655 O O . LYS B 1 248 ? -12.047 -17.078 -35.156 1 72.19 248 LYS B O 1
ATOM 4660 N N . VAL B 1 249 ? -12.781 -15.242 -34.562 1 72.31 249 VAL B N 1
ATOM 4661 C CA . VAL B 1 249 ? -13.672 -15.805 -33.531 1 72.31 249 VAL B CA 1
ATOM 4662 C C . VAL B 1 249 ? -14.562 -16.875 -34.156 1 72.31 249 VAL B C 1
ATOM 4664 O O . VAL B 1 249 ? -14.773 -17.938 -33.562 1 72.31 249 VAL B O 1
ATOM 4667 N N . GLN B 1 250 ? -15.023 -16.531 -35.312 1 73.31 250 GLN B N 1
ATOM 4668 C CA . GLN B 1 250 ? -15.945 -17.438 -36 1 73.31 250 GLN B CA 1
ATOM 4669 C C . GLN B 1 250 ? -15.234 -18.734 -36.406 1 73.31 250 GLN B C 1
ATOM 4671 O O . GLN B 1 250 ? -15.883 -19.75 -36.656 1 73.31 250 GLN B O 1
ATOM 4676 N N . ASP B 1 251 ? -13.953 -18.656 -36.375 1 80.12 251 ASP B N 1
ATOM 4677 C CA . ASP B 1 251 ? -13.18 -19.812 -36.844 1 80.12 251 ASP B CA 1
ATOM 4678 C C . ASP B 1 251 ? -12.727 -20.672 -35.656 1 80.12 251 ASP B C 1
ATOM 4680 O O . ASP B 1 251 ? -12.133 -21.734 -35.844 1 80.12 251 ASP B O 1
ATOM 4684 N N . VAL B 1 252 ? -12.977 -20.219 -34.594 1 85.19 252 VAL B N 1
ATOM 4685 C CA . VAL B 1 252 ? -12.664 -21 -33.406 1 85.19 252 VAL B CA 1
ATOM 4686 C C . VAL B 1 252 ? -13.594 -22.219 -33.312 1 85.19 252 VAL B C 1
ATOM 4688 O O . VAL B 1 252 ? -14.797 -22.094 -33.562 1 85.19 252 VAL B O 1
ATOM 4691 N N . ASN B 1 253 ? -12.984 -23.375 -33.062 1 89.19 253 ASN B N 1
ATOM 4692 C CA . ASN B 1 253 ? -13.789 -24.578 -32.906 1 89.19 253 ASN B CA 1
ATOM 4693 C C . ASN B 1 253 ? -14.945 -24.344 -31.938 1 89.19 253 ASN B C 1
ATOM 4695 O O . ASN B 1 253 ? -14.719 -23.953 -30.781 1 89.19 253 ASN B O 1
ATOM 4699 N N . PRO B 1 254 ? -16.172 -24.578 -32.281 1 91.81 254 PRO B N 1
ATOM 4700 C CA . PRO B 1 254 ? -17.344 -24.312 -31.453 1 91.81 254 PRO B CA 1
ATOM 4701 C C . PRO B 1 254 ? -17.281 -25.062 -30.109 1 91.81 254 PRO B C 1
ATOM 4703 O O . PRO B 1 254 ? -17.828 -24.578 -29.109 1 91.81 254 PRO B O 1
ATOM 4706 N N . ILE B 1 255 ? -16.609 -26.109 -30.125 1 95.31 255 ILE B N 1
ATOM 4707 C CA . ILE B 1 255 ? -16.578 -26.922 -28.906 1 95.31 255 ILE B CA 1
ATOM 4708 C C . ILE B 1 255 ? -15.859 -26.141 -27.812 1 95.31 255 ILE B C 1
ATOM 4710 O O . ILE B 1 255 ? -16.141 -26.344 -26.625 1 95.31 255 ILE B O 1
ATOM 4714 N N . VAL B 1 256 ? -14.938 -25.266 -28.219 1 94.5 256 VAL B N 1
ATOM 4715 C CA . VAL B 1 256 ? -14.195 -24.469 -27.25 1 94.5 256 VAL B CA 1
ATOM 4716 C C . VAL B 1 256 ? -15.141 -23.469 -26.594 1 94.5 256 VAL B C 1
ATOM 4718 O O . VAL B 1 256 ? -15.156 -23.328 -25.359 1 94.5 256 VAL B O 1
ATOM 4721 N N . ILE B 1 257 ? -15.914 -22.844 -27.344 1 91.62 257 ILE B N 1
ATOM 4722 C CA . ILE B 1 257 ? -16.844 -21.844 -26.844 1 91.62 257 ILE B CA 1
ATOM 4723 C C . ILE B 1 257 ? -17.875 -22.516 -25.938 1 91.62 257 ILE B C 1
ATOM 4725 O O . ILE B 1 257 ? -18.203 -22.016 -24.859 1 91.62 257 ILE B O 1
ATOM 4729 N N . GLU B 1 258 ? -18.312 -23.641 -26.422 1 94.56 258 GLU B N 1
ATOM 4730 C CA . GLU B 1 258 ? -19.266 -24.406 -25.625 1 94.56 258 GLU B CA 1
ATOM 4731 C C . GLU B 1 258 ? -18.672 -24.812 -24.281 1 94.56 258 GLU B C 1
ATOM 4733 O O . GLU B 1 258 ? -19.344 -24.766 -23.25 1 94.56 258 GLU B O 1
ATOM 4738 N N . PHE B 1 259 ? -17.453 -25.25 -24.375 1 95.81 259 PHE B N 1
ATOM 4739 C CA . PHE B 1 259 ? -16.734 -25.672 -23.172 1 95.81 259 PHE B CA 1
ATOM 4740 C C . PHE B 1 259 ? -16.625 -24.531 -22.172 1 95.81 259 PHE B C 1
ATOM 4742 O O . PHE B 1 259 ? -16.953 -24.703 -21 1 95.81 259 PHE B O 1
ATOM 4749 N N . LEU B 1 260 ? -16.234 -23.375 -22.609 1 94.69 260 LEU B N 1
ATOM 4750 C CA . LEU B 1 260 ? -16.094 -22.203 -21.734 1 94.69 260 LEU B CA 1
ATOM 4751 C C . LEU B 1 260 ? -17.453 -21.781 -21.188 1 94.69 260 LEU B C 1
ATOM 4753 O O . LEU B 1 260 ? -17.562 -21.422 -20.016 1 94.69 260 LEU B O 1
ATOM 4757 N N . GLN B 1 261 ? -18.438 -21.844 -22 1 93.12 261 GLN B N 1
ATOM 4758 C CA . GLN B 1 261 ? -19.781 -21.5 -21.578 1 93.12 261 GLN B CA 1
ATOM 4759 C C . GLN B 1 261 ? -20.266 -22.453 -20.484 1 93.12 261 GLN B C 1
ATOM 4761 O O . GLN B 1 261 ? -20.922 -22.031 -19.531 1 93.12 261 GLN B O 1
ATOM 4766 N N . LYS B 1 262 ? -20 -23.703 -20.703 1 92.38 262 LYS B N 1
ATOM 4767 C CA . LYS B 1 262 ? -20.359 -24.703 -19.703 1 92.38 262 LYS B CA 1
ATOM 4768 C C . LYS B 1 262 ? -19.734 -24.375 -18.344 1 92.38 262 LYS B C 1
ATOM 4770 O O . LYS B 1 262 ? -20.406 -24.469 -17.312 1 92.38 262 LYS B O 1
ATOM 4775 N N . ILE B 1 263 ? -18.531 -23.984 -18.344 1 92 263 ILE B N 1
ATOM 4776 C CA . ILE B 1 263 ? -17.812 -23.656 -17.109 1 92 263 ILE B CA 1
ATOM 4777 C C . ILE B 1 263 ? -18.438 -22.422 -16.469 1 92 263 ILE B C 1
ATOM 4779 O O . ILE B 1 263 ? -18.688 -22.391 -15.258 1 92 263 ILE B O 1
ATOM 4783 N N . ILE B 1 264 ? -18.719 -21.453 -17.219 1 90.5 264 ILE B N 1
ATOM 4784 C CA . ILE B 1 264 ? -19.266 -20.203 -16.719 1 90.5 264 ILE B CA 1
ATOM 4785 C C . ILE B 1 264 ? -20.641 -20.453 -16.078 1 90.5 264 ILE B C 1
ATOM 4787 O O . ILE B 1 264 ? -20.984 -19.844 -15.062 1 90.5 264 ILE B O 1
ATOM 4791 N N . LYS B 1 265 ? -21.281 -21.359 -16.625 1 88.75 265 LYS B N 1
ATOM 4792 C CA . LYS B 1 265 ? -22.609 -21.672 -16.125 1 88.75 265 LYS B CA 1
ATOM 4793 C C . LYS B 1 265 ? -22.531 -22.438 -14.797 1 88.75 265 LYS B C 1
ATOM 4795 O O . LYS B 1 265 ? -23.469 -22.438 -14.016 1 88.75 265 LYS B O 1
ATOM 4800 N N . MET B 1 266 ? -21.438 -23.172 -14.547 1 83.5 266 MET B N 1
ATOM 4801 C CA . MET B 1 266 ? -21.234 -23.938 -13.32 1 83.5 266 MET B CA 1
ATOM 4802 C C . MET B 1 266 ? -20.922 -23.031 -12.148 1 83.5 266 MET B C 1
ATOM 4804 O O . MET B 1 266 ? -20.891 -23.469 -11 1 83.5 266 MET B O 1
ATOM 4808 N N . ASN B 1 267 ? -21.047 -21.828 -12.156 1 77.31 267 ASN B N 1
ATOM 4809 C CA . ASN B 1 267 ? -20.578 -20.906 -11.133 1 77.31 267 ASN B CA 1
ATOM 4810 C C . ASN B 1 267 ? -20.594 -21.547 -9.75 1 77.31 267 ASN B C 1
ATOM 4812 O O . ASN B 1 267 ? -21.484 -21.281 -8.945 1 77.31 267 ASN B O 1
ATOM 4816 N N . PRO B 1 268 ? -19.625 -22.547 -9.617 1 71.06 268 PRO B N 1
ATOM 4817 C CA . PRO B 1 268 ? -19.609 -23.219 -8.312 1 71.06 268 PRO B CA 1
ATOM 4818 C C . PRO B 1 268 ? -19.375 -22.25 -7.156 1 71.06 268 PRO B C 1
ATOM 4820 O O . PRO B 1 268 ? -19.688 -22.562 -6.004 1 71.06 268 PRO B O 1
ATOM 4823 N N . LEU B 1 269 ? -18.891 -21.125 -7.406 1 71.06 269 LEU B N 1
ATOM 4824 C CA . LEU B 1 269 ? -18.578 -20.141 -6.375 1 71.06 269 LEU B CA 1
ATOM 4825 C C . LEU B 1 269 ? -19.859 -19.656 -5.688 1 71.06 269 LEU B C 1
ATOM 4827 O O . LEU B 1 269 ? -19.797 -19.078 -4.598 1 71.06 269 LEU B O 1
ATOM 4831 N N . GLU B 1 270 ? -20.859 -20.031 -6.363 1 69.88 270 GLU B N 1
ATOM 4832 C CA . GLU B 1 270 ? -22.141 -19.609 -5.824 1 69.88 270 GLU B CA 1
ATOM 4833 C C . GLU B 1 270 ? -23.016 -20.812 -5.469 1 69.88 270 GLU B C 1
ATOM 4835 O O . GLU B 1 270 ? -23.906 -20.719 -4.609 1 69.88 270 GLU B O 1
ATOM 4840 N N . ASN B 1 271 ? -22.688 -21.906 -6.109 1 69.94 271 ASN B N 1
ATOM 4841 C CA . ASN B 1 271 ? -23.719 -22.938 -6.066 1 69.94 271 ASN B CA 1
ATOM 4842 C C . ASN B 1 271 ? -23.219 -24.203 -5.379 1 69.94 271 ASN B C 1
ATOM 4844 O O . ASN B 1 271 ? -23.984 -25.156 -5.184 1 69.94 271 ASN B O 1
ATOM 4848 N N . ASP B 1 272 ? -22.016 -24.25 -5.082 1 77.19 272 ASP B N 1
ATOM 4849 C CA . ASP B 1 272 ? -21.453 -25.438 -4.457 1 77.19 272 ASP B CA 1
ATOM 4850 C C . ASP B 1 272 ? -20.953 -25.141 -3.045 1 77.19 272 ASP B C 1
ATOM 4852 O O . ASP B 1 272 ? -19.906 -24.516 -2.873 1 77.19 272 ASP B O 1
ATOM 4856 N N . GLN B 1 273 ? -21.703 -25.562 -2.189 1 78.88 273 GLN B N 1
ATOM 4857 C CA . GLN B 1 273 ? -21.438 -25.266 -0.786 1 78.88 273 GLN B CA 1
ATOM 4858 C C . GLN B 1 273 ? -20.062 -25.766 -0.366 1 78.88 273 GLN B C 1
ATOM 4860 O O . GLN B 1 273 ? -19.391 -25.125 0.441 1 78.88 273 GLN B O 1
ATOM 4865 N N . LYS B 1 274 ? -19.719 -26.875 -0.873 1 81 274 LYS B N 1
ATOM 4866 C CA . LYS B 1 274 ? -18.422 -27.438 -0.518 1 81 274 LYS B CA 1
ATOM 4867 C C . LYS B 1 274 ? -17.281 -26.562 -1.035 1 81 274 LYS B C 1
ATOM 4869 O O . LYS B 1 274 ? -16.328 -26.297 -0.316 1 81 274 LYS B O 1
ATOM 4874 N N . ILE B 1 275 ? -17.516 -26.203 -2.264 1 78.31 275 ILE B N 1
ATOM 4875 C CA . ILE B 1 275 ? -16.516 -25.312 -2.844 1 78.31 275 ILE B CA 1
ATOM 4876 C C . ILE B 1 275 ? -16.453 -24.016 -2.049 1 78.31 275 ILE B C 1
ATOM 4878 O O . ILE B 1 275 ? -15.359 -23.516 -1.75 1 78.31 275 ILE B O 1
ATOM 4882 N N . ILE B 1 276 ? -17.578 -23.578 -1.648 1 74.75 276 ILE B N 1
ATOM 4883 C CA . ILE B 1 276 ? -17.672 -22.344 -0.883 1 74.75 276 ILE B CA 1
ATOM 4884 C C . ILE B 1 276 ? -16.953 -22.5 0.452 1 74.75 276 ILE B C 1
ATOM 4886 O O . ILE B 1 276 ? -16.172 -21.641 0.862 1 74.75 276 ILE B O 1
ATOM 4890 N N . GLU B 1 277 ? -17.109 -23.594 0.981 1 76.5 277 GLU B N 1
ATOM 4891 C CA . GLU B 1 277 ? -16.469 -23.875 2.268 1 76.5 277 GLU B CA 1
ATOM 4892 C C . GLU B 1 277 ? -14.953 -23.984 2.123 1 76.5 277 GLU B C 1
ATOM 4894 O O . GLU B 1 277 ? -14.203 -23.484 2.969 1 76.5 277 GLU B O 1
ATOM 4899 N N . ILE B 1 278 ? -14.57 -24.641 1.074 1 75.69 278 ILE B N 1
ATOM 4900 C CA . ILE B 1 278 ? -13.148 -24.859 0.841 1 75.69 278 ILE B CA 1
ATOM 4901 C C . ILE B 1 278 ? -12.461 -23.516 0.563 1 75.69 278 ILE B C 1
ATOM 4903 O O . ILE B 1 278 ? -11.375 -23.25 1.079 1 75.69 278 ILE B O 1
ATOM 4907 N N . VAL B 1 279 ? -13.18 -22.734 -0.133 1 72.12 279 VAL B N 1
ATOM 4908 C CA . VAL B 1 279 ? -12.609 -21.453 -0.526 1 72.12 279 VAL B CA 1
ATOM 4909 C C . VAL B 1 279 ? -12.578 -20.5 0.675 1 72.12 279 VAL B C 1
ATOM 4911 O O . VAL B 1 279 ? -11.695 -19.656 0.782 1 72.12 279 VAL B O 1
ATOM 4914 N N . LYS B 1 280 ? -13.461 -20.688 1.598 1 69.56 280 LYS B N 1
ATOM 4915 C CA . LYS B 1 280 ? -13.57 -19.797 2.744 1 69.56 280 LYS B CA 1
ATOM 4916 C C . LYS B 1 280 ? -12.672 -20.25 3.889 1 69.56 280 LYS B C 1
ATOM 4918 O O . LYS B 1 280 ? -12.5 -19.531 4.875 1 69.56 280 LYS B O 1
ATOM 4923 N N . ARG B 1 281 ? -12.188 -21.422 3.721 1 67.62 281 ARG B N 1
ATOM 4924 C CA . ARG B 1 281 ? -11.344 -21.953 4.789 1 67.62 281 ARG B CA 1
ATOM 4925 C C . ARG B 1 281 ? -10.109 -21.094 4.992 1 67.62 281 ARG B C 1
ATOM 4927 O O . ARG B 1 281 ? -9.523 -20.594 4.023 1 67.62 281 ARG B O 1
ATOM 4934 N N . LYS B 1 282 ? -10.039 -20.625 6.301 1 63.69 282 LYS B N 1
ATOM 4935 C CA . LYS B 1 282 ? -8.789 -19.938 6.637 1 63.69 282 LYS B CA 1
ATOM 4936 C C . LYS B 1 282 ? -7.594 -20.875 6.48 1 63.69 282 LYS B C 1
ATOM 4938 O O . LYS B 1 282 ? -7.629 -22.016 6.941 1 63.69 282 LYS B O 1
ATOM 4943 N N . GLU B 1 283 ? -6.641 -20.328 5.664 1 74.81 283 GLU B N 1
ATOM 4944 C CA . GLU B 1 283 ? -5.551 -21.234 5.289 1 74.81 283 GLU B CA 1
ATOM 4945 C C . GLU B 1 283 ? -4.539 -21.375 6.422 1 74.81 283 GLU B C 1
ATOM 4947 O O . GLU B 1 283 ? -4.191 -22.484 6.812 1 74.81 283 GLU B O 1
ATOM 4952 N N . ILE B 1 284 ? -4.141 -20.219 6.934 1 84.62 284 ILE B N 1
ATOM 4953 C CA . ILE B 1 284 ? -3.145 -20.234 8 1 84.62 284 ILE B CA 1
ATOM 4954 C C . ILE B 1 284 ? -3.424 -19.109 8.992 1 84.62 284 ILE B C 1
ATOM 4956 O O . ILE B 1 284 ? -3.906 -18.047 8.609 1 84.62 284 ILE B O 1
ATOM 4960 N N . THR B 1 285 ? -3.34 -19.422 10.242 1 89.75 285 THR B N 1
ATOM 4961 C CA . THR B 1 285 ? -3.533 -18.375 11.25 1 89.75 285 THR B CA 1
ATOM 4962 C C . THR B 1 285 ? -2.391 -17.375 11.211 1 89.75 285 THR B C 1
ATOM 4964 O O . THR B 1 285 ? -1.302 -17.672 10.719 1 89.75 285 THR B O 1
ATOM 4967 N N . GLU B 1 286 ? -2.699 -16.25 11.656 1 92.31 286 GLU B N 1
ATOM 4968 C CA . GLU B 1 286 ? -1.654 -15.234 11.742 1 92.31 286 GLU B CA 1
ATOM 4969 C C . GLU B 1 286 ? -0.488 -15.719 12.602 1 92.31 286 GLU B C 1
ATOM 4971 O O . GLU B 1 286 ? 0.675 -15.484 12.266 1 92.31 286 GLU B O 1
ATOM 4976 N N . GLU B 1 287 ? -0.809 -16.344 13.672 1 95.19 287 GLU B N 1
ATOM 4977 C CA . GLU B 1 287 ? 0.215 -16.859 14.57 1 95.19 287 GLU B CA 1
ATOM 4978 C C . GLU B 1 287 ? 1.128 -17.859 13.859 1 95.19 287 GLU B C 1
ATOM 4980 O O . GLU B 1 287 ? 2.354 -17.766 13.977 1 95.19 287 GLU B O 1
ATOM 4985 N N . ARG B 1 288 ? 0.546 -18.797 13.172 1 94.19 288 ARG B N 1
ATOM 4986 C CA . ARG B 1 288 ? 1.334 -19.797 12.453 1 94.19 288 ARG B CA 1
ATOM 4987 C C . ARG B 1 288 ? 2.158 -19.141 11.344 1 94.19 288 ARG B C 1
ATOM 4989 O O . ARG B 1 288 ? 3.316 -19.516 11.133 1 94.19 288 ARG B O 1
ATOM 4996 N N . ALA B 1 289 ? 1.561 -18.219 10.617 1 94.31 289 ALA B N 1
ATOM 4997 C CA . ALA B 1 289 ? 2.283 -17.5 9.57 1 94.31 289 ALA B CA 1
ATOM 4998 C C . ALA B 1 289 ? 3.516 -16.812 10.141 1 94.31 289 ALA B C 1
ATOM 5000 O O . ALA B 1 289 ? 4.586 -16.828 9.531 1 94.31 289 ALA B O 1
ATOM 5001 N N . ASN B 1 290 ? 3.367 -16.234 11.289 1 96.94 290 ASN B N 1
ATOM 5002 C CA . ASN B 1 290 ? 4.492 -15.57 11.953 1 96.94 290 ASN B CA 1
ATOM 5003 C C . ASN B 1 290 ? 5.59 -16.562 12.312 1 96.94 290 ASN B C 1
ATOM 5005 O O . ASN B 1 290 ? 6.777 -16.281 12.164 1 96.94 290 ASN B O 1
ATOM 5009 N N . GLN B 1 291 ? 5.199 -17.672 12.781 1 96.31 291 GLN B N 1
ATOM 5010 C CA . GLN B 1 291 ? 6.172 -18.703 13.117 1 96.31 291 GLN B CA 1
ATOM 5011 C C . GLN B 1 291 ? 6.973 -19.141 11.891 1 96.31 291 GLN B C 1
ATOM 5013 O O . GLN B 1 291 ? 8.195 -19.281 11.961 1 96.31 291 GLN B O 1
ATOM 5018 N N . ILE B 1 292 ? 6.262 -19.359 10.852 1 95.44 292 ILE B N 1
ATOM 5019 C CA . ILE B 1 292 ? 6.906 -19.75 9.609 1 95.44 292 ILE B CA 1
ATOM 5020 C C . ILE B 1 292 ? 7.863 -18.656 9.141 1 95.44 292 ILE B C 1
ATOM 5022 O O . ILE B 1 292 ? 9.016 -18.938 8.805 1 95.44 292 ILE B O 1
ATOM 5026 N N . PHE B 1 293 ? 7.41 -17.438 9.172 1 97.12 293 PHE B N 1
ATOM 5027 C CA . PHE B 1 293 ? 8.211 -16.297 8.727 1 97.12 293 PHE B CA 1
ATOM 5028 C C . PHE B 1 293 ? 9.484 -16.188 9.555 1 97.12 293 PHE B C 1
ATOM 5030 O O . PHE B 1 293 ? 10.57 -16.016 9 1 97.12 293 PHE B O 1
ATOM 5037 N N . GLU B 1 294 ? 9.32 -16.281 10.828 1 95.69 294 GLU B N 1
ATOM 5038 C CA . GLU B 1 294 ? 10.461 -16.188 11.734 1 95.69 294 GLU B CA 1
ATOM 5039 C C . GLU B 1 294 ? 11.469 -17.297 11.461 1 95.69 294 GLU B C 1
ATOM 5041 O O . GLU B 1 294 ? 12.68 -17.047 11.477 1 95.69 294 GLU B O 1
ATOM 5046 N N . SER B 1 295 ? 11.008 -18.438 11.211 1 95.12 295 SER B N 1
ATOM 5047 C CA . SER B 1 295 ? 11.898 -19.562 10.922 1 95.12 295 SER B CA 1
ATOM 5048 C C . SER B 1 295 ? 12.648 -19.344 9.617 1 95.12 295 SER B C 1
ATOM 5050 O O . SER B 1 295 ? 13.82 -19.703 9.5 1 95.12 295 SER B O 1
ATOM 5052 N N . LEU B 1 296 ? 12.031 -18.75 8.672 1 95.94 296 LEU B N 1
ATOM 5053 C CA . LEU B 1 296 ? 12.633 -18.547 7.355 1 95.94 296 LEU B CA 1
ATOM 5054 C C . LEU B 1 296 ? 13.672 -17.422 7.395 1 95.94 296 LEU B C 1
ATOM 5056 O O . LEU B 1 296 ? 14.656 -17.453 6.652 1 95.94 296 LEU B O 1
ATOM 5060 N N . ILE B 1 297 ? 13.398 -16.406 8.258 1 95.06 297 ILE B N 1
ATOM 5061 C CA . ILE B 1 297 ? 14.328 -15.289 8.383 1 95.06 297 ILE B CA 1
ATOM 5062 C C . ILE B 1 297 ? 15.711 -15.805 8.781 1 95.06 297 ILE B C 1
ATOM 5064 O O . ILE B 1 297 ? 16.734 -15.25 8.367 1 95.06 297 ILE B O 1
ATOM 5068 N N . GLU B 1 298 ? 15.75 -16.875 9.492 1 92.06 298 GLU B N 1
ATOM 5069 C CA . GLU B 1 298 ? 17 -17.453 9.961 1 92.06 298 GLU B CA 1
ATOM 5070 C C . GLU B 1 298 ? 17.844 -17.953 8.789 1 92.06 298 GLU B C 1
ATOM 5072 O O . GLU B 1 298 ? 19.078 -18.031 8.898 1 92.06 298 GLU B O 1
ATOM 5077 N N . ILE B 1 299 ? 17.203 -18.172 7.711 1 89.44 299 ILE B N 1
ATOM 5078 C CA . ILE B 1 299 ? 17.891 -18.656 6.531 1 89.44 299 ILE B CA 1
ATOM 5079 C C . ILE B 1 299 ? 18.812 -17.562 5.973 1 89.44 299 ILE B C 1
ATOM 5081 O O . ILE B 1 299 ? 19.828 -17.859 5.348 1 89.44 299 ILE B O 1
ATOM 5085 N N . THR B 1 300 ? 18.438 -16.328 6.148 1 89.69 300 THR B N 1
ATOM 5086 C CA . THR B 1 300 ? 19.172 -15.195 5.59 1 89.69 300 THR B CA 1
ATOM 5087 C C . THR B 1 300 ? 20.438 -14.922 6.402 1 89.69 300 THR B C 1
ATOM 5089 O O . THR B 1 300 ? 21.312 -14.172 5.965 1 89.69 300 THR B O 1
ATOM 5092 N N . LYS B 1 301 ? 20.594 -15.516 7.598 1 84 301 LYS B N 1
ATOM 5093 C CA . LYS B 1 301 ? 21.766 -15.305 8.453 1 84 301 LYS B CA 1
ATOM 5094 C C . LYS B 1 301 ? 22.938 -16.172 8.008 1 84 301 LYS B C 1
ATOM 5096 O O . LYS B 1 301 ? 24.078 -15.914 8.367 1 84 301 LYS B O 1
ATOM 5101 N N . ASN B 1 302 ? 22.703 -17.094 7.199 1 67.25 302 ASN B N 1
ATOM 5102 C CA . ASN B 1 302 ? 23.734 -18 6.719 1 67.25 302 ASN B CA 1
ATOM 5103 C C . ASN B 1 302 ? 24.125 -17.688 5.281 1 67.25 302 ASN B C 1
ATOM 5105 O O . ASN B 1 302 ? 23.281 -17.328 4.461 1 67.25 302 ASN B O 1
#

Organism: Tetrahymena thermophila (strain SB210) (NCBI:txid312017)

Radius of gyration: 32.31 Å; Cα contacts (8 Å, |Δi|>4): 868; chains: 2; bounding box: 50×93×72 Å

Nearest PDB structures (foldseek):
  6ywo-assembly2_B  TM=3.713E-01  e=1.002E-01  Thermothielavioides terrestris NRRL 8126
  1wiy-assembly1_B-2  TM=1.987E-01  e=3.446E+00  Thermus thermophilus
  1n97-assembly2_B  TM=2.001E-01  e=4.470E+00  Thermus thermophilus HB27
  4ypr-assembly2_B  TM=3.131E-01  e=9.259E+00  Geobacillus stearothermophilus
  6ywo-assembly2_B  TM=2.929E-01  e=8.435E-02  Thermothielavioides terrestris NRRL 8126

InterPro domains:
  IPR018775 RNA repair pathway DNA polymerase beta [PF10127] (29-111)

Secondary structure (DSSP, 8-state):
--HHHHHHHHHT--HHHHHHHHHHHHHHHHHHHHHHT-EEEEEEEEHHHHHT---TT--EEEEEEEE--HHHHTSSS---SEEEEEEEEEEETTEEEEEEEEEEEHHHHHHHHHHT---STTGGGGG-S-EEEE-S-HHHHHHHHHS---THHHHHHHHHHHHHHHHHTTTS-PPEEHHHHHHHHHHHHHHHHHHHHSSPPPSSHHHHHHHHHHHHHHH-HHHHHHHHHHHHHHHHHHHHHTTT-EE-GGGS-HHHHHHHHHHHHH-HHHH-HHHHHHHHS--S-HHHHHHHHHHHHGGGG-/--HHHHHHHHHT--HHHHHHHHHHHHHHHHHHHHHHT-EEEEEEEEHHHHHT---TT--EEEEEEEE--HHHHTSSS---SEEEEEEEEEEETTEEEEEEEEEEEHHHHHHHHHHT---STTGGGGG-S-EEEE-S-HHHHHHHHHS---THHHHHHHHHHHHHHHHHTTTS-PPEEHHHHHHHHHHHHHHHHHHHHSSPPPSSHHHHHHHHHHHHHHH-HHHHHHHHHHHHHHHHHHHHHTTT-EE-GGGS-HHHHHHHHHHHHT-HHHH-HHHHHHHHS--S-HHHHHHHHHHHHGGGG-

Solvent-accessible surface area (backbone atoms only — not comparable to full-atom values): 32341 Å² total; per-residue (Å²): 127,56,69,65,54,51,50,51,58,54,68,66,64,49,70,69,59,51,55,53,50,49,54,49,49,52,52,53,47,53,51,49,23,63,74,64,59,36,43,77,38,31,32,17,40,31,63,45,59,32,30,63,71,46,58,95,78,49,60,43,36,36,34,40,27,22,43,54,36,65,67,44,65,70,32,52,78,47,70,76,62,56,51,75,51,70,78,41,75,48,77,54,96,90,38,77,41,40,38,29,40,40,31,32,26,44,52,61,54,44,32,27,36,40,73,50,62,58,66,55,74,64,64,58,49,71,51,28,87,51,63,77,42,74,67,60,54,69,69,55,43,49,45,69,57,62,44,50,46,59,58,43,66,41,30,46,51,51,34,48,49,45,44,46,49,52,52,52,29,60,75,39,90,57,74,41,41,30,59,58,55,30,49,41,50,55,41,41,50,43,28,47,37,25,73,75,65,75,42,80,54,60,49,32,46,73,58,30,54,50,53,50,47,61,56,35,50,76,74,39,58,70,57,30,56,52,51,51,50,51,53,51,49,37,54,51,28,55,62,37,40,77,67,67,44,73,32,50,48,87,66,46,61,64,65,56,58,51,50,43,49,52,55,61,69,54,47,44,82,76,70,30,66,66,54,38,50,47,46,63,38,74,36,40,52,64,68,56,42,33,53,52,50,58,59,52,40,57,57,59,77,104,127,55,72,64,55,51,50,54,57,56,68,66,63,49,70,70,59,50,55,53,49,48,54,49,49,51,52,53,48,51,51,49,22,62,75,65,58,36,43,76,38,31,31,17,40,31,65,46,59,31,30,62,70,46,58,95,80,48,59,42,35,36,34,40,28,24,44,53,37,68,67,44,65,71,32,53,79,46,71,77,62,58,50,75,51,70,79,40,76,47,77,55,97,92,39,78,41,41,38,31,39,39,32,32,27,45,53,60,52,45,31,28,36,40,72,50,61,58,65,55,73,66,65,59,49,72,52,29,86,50,62,77,41,75,68,59,53,68,70,56,42,50,46,67,58,63,43,50,45,61,58,42,66,39,31,45,52,52,34,46,49,44,43,46,50,53,54,53,28,58,74,38,92,53,76,41,42,29,59,58,55,31,48,41,50,53,41,40,50,42,28,47,36,26,72,75,64,75,43,81,54,59,49,31,46,73,59,30,54,50,53,51,46,60,55,35,50,75,73,38,58,72,58,30,55,52,51,50,50,52,53,51,49,37,54,52,28,55,62,39,41,76,66,68,45,73,32,49,45,86,67,48,63,63,64,56,57,51,50,44,49,54,54,62,70,51,48,41,85,77,71,30,66,64,55,40,49,46,45,63,37,74,35,40,52,65,69,57,42,32,52,54,50,58,59,52,40,57,56,58,77,104

Foldseek 3Di:
DDPLLVVLLVQLDDVVVLVVVLVVVVVVVVVVCVVQVKAFAWKFWADCVQQSLDDPQDATEIEEEIEHAPVLVVDPVHGDQKDKDWFDWDDDPRDIHIYIYIYGYVLVLLVCLQVLNPLDCHLVRLQGPGISHHNDDPVVSCLSNALHQANLVNLLVVLVVLLCCLVVCLVPVDWDWLVSLLVSLQSLLQNVCCVPPVGGAHRYSSVRLVVVLVVCVVPPVVVSVLSVVSVVVSSVSSVRNVVRDIDRSVRPDVSSSVSSVVSNVPCCCPVPVSSVCSSPDRRDHPVVSVVSSVVVSVVSVD/DDPLLVVLLVQLDDVVVLVVVLVVVVVVVVVVCVVQVKAFAWKFWADCVQQSLDDPADATEIEEEIEHAPVLVVDPVHGDQKDKDWFDWDDDPRDIHIYIYIYGYVLVVLVCLQVLNPLDCHLVRLQGPGISHHNDDPVVSCLSNALHQANLVNLLVVLVVLLCCLVVCLVPVDWDWLVSLLVSLQSLLQNVCCVPPVGGAHRYSSVRLVVVLVVCVVPPVVVSVLVVVSVVVSSVSSVRNVVRDIDRSVRPDVSSSVSSVVSNVPCCCPVPVSSVCSSPDRRDHPVVSVVSSVVVSVVSVD